Protein 6N1M (pdb70)

Structure (mmCIF, N/CA/C/O backbone):
data_6N1M
#
_entry.id   6N1M
#
_cell.length_a   58.230
_cell.length_b   122.080
_cell.length_c   128.690
_cell.angle_alpha   90.000
_cell.angle_beta   90.000
_cell.angle_gamma   90.000
#
_symmetry.space_group_name_H-M   'I 2 2 2'
#
loop_
_entity.id
_entity.type
_entity.pdbx_description
1 polymer 'Fumarate hydratase class II'
2 non-polymer 'SULFATE ION'
3 non-polymer 1,2-ETHANEDIOL
4 water water
#
loop_
_atom_site.group_PDB
_atom_site.id
_atom_site.type_symbol
_atom_site.label_atom_id
_atom_site.label_alt_id
_atom_site.label_comp_id
_atom_site.label_asym_id
_atom_site.label_entity_id
_atom_site.label_seq_id
_atom_site.pdbx_PDB_ins_code
_atom_site.Cartn_x
_atom_site.Cartn_y
_atom_site.Cartn_z
_atom_site.occupancy
_atom_site.B_iso_or_equiv
_atom_site.auth_seq_id
_atom_site.auth_comp_id
_atom_site.auth_asym_id
_atom_site.auth_atom_id
_atom_site.pdbx_PDB_model_num
ATOM 1 N N . HIS A 1 6 ? -10.392 -19.915 30.066 1.00 64.58 -2 HIS A N 1
ATOM 2 C CA . HIS A 1 6 ? -9.431 -18.831 29.889 1.00 64.60 -2 HIS A CA 1
ATOM 3 C C . HIS A 1 6 ? -9.141 -18.571 28.412 1.00 63.42 -2 HIS A C 1
ATOM 4 O O . HIS A 1 6 ? -9.168 -19.488 27.587 1.00 63.41 -2 HIS A O 1
ATOM 11 N N . HIS A 1 7 ? -8.857 -17.312 28.088 1.00 59.70 -1 HIS A N 1
ATOM 12 C CA . HIS A 1 7 ? -8.721 -16.903 26.698 1.00 52.86 -1 HIS A CA 1
ATOM 13 C C . HIS A 1 7 ? -7.841 -15.664 26.616 1.00 46.75 -1 HIS A C 1
ATOM 14 O O . HIS A 1 7 ? -7.639 -14.950 27.602 1.00 42.68 -1 HIS A O 1
ATOM 21 N N . HIS A 1 8 ? -7.321 -15.423 25.416 1.00 49.49 0 HIS A N 1
ATOM 22 C CA . HIS A 1 8 ? -6.498 -14.256 25.132 1.00 46.82 0 HIS A CA 1
ATOM 23 C C . HIS A 1 8 ? -6.826 -13.771 23.730 1.00 43.44 0 HIS A C 1
ATOM 24 O O . HIS A 1 8 ? -6.781 -14.556 22.779 1.00 38.79 0 HIS A O 1
ATOM 31 N N . MET A 1 9 ? -7.164 -12.486 23.603 1.00 41.27 1 MET A N 1
ATOM 32 C CA . MET A 1 9 ? -7.370 -11.915 22.278 1.00 42.81 1 MET A CA 1
ATOM 33 C C . MET A 1 9 ? -6.132 -12.095 21.408 1.00 41.51 1 MET A C 1
ATOM 34 O O . MET A 1 9 ? -6.233 -12.482 20.239 1.00 44.62 1 MET A O 1
ATOM 39 N N . ALA A 1 10 ? -4.955 -11.841 21.974 1.00 40.33 2 ALA A N 1
ATOM 40 C CA . ALA A 1 10 ? -3.701 -11.976 21.247 1.00 45.48 2 ALA A CA 1
ATOM 41 C C . ALA A 1 10 ? -3.389 -13.445 20.968 1.00 39.48 2 ALA A C 1
ATOM 42 O O . ALA A 1 10 ? -3.874 -14.351 21.655 1.00 39.25 2 ALA A O 1
ATOM 44 N N . LYS A 1 11 ? -2.560 -13.673 19.947 1.00 29.70 3 LYS A N 1
ATOM 45 C CA . LYS A 1 11 ? -2.096 -15.019 19.649 1.00 30.83 3 LYS A CA 1
ATOM 46 C C . LYS A 1 11 ? -1.412 -15.604 20.876 1.00 27.19 3 LYS A C 1
ATOM 47 O O . LYS A 1 11 ? -0.805 -14.885 21.672 1.00 30.12 3 LYS A O 1
ATOM 49 N N . THR A 1 12 ? -1.538 -16.920 21.031 1.00 30.69 4 THR A N 1
ATOM 50 C CA . THR A 1 12 ? -0.961 -17.635 22.161 1.00 25.27 4 THR A CA 1
ATOM 51 C C . THR A 1 12 ? -0.091 -18.779 21.664 1.00 25.29 4 THR A C 1
ATOM 52 O O . THR A 1 12 ? -0.190 -19.215 20.514 1.00 31.58 4 THR A O 1
ATOM 56 N N . ARG A 1 13 ? 0.786 -19.250 22.550 1.00 24.99 5 ARG A N 1
ATOM 57 C CA . ARG A 1 13 ? 1.481 -20.508 22.333 1.00 26.38 5 ARG A CA 1
ATOM 58 C C . ARG A 1 13 ? 1.102 -21.453 23.465 1.00 23.82 5 ARG A C 1
ATOM 59 O O . ARG A 1 13 ? 0.650 -21.029 24.530 1.00 26.23 5 ARG A O 1
ATOM 67 N N . VAL A 1 14 ? 1.275 -22.745 23.223 1.00 25.77 6 VAL A N 1
ATOM 68 C CA . VAL A 1 14 ? 1.004 -23.752 24.241 1.00 27.24 6 VAL A CA 1
ATOM 69 C C . VAL A 1 14 ? 2.239 -23.944 25.119 1.00 25.78 6 VAL A C 1
ATOM 70 O O . VAL A 1 14 ? 3.355 -24.140 24.622 1.00 32.20 6 VAL A O 1
ATOM 74 N N . GLU A 1 15 ? 2.041 -23.897 26.426 1.00 22.28 7 GLU A N 1
ATOM 75 C CA . GLU A 1 15 ? 3.073 -24.264 27.383 1.00 20.86 7 GLU A CA 1
ATOM 76 C C . GLU A 1 15 ? 2.544 -25.418 28.223 1.00 25.38 7 GLU A C 1
ATOM 77 O O . GLU A 1 15 ? 1.344 -25.713 28.206 1.00 27.94 7 GLU A O 1
ATOM 83 N N . THR A 1 16 ? 3.443 -26.088 28.941 1.00 21.06 8 THR A N 1
ATOM 84 C CA . THR A 1 16 ? 3.039 -27.237 29.748 1.00 19.79 8 THR A CA 1
ATOM 85 C C . THR A 1 16 ? 3.673 -27.171 31.126 1.00 19.10 8 THR A C 1
ATOM 86 O O . THR A 1 16 ? 4.797 -26.692 31.295 1.00 19.62 8 THR A O 1
ATOM 90 N N . ASP A 1 17 ? 2.926 -27.662 32.111 1.00 19.57 9 ASP A N 1
ATOM 91 C CA . ASP A 1 17 ? 3.459 -27.968 33.431 1.00 19.31 9 ASP A CA 1
ATOM 92 C C . ASP A 1 17 ? 2.841 -29.296 33.855 1.00 20.45 9 ASP A C 1
ATOM 93 O O . ASP A 1 17 ? 2.198 -29.984 33.053 1.00 21.37 9 ASP A O 1
ATOM 98 N N . SER A 1 18 ? 3.025 -29.678 35.119 1.00 20.55 10 SER A N 1
ATOM 99 C CA . SER A 1 18 ? 2.536 -30.997 35.515 1.00 21.78 10 SER A CA 1
ATOM 100 C C . SER A 1 18 ? 1.009 -31.077 35.572 1.00 23.59 10 SER A C 1
ATOM 101 O O . SER A 1 18 ? 0.474 -32.190 35.703 1.00 24.34 10 SER A O 1
ATOM 104 N N . MET A 1 19 ? 0.298 -29.948 35.461 1.00 22.46 11 MET A N 1
ATOM 105 C CA . MET A 1 19 ? -1.161 -29.977 35.376 1.00 24.39 11 MET A CA 1
ATOM 106 C C . MET A 1 19 ? -1.681 -30.014 33.949 1.00 30.04 11 MET A C 1
ATOM 107 O O . MET A 1 19 ? -2.898 -30.135 33.757 1.00 29.05 11 MET A O 1
ATOM 112 N N . GLY A 1 20 ? -0.804 -29.909 32.947 1.00 23.23 12 GLY A N 1
ATOM 113 C CA . GLY A 1 20 ? -1.189 -30.086 31.559 1.00 23.91 12 GLY A CA 1
ATOM 114 C C . GLY A 1 20 ? -0.810 -28.877 30.716 1.00 22.98 12 GLY A C 1
ATOM 115 O O . GLY A 1 20 ? 0.150 -28.159 31.026 1.00 21.75 12 GLY A O 1
ATOM 116 N N . GLU A 1 21 ? -1.580 -28.667 29.653 1.00 24.60 13 GLU A N 1
ATOM 117 C CA . GLU A 1 21 ? -1.365 -27.579 28.711 1.00 27.21 13 GLU A CA 1
ATOM 118 C C . GLU A 1 21 ? -2.042 -26.307 29.181 1.00 25.47 13 GLU A C 1
ATOM 119 O O . GLU A 1 21 ? -3.124 -26.337 29.769 1.00 26.57 13 GLU A O 1
ATOM 125 N N . ILE A 1 22 ? -1.432 -25.173 28.849 1.00 22.47 14 ILE A N 1
ATOM 126 C CA . ILE A 1 22 ? -2.065 -23.889 29.114 1.00 25.39 14 ILE A CA 1
ATOM 127 C C . ILE A 1 22 ? -1.576 -22.895 28.069 1.00 27.39 14 ILE A C 1
ATOM 128 O O . ILE A 1 22 ? -0.416 -22.933 27.651 1.00 24.76 14 ILE A O 1
ATOM 133 N N . GLU A 1 23 ? -2.491 -22.047 27.600 1.00 26.45 15 GLU A N 1
ATOM 134 C CA A GLU A 1 23 ? -2.134 -21.074 26.581 0.55 23.16 15 GLU A CA 1
ATOM 135 C CA B GLU A 1 23 ? -2.196 -21.041 26.583 0.45 23.50 15 GLU A CA 1
ATOM 136 C C . GLU A 1 23 ? -1.527 -19.823 27.208 1.00 21.45 15 GLU A C 1
ATOM 137 O O . GLU A 1 23 ? -2.009 -19.300 28.219 1.00 23.69 15 GLU A O 1
ATOM 148 N N . VAL A 1 24 ? -0.440 -19.360 26.599 1.00 21.58 16 VAL A N 1
ATOM 149 C CA . VAL A 1 24 ? 0.341 -18.218 27.088 1.00 22.11 16 VAL A CA 1
ATOM 150 C C . VAL A 1 24 ? 0.448 -17.205 25.958 1.00 23.95 16 VAL A C 1
ATOM 151 O O . VAL A 1 24 ? 0.743 -17.608 24.827 1.00 24.71 16 VAL A O 1
ATOM 155 N N . PRO A 1 25 ? 0.257 -15.906 26.203 1.00 23.00 17 PRO A N 1
ATOM 156 C CA . PRO A 1 25 ? 0.359 -14.932 25.100 1.00 22.26 17 PRO A CA 1
ATOM 157 C C . PRO A 1 25 ? 1.702 -15.048 24.391 1.00 22.66 17 PRO A C 1
ATOM 158 O O . PRO A 1 25 ? 2.757 -15.137 25.027 1.00 21.59 17 PRO A O 1
ATOM 162 N N . SER A 1 26 ? 1.649 -15.065 23.052 1.00 23.09 18 SER A N 1
ATOM 163 C CA . SER A 1 26 ? 2.845 -15.304 22.254 1.00 21.48 18 SER A CA 1
ATOM 164 C C . SER A 1 26 ? 3.892 -14.224 22.449 1.00 19.48 18 SER A C 1
ATOM 165 O O . SER A 1 26 ? 5.094 -14.499 22.335 1.00 27.01 18 SER A O 1
ATOM 168 N N . ASP A 1 27 ? 3.471 -12.997 22.737 1.00 20.46 19 ASP A N 1
ATOM 169 C CA . ASP A 1 27 ? 4.421 -11.907 22.880 1.00 19.85 19 ASP A CA 1
ATOM 170 C C . ASP A 1 27 ? 4.944 -11.751 24.297 1.00 21.32 19 ASP A C 1
ATOM 171 O O . ASP A 1 27 ? 5.601 -10.742 24.585 1.00 21.40 19 ASP A O 1
ATOM 176 N N . LYS A 1 28 ? 4.659 -12.705 25.183 1.00 18.37 20 LYS A N 1
ATOM 177 C CA . LYS A 1 28 ? 5.166 -12.673 26.546 1.00 15.75 20 LYS A CA 1
ATOM 178 C C . LYS A 1 28 ? 6.147 -13.815 26.758 1.00 17.01 20 LYS A C 1
ATOM 179 O O . LYS A 1 28 ? 6.012 -14.887 26.163 1.00 18.27 20 LYS A O 1
ATOM 185 N N . TYR A 1 29 ? 7.133 -13.577 27.624 1.00 14.71 21 TYR A N 1
ATOM 186 C CA . TYR A 1 29 ? 8.161 -14.582 27.866 1.00 15.81 21 TYR A CA 1
ATOM 187 C C . TYR A 1 29 ? 7.853 -15.504 29.035 1.00 16.84 21 TYR A C 1
ATOM 188 O O . TYR A 1 29 ? 8.611 -16.456 29.258 1.00 15.54 21 TYR A O 1
ATOM 197 N N . TRP A 1 30 ? 6.817 -15.240 29.837 1.00 14.79 22 TRP A N 1
ATOM 198 C CA . TRP A 1 30 ? 6.592 -16.159 30.950 1.00 14.94 22 TRP A CA 1
ATOM 199 C C . TRP A 1 30 ? 6.059 -17.489 30.420 1.00 15.38 22 TRP A C 1
ATOM 200 O O . TRP A 1 30 ? 5.836 -17.682 29.221 1.00 16.92 22 TRP A O 1
ATOM 211 N N . GLY A 1 31 ? 5.895 -18.441 31.329 1.00 14.51 23 GLY A N 1
ATOM 212 C CA . GLY A 1 31 ? 5.578 -19.793 30.926 1.00 15.02 23 GLY A CA 1
ATOM 213 C C . GLY A 1 31 ? 4.326 -20.318 31.586 1.00 16.76 23 GLY A C 1
ATOM 214 O O . GLY A 1 31 ? 3.494 -19.554 32.094 1.00 16.25 23 GLY A O 1
ATOM 215 N N . ALA A 1 32 ? 4.191 -21.641 31.584 1.00 17.80 24 ALA A N 1
ATOM 216 C CA . ALA A 1 32 ? 2.950 -22.271 32.025 1.00 17.80 24 ALA A CA 1
ATOM 217 C C . ALA A 1 32 ? 2.606 -21.921 33.460 1.00 18.53 24 ALA A C 1
ATOM 218 O O . ALA A 1 32 ? 1.442 -21.647 33.781 1.00 19.48 24 ALA A O 1
ATOM 220 N N . GLN A 1 33 ? 3.592 -21.966 34.355 1.00 15.74 25 GLN A N 1
ATOM 221 C CA . GLN A 1 33 ? 3.264 -21.845 35.769 1.00 16.92 25 GLN A CA 1
ATOM 222 C C . GLN A 1 33 ? 2.927 -20.412 36.125 1.00 16.99 25 GLN A C 1
ATOM 223 O O . GLN A 1 33 ? 2.025 -20.162 36.934 1.00 17.07 25 GLN A O 1
ATOM 229 N N . THR A 1 34 ? 3.600 -19.454 35.496 1.00 15.62 26 THR A N 1
ATOM 230 C CA . THR A 1 34 ? 3.241 -18.059 35.720 1.00 13.93 26 THR A CA 1
ATOM 231 C C . THR A 1 34 ? 1.829 -17.774 35.230 1.00 15.98 26 THR A C 1
ATOM 232 O O . THR A 1 34 ? 1.025 -17.143 35.930 1.00 16.71 26 THR A O 1
ATOM 236 N N . GLU A 1 35 ? 1.508 -18.224 34.013 1.00 15.09 27 GLU A N 1
ATOM 237 C CA . GLU A 1 35 ? 0.163 -18.021 33.481 1.00 17.39 27 GLU A CA 1
ATOM 238 C C . GLU A 1 35 ? -0.875 -18.678 34.375 1.00 21.14 27 GLU A C 1
ATOM 239 O O . GLU A 1 35 ? -1.901 -18.075 34.720 1.00 19.77 27 GLU A O 1
ATOM 245 N N . ARG A 1 36 ? -0.626 -19.928 34.757 1.00 21.24 28 ARG A N 1
ATOM 246 C CA . ARG A 1 36 ? -1.601 -20.653 35.551 1.00 23.51 28 ARG A CA 1
ATOM 247 C C . ARG A 1 36 ? -1.810 -19.977 36.899 1.00 24.17 28 ARG A C 1
ATOM 248 O O . ARG A 1 36 ? -2.945 -19.863 37.376 1.00 28.35 28 ARG A O 1
ATOM 256 N N . SER A 1 37 ? -0.737 -19.452 37.489 1.00 23.74 29 SER A N 1
ATOM 257 C CA . SER A 1 37 ? -0.845 -18.816 38.794 1.00 21.56 29 SER A CA 1
ATOM 258 C C . SER A 1 37 ? -1.572 -17.488 38.723 1.00 28.36 29 SER A C 1
ATOM 259 O O . SER A 1 37 ? -2.261 -17.111 39.677 1.00 29.54 29 SER A O 1
ATOM 262 N N . LEU A 1 38 ? -1.406 -16.755 37.622 1.00 24.44 30 LEU A N 1
ATOM 263 C CA A LEU A 1 38 ? -2.159 -15.523 37.444 0.50 26.24 30 LEU A CA 1
ATOM 264 C CA B LEU A 1 38 ? -2.172 -15.529 37.421 0.50 26.30 30 LEU A CA 1
ATOM 265 C C . LEU A 1 38 ? -3.658 -15.759 37.616 1.00 28.81 30 LEU A C 1
ATOM 266 O O . LEU A 1 38 ? -4.369 -14.873 38.104 1.00 30.58 30 LEU A O 1
ATOM 275 N N . HIS A 1 39 ? -4.143 -16.947 37.234 1.00 26.38 31 HIS A N 1
ATOM 276 C CA . HIS A 1 39 ? -5.551 -17.312 37.332 1.00 26.56 31 HIS A CA 1
ATOM 277 C C . HIS A 1 39 ? -5.998 -17.539 38.765 1.00 32.41 31 HIS A C 1
ATOM 278 O O . HIS A 1 39 ? -7.198 -17.488 39.041 1.00 36.02 31 HIS A O 1
ATOM 285 N N . HIS A 1 40 ? -5.070 -17.808 39.678 1.00 27.76 32 HIS A N 1
ATOM 286 C CA . HIS A 1 40 ? -5.440 -18.150 41.040 1.00 28.44 32 HIS A CA 1
ATOM 287 C C . HIS A 1 40 ? -5.113 -17.075 42.061 1.00 25.69 32 HIS A C 1
ATOM 288 O O . HIS A 1 40 ? -5.599 -17.164 43.186 1.00 23.16 32 HIS A O 1
ATOM 295 N N . PHE A 1 41 ? -4.308 -16.066 41.719 1.00 23.05 33 PHE A N 1
ATOM 296 C CA . PHE A 1 41 ? -3.868 -15.066 42.684 1.00 20.63 33 PHE A CA 1
ATOM 297 C C . PHE A 1 41 ? -4.050 -13.660 42.131 1.00 22.12 33 PHE A C 1
ATOM 298 O O . PHE A 1 41 ? -3.189 -12.774 42.253 1.00 27.86 33 PHE A O 1
ATOM 306 N N . ASN A 1 42 ? -5.236 -13.434 41.571 1.00 18.00 34 ASN A N 1
ATOM 307 C CA . ASN A 1 42 ? -5.589 -12.125 41.035 1.00 15.95 34 ASN A CA 1
ATOM 308 C C . ASN A 1 42 ? -6.243 -11.322 42.155 1.00 16.93 34 ASN A C 1
ATOM 309 O O . ASN A 1 42 ? -7.443 -11.070 42.191 1.00 22.84 34 ASN A O 1
ATOM 314 N N . ILE A 1 43 ? -5.402 -10.968 43.125 1.00 13.98 35 ILE A N 1
ATOM 315 C CA . ILE A 1 43 ? -5.842 -10.280 44.331 1.00 13.80 35 ILE A CA 1
ATOM 316 C C . ILE A 1 43 ? -5.251 -8.877 44.311 1.00 12.97 35 ILE A C 1
ATOM 317 O O . ILE A 1 43 ? -4.034 -8.715 44.160 1.00 12.30 35 ILE A O 1
ATOM 322 N N . GLY A 1 44 ? -6.112 -7.867 44.453 1.00 13.12 36 GLY A N 1
ATOM 323 C CA . GLY A 1 44 ? -5.617 -6.501 44.442 1.00 12.46 36 GLY A CA 1
ATOM 324 C C . GLY A 1 44 ? -5.059 -6.127 43.081 1.00 14.83 36 GLY A C 1
ATOM 325 O O . GLY A 1 44 ? -5.238 -6.825 42.079 1.00 15.31 36 GLY A O 1
ATOM 326 N N . LYS A 1 45 ? -4.358 -4.989 43.072 1.00 11.78 37 LYS A N 1
ATOM 327 C CA . LYS A 1 45 ? -3.699 -4.461 41.876 1.00 11.70 37 LYS A CA 1
ATOM 328 C C . LYS A 1 45 ? -2.179 -4.508 41.974 1.00 11.10 37 LYS A C 1
ATOM 329 O O . LYS A 1 45 ? -1.486 -4.137 41.005 1.00 13.81 37 LYS A O 1
ATOM 335 N N . ASP A 1 46 ? -1.635 -4.947 43.107 1.00 10.69 38 ASP A N 1
ATOM 336 C CA . ASP A 1 46 ? -0.226 -4.741 43.422 1.00 10.10 38 ASP A CA 1
ATOM 337 C C . ASP A 1 46 ? 0.627 -5.779 42.712 1.00 11.37 38 ASP A C 1
ATOM 338 O O . ASP A 1 46 ? 0.642 -6.949 43.105 1.00 12.33 38 ASP A O 1
ATOM 343 N N . ILE A 1 47 ? 1.356 -5.342 41.705 1.00 10.75 39 ILE A N 1
ATOM 344 C CA A ILE A 1 47 ? 2.303 -6.206 41.012 0.64 10.17 39 ILE A CA 1
ATOM 345 C CA B ILE A 1 47 ? 2.308 -6.200 41.008 0.36 11.43 39 ILE A CA 1
ATOM 346 C C . ILE A 1 47 ? 3.584 -6.281 41.832 1.00 12.61 39 ILE A C 1
ATOM 347 O O . ILE A 1 47 ? 3.987 -5.300 42.469 1.00 11.89 39 ILE A O 1
ATOM 356 N N . MET A 1 48 ? 4.223 -7.455 41.854 1.00 10.24 40 MET A N 1
ATOM 357 C CA . MET A 1 48 ? 5.463 -7.585 42.612 1.00 11.35 40 MET A CA 1
ATOM 358 C C . MET A 1 48 ? 6.418 -6.443 42.242 1.00 12.03 40 MET A C 1
ATOM 359 O O . MET A 1 48 ? 6.583 -6.136 41.058 1.00 11.58 40 MET A O 1
ATOM 364 N N . PRO A 1 49 ? 7.026 -5.769 43.217 1.00 10.60 41 PRO A N 1
ATOM 365 C CA . PRO A 1 49 ? 7.847 -4.589 42.889 1.00 10.59 41 PRO A CA 1
ATOM 366 C C . PRO A 1 49 ? 8.979 -4.919 41.920 1.00 9.92 41 PRO A C 1
ATOM 367 O O . PRO A 1 49 ? 9.651 -5.958 42.033 1.00 11.44 41 PRO A O 1
ATOM 371 N N . ARG A 1 50 ? 9.201 -4.015 40.970 1.00 11.19 42 ARG A N 1
ATOM 372 C CA . ARG A 1 50 ? 10.197 -4.298 39.941 1.00 11.53 42 ARG A CA 1
ATOM 373 C C . ARG A 1 50 ? 11.607 -4.427 40.508 1.00 12.35 42 ARG A C 1
ATOM 374 O O . ARG A 1 50 ? 12.444 -5.081 39.877 1.00 12.21 42 ARG A O 1
ATOM 382 N N . GLU A 1 51 ? 11.902 -3.837 41.674 1.00 10.85 43 GLU A N 1
ATOM 383 C CA . GLU A 1 51 ? 13.222 -4.072 42.257 1.00 10.77 43 GLU A CA 1
ATOM 384 C C . GLU A 1 51 ? 13.445 -5.542 42.568 1.00 12.66 43 GLU A C 1
ATOM 385 O O . GLU A 1 51 ? 14.586 -6.029 42.496 1.00 11.02 43 GLU A O 1
ATOM 391 N N . VAL A 1 52 ? 12.381 -6.249 42.958 1.00 10.57 44 VAL A N 1
ATOM 392 C CA . VAL A 1 52 ? 12.485 -7.687 43.210 1.00 9.08 44 VAL A CA 1
ATOM 393 C C . VAL A 1 52 ? 12.733 -8.426 41.900 1.00 8.73 44 VAL A C 1
ATOM 394 O O . VAL A 1 52 ? 13.619 -9.290 41.818 1.00 12.18 44 VAL A O 1
ATOM 398 N N . THR A 1 53 ? 11.986 -8.073 40.856 1.00 9.00 45 THR A N 1
ATOM 399 C CA . THR A 1 53 ? 12.253 -8.635 39.530 1.00 12.08 45 THR A CA 1
ATOM 400 C C . THR A 1 53 ? 13.709 -8.430 39.116 1.00 13.03 45 THR A C 1
ATOM 401 O O . THR A 1 53 ? 14.394 -9.375 38.706 1.00 12.00 45 THR A O 1
ATOM 405 N N . HIS A 1 54 ? 14.215 -7.204 39.242 1.00 9.78 46 HIS A N 1
ATOM 406 C CA . HIS A 1 54 ? 15.593 -6.959 38.828 1.00 10.51 46 HIS A CA 1
ATOM 407 C C . HIS A 1 54 ? 16.580 -7.770 39.662 1.00 12.74 46 HIS A C 1
ATOM 408 O O . HIS A 1 54 ? 17.568 -8.296 39.137 1.00 13.23 46 HIS A O 1
ATOM 415 N N . ALA A 1 55 ? 16.324 -7.881 40.970 1.00 11.49 47 ALA A N 1
ATOM 416 C CA . ALA A 1 55 ? 17.175 -8.686 41.834 1.00 10.93 47 ALA A CA 1
ATOM 417 C C . ALA A 1 55 ? 17.151 -10.160 41.437 1.00 11.68 47 ALA A C 1
ATOM 418 O O . ALA A 1 55 ? 18.171 -10.855 41.558 1.00 11.94 47 ALA A O 1
ATOM 420 N N . PHE A 1 56 ? 15.989 -10.671 40.999 1.00 12.28 48 PHE A N 1
ATOM 421 C CA . PHE A 1 56 ? 15.958 -12.025 40.441 1.00 12.13 48 PHE A CA 1
ATOM 422 C C . PHE A 1 56 ? 16.894 -12.147 39.236 1.00 13.08 48 PHE A C 1
ATOM 423 O O . PHE A 1 56 ? 17.582 -13.161 39.073 1.00 14.33 48 PHE A O 1
ATOM 431 N N . GLY A 1 57 ? 16.961 -11.115 38.400 1.00 11.02 49 GLY A N 1
ATOM 432 C CA . GLY A 1 57 ? 17.911 -11.143 37.297 1.00 12.28 49 GLY A CA 1
ATOM 433 C C . GLY A 1 57 ? 19.337 -11.285 37.787 1.00 14.06 49 GLY A C 1
ATOM 434 O O . GLY A 1 57 ? 20.116 -12.073 37.252 1.00 15.10 49 GLY A O 1
ATOM 435 N N . ILE A 1 58 ? 19.691 -10.530 38.827 1.00 11.63 50 ILE A N 1
ATOM 436 C CA . ILE A 1 58 ? 21.031 -10.609 39.393 1.00 14.22 50 ILE A CA 1
ATOM 437 C C . ILE A 1 58 ? 21.300 -12.007 39.932 1.00 15.32 50 ILE A C 1
ATOM 438 O O . ILE A 1 58 ? 22.357 -12.605 39.669 1.00 15.45 50 ILE A O 1
ATOM 443 N N . LEU A 1 59 ? 20.346 -12.547 40.705 1.00 13.73 51 LEU A N 1
ATOM 444 C CA . LEU A 1 59 ? 20.524 -13.876 41.291 1.00 14.72 51 LEU A CA 1
ATOM 445 C C . LEU A 1 59 ? 20.707 -14.931 40.210 1.00 14.34 51 LEU A C 1
ATOM 446 O O . LEU A 1 59 ? 21.577 -15.803 40.320 1.00 15.43 51 LEU A O 1
ATOM 451 N N . LYS A 1 60 ? 19.878 -14.887 39.168 1.00 13.67 52 LYS A N 1
ATOM 452 C CA . LYS A 1 60 ? 19.947 -15.943 38.159 1.00 12.84 52 LYS A CA 1
ATOM 453 C C . LYS A 1 60 ? 21.218 -15.851 37.322 1.00 15.00 52 LYS A C 1
ATOM 454 O O . LYS A 1 60 ? 21.759 -16.881 36.895 1.00 15.52 52 LYS A O 1
ATOM 460 N N . LYS A 1 61 ? 21.697 -14.635 37.057 1.00 15.38 53 LYS A N 1
ATOM 461 C CA . LYS A 1 61 ? 23.007 -14.478 36.423 1.00 16.17 53 LYS A CA 1
ATOM 462 C C . LYS A 1 61 ? 24.108 -15.060 37.304 1.00 15.91 53 LYS A C 1
ATOM 463 O O . LYS A 1 61 ? 24.963 -15.827 36.847 1.00 17.23 53 LYS A O 1
ATOM 469 N N . ALA A 1 62 ? 24.118 -14.670 38.574 1.00 15.58 54 ALA A N 1
ATOM 470 C CA . ALA A 1 62 ? 25.127 -15.189 39.487 1.00 15.18 54 ALA A CA 1
ATOM 471 C C . ALA A 1 62 ? 25.047 -16.705 39.608 1.00 15.00 54 ALA A C 1
ATOM 472 O O . ALA A 1 62 ? 26.085 -17.384 39.691 1.00 16.16 54 ALA A O 1
ATOM 474 N N . ALA A 1 63 ? 23.832 -17.255 39.651 1.00 14.84 55 ALA A N 1
ATOM 475 C CA . ALA A 1 63 ? 23.688 -18.707 39.738 1.00 15.84 55 ALA A CA 1
ATOM 476 C C . ALA A 1 63 ? 24.268 -19.397 38.511 1.00 15.38 55 ALA A C 1
ATOM 477 O O . ALA A 1 63 ? 24.956 -20.417 38.636 1.00 16.20 55 ALA A O 1
ATOM 479 N N . ALA A 1 64 ? 23.978 -18.863 37.315 1.00 15.40 56 ALA A N 1
ATOM 480 C CA . ALA A 1 64 ? 24.526 -19.449 36.087 1.00 15.38 56 ALA A CA 1
ATOM 481 C C . ALA A 1 64 ? 26.047 -19.409 36.076 1.00 16.52 56 ALA A C 1
ATOM 482 O O . ALA A 1 64 ? 26.689 -20.400 35.713 1.00 18.71 56 ALA A O 1
ATOM 484 N N . LEU A 1 65 ? 26.640 -18.287 36.494 1.00 19.59 57 LEU A N 1
ATOM 485 C CA . LEU A 1 65 ? 28.094 -18.195 36.511 1.00 19.87 57 LEU A CA 1
ATOM 486 C C . LEU A 1 65 ? 28.680 -19.176 37.516 1.00 20.00 57 LEU A C 1
ATOM 487 O O . LEU A 1 65 ? 29.712 -19.804 37.252 1.00 19.39 57 LEU A O 1
ATOM 492 N N . THR A 1 66 ? 28.021 -19.324 38.670 1.00 18.25 58 THR A N 1
ATOM 493 C CA . THR A 1 66 ? 28.467 -20.271 39.687 1.00 17.89 58 THR A CA 1
ATOM 494 C C . THR A 1 66 ? 28.376 -21.699 39.176 1.00 19.07 58 THR A C 1
ATOM 495 O O . THR A 1 66 ? 29.315 -22.488 39.323 1.00 20.67 58 THR A O 1
ATOM 499 N N . ASN A 1 67 ? 27.231 -22.057 38.589 1.00 18.51 59 ASN A N 1
ATOM 500 C CA . ASN A 1 67 ? 27.052 -23.424 38.110 1.00 18.24 59 ASN A CA 1
ATOM 501 C C . ASN A 1 67 ? 27.996 -23.743 36.958 1.00 19.00 59 ASN A C 1
ATOM 502 O O . ASN A 1 67 ? 28.432 -24.892 36.814 1.00 21.17 59 ASN A O 1
ATOM 507 N N . LEU A 1 68 ? 28.337 -22.738 36.154 1.00 21.41 60 LEU A N 1
ATOM 508 C CA . LEU A 1 68 ? 29.359 -22.914 35.125 1.00 22.53 60 LEU A CA 1
ATOM 509 C C . LEU A 1 68 ? 30.719 -23.199 35.751 1.00 22.12 60 LEU A C 1
ATOM 510 O O . LEU A 1 68 ? 31.429 -24.122 35.331 1.00 22.01 60 LEU A O 1
ATOM 515 N N . GLU A 1 69 ? 31.090 -22.419 36.768 1.00 22.56 61 GLU A N 1
ATOM 516 C CA . GLU A 1 69 ? 32.383 -22.594 37.418 1.00 23.06 61 GLU A CA 1
ATOM 517 C C . GLU A 1 69 ? 32.477 -23.935 38.127 1.00 23.07 61 GLU A C 1
ATOM 518 O O . GLU A 1 69 ? 33.560 -24.528 38.184 1.00 24.54 61 GLU A O 1
ATOM 524 N N . LEU A 1 70 ? 31.357 -24.437 38.652 1.00 22.65 62 LEU A N 1
ATOM 525 C CA . LEU A 1 70 ? 31.324 -25.718 39.340 1.00 22.35 62 LEU A CA 1
ATOM 526 C C . LEU A 1 70 ? 31.246 -26.900 38.387 1.00 22.89 62 LEU A C 1
ATOM 527 O O . LEU A 1 70 ? 31.243 -28.050 38.854 1.00 26.90 62 LEU A O 1
ATOM 532 N N . GLY A 1 71 ? 31.199 -26.648 37.078 1.00 24.59 63 GLY A N 1
ATOM 533 C CA . GLY A 1 71 ? 31.157 -27.712 36.084 1.00 23.25 63 GLY A CA 1
ATOM 534 C C . GLY A 1 71 ? 29.789 -28.315 35.862 1.00 24.83 63 GLY A C 1
ATOM 535 O O . GLY A 1 71 ? 29.676 -29.328 35.166 1.00 25.22 63 GLY A O 1
ATOM 536 N N . LYS A 1 72 ? 28.746 -27.739 36.453 1.00 21.72 64 LYS A N 1
ATOM 537 C CA . LYS A 1 72 ? 27.407 -28.295 36.349 1.00 21.11 64 LYS A CA 1
ATOM 538 C C . LYS A 1 72 ? 26.656 -27.792 35.136 1.00 22.74 64 LYS A C 1
ATOM 539 O O . LYS A 1 72 ? 25.739 -28.467 34.662 1.00 23.59 64 LYS A O 1
ATOM 545 N N . LEU A 1 73 ? 26.965 -26.592 34.664 1.00 24.13 65 LEU A N 1
ATOM 546 C CA . LEU A 1 73 ? 26.162 -25.966 33.621 1.00 23.29 65 LEU A CA 1
ATOM 547 C C . LEU A 1 73 ? 27.053 -25.757 32.413 1.00 24.96 65 LEU A C 1
ATOM 548 O O . LEU A 1 73 ? 28.112 -25.121 32.545 1.00 26.66 65 LEU A O 1
ATOM 553 N N . PRO A 1 74 ? 26.693 -26.282 31.239 1.00 22.47 66 PRO A N 1
ATOM 554 C CA . PRO A 1 74 ? 27.541 -26.086 30.055 1.00 23.05 66 PRO A CA 1
ATOM 555 C C . PRO A 1 74 ? 27.692 -24.611 29.704 1.00 20.74 66 PRO A C 1
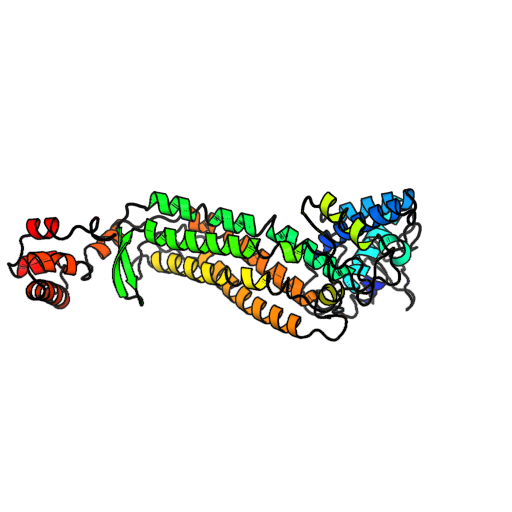ATOM 556 O O . PRO A 1 74 ? 26.777 -23.808 29.905 1.00 19.74 66 PRO A O 1
ATOM 560 N N . LYS A 1 75 ? 28.856 -24.279 29.130 1.00 24.16 67 LYS A N 1
ATOM 561 C CA . LYS A 1 75 ? 29.172 -22.892 28.797 1.00 20.67 67 LYS A CA 1
ATOM 562 C C . LYS A 1 75 ? 28.134 -22.280 27.860 1.00 20.45 67 LYS A C 1
ATOM 563 O O . LYS A 1 75 ? 27.725 -21.125 28.051 1.00 22.39 67 LYS A O 1
ATOM 569 N N . ASP A 1 76 ? 27.691 -23.024 26.842 1.00 22.60 68 ASP A N 1
ATOM 570 C CA . ASP A 1 76 ? 26.746 -22.422 25.907 1.00 21.73 68 ASP A CA 1
ATOM 571 C C . ASP A 1 76 ? 25.424 -22.083 26.600 1.00 23.02 68 ASP A C 1
ATOM 572 O O . ASP A 1 76 ? 24.846 -21.014 26.360 1.00 23.60 68 ASP A O 1
ATOM 577 N N . LYS A 1 77 ? 24.956 -22.949 27.505 1.00 21.45 69 LYS A N 1
ATOM 578 C CA . LYS A 1 77 ? 23.716 -22.656 28.227 1.00 19.05 69 LYS A CA 1
ATOM 579 C C . LYS A 1 77 ? 23.906 -21.523 29.232 1.00 19.65 69 LYS A C 1
ATOM 580 O O . LYS A 1 77 ? 23.045 -20.649 29.366 1.00 18.92 69 LYS A O 1
ATOM 586 N N . ALA A 1 78 ? 25.025 -21.537 29.947 1.00 18.83 70 ALA A N 1
ATOM 587 C CA . ALA A 1 78 ? 25.368 -20.440 30.842 1.00 20.52 70 ALA A CA 1
ATOM 588 C C . ALA A 1 78 ? 25.344 -19.091 30.127 1.00 18.53 70 ALA A C 1
ATOM 589 O O . ALA A 1 78 ? 24.752 -18.128 30.630 1.00 18.84 70 ALA A O 1
ATOM 591 N N . ASP A 1 79 ? 26.019 -18.988 28.977 1.00 19.72 71 ASP A N 1
ATOM 592 C CA . ASP A 1 79 ? 26.069 -17.721 28.251 1.00 18.21 71 ASP A CA 1
ATOM 593 C C . ASP A 1 79 ? 24.672 -17.216 27.907 1.00 18.30 71 ASP A C 1
ATOM 594 O O . ASP A 1 79 ? 24.392 -16.018 28.030 1.00 19.20 71 ASP A O 1
ATOM 599 N N . LEU A 1 80 ? 23.783 -18.110 27.469 1.00 17.46 72 LEU A N 1
ATOM 600 C CA . LEU A 1 80 ? 22.429 -17.686 27.103 1.00 16.65 72 LEU A CA 1
ATOM 601 C C . LEU A 1 80 ? 21.647 -17.223 28.322 1.00 17.17 72 LEU A C 1
ATOM 602 O O . LEU A 1 80 ? 20.937 -16.212 28.267 1.00 16.95 72 LEU A O 1
ATOM 607 N N . ILE A 1 81 ? 21.771 -17.945 29.437 1.00 17.13 73 ILE A N 1
ATOM 608 C CA . ILE A 1 81 ? 21.056 -17.564 30.650 1.00 15.15 73 ILE A CA 1
ATOM 609 C C . ILE A 1 81 ? 21.566 -16.230 31.169 1.00 14.22 73 ILE A C 1
ATOM 610 O O . ILE A 1 81 ? 20.780 -15.364 31.581 1.00 15.87 73 ILE A O 1
ATOM 615 N N . VAL A 1 82 ? 22.891 -16.049 31.174 1.00 15.50 74 VAL A N 1
ATOM 616 C CA . VAL A 1 82 ? 23.472 -14.782 31.620 1.00 15.87 74 VAL A CA 1
ATOM 617 C C . VAL A 1 82 ? 22.945 -13.628 30.780 1.00 17.06 74 VAL A C 1
ATOM 618 O O . VAL A 1 82 ? 22.571 -12.576 31.310 1.00 17.61 74 VAL A O 1
ATOM 622 N N . GLN A 1 83 ? 22.918 -13.799 29.457 1.00 17.04 75 GLN A N 1
ATOM 623 C CA . GLN A 1 83 ? 22.427 -12.722 28.599 1.00 18.12 75 GLN A CA 1
ATOM 624 C C . GLN A 1 83 ? 20.981 -12.353 28.927 1.00 19.40 75 GLN A C 1
ATOM 625 O O . GLN A 1 83 ? 20.646 -11.167 29.085 1.00 18.36 75 GLN A O 1
ATOM 631 N N . ALA A 1 84 ? 20.100 -13.354 29.036 1.00 14.73 76 ALA A N 1
ATOM 632 C CA . ALA A 1 84 ? 18.707 -13.068 29.380 1.00 14.04 76 ALA A CA 1
ATOM 633 C C . ALA A 1 84 ? 18.573 -12.518 30.798 1.00 16.27 76 ALA A C 1
ATOM 634 O O . ALA A 1 84 ? 17.758 -11.614 31.048 1.00 15.03 76 ALA A O 1
ATOM 636 N N . ALA A 1 85 ? 19.359 -13.042 31.743 1.00 14.03 77 ALA A N 1
ATOM 637 C CA . ALA A 1 85 ? 19.242 -12.560 33.121 1.00 13.61 77 ALA A CA 1
ATOM 638 C C . ALA A 1 85 ? 19.729 -11.123 33.241 1.00 16.80 77 ALA A C 1
ATOM 639 O O . ALA A 1 85 ? 19.186 -10.351 34.048 1.00 15.65 77 ALA A O 1
ATOM 641 N N . GLU A 1 86 ? 20.704 -10.731 32.408 1.00 14.74 78 GLU A N 1
ATOM 642 C CA . GLU A 1 86 ? 21.136 -9.332 32.378 1.00 18.54 78 GLU A CA 1
ATOM 643 C C . GLU A 1 86 ? 20.011 -8.422 31.902 1.00 19.27 78 GLU A C 1
ATOM 644 O O . GLU A 1 86 ? 19.795 -7.346 32.465 1.00 16.44 78 GLU A O 1
ATOM 650 N N . GLU A 1 87 ? 19.275 -8.837 30.872 1.00 16.66 79 GLU A N 1
ATOM 651 C CA . GLU A 1 87 ? 18.118 -8.052 30.452 1.00 16.03 79 GLU A CA 1
ATOM 652 C C . GLU A 1 87 ? 17.110 -7.906 31.585 1.00 16.12 79 GLU A C 1
ATOM 653 O O . GLU A 1 87 ? 16.566 -6.813 31.792 1.00 15.69 79 GLU A O 1
ATOM 659 N N . VAL A 1 88 ? 16.853 -8.988 32.337 1.00 14.69 80 VAL A N 1
ATOM 660 C CA . VAL A 1 88 ? 15.940 -8.903 33.480 1.00 13.08 80 VAL A CA 1
ATOM 661 C C . VAL A 1 88 ? 16.465 -7.900 34.501 1.00 14.47 80 VAL A C 1
ATOM 662 O O . VAL A 1 88 ? 15.716 -7.054 35.011 1.00 14.57 80 VAL A O 1
ATOM 666 N N A SER A 1 89 ? 17.755 -7.978 34.827 0.54 13.32 81 SER A N 1
ATOM 667 N N B SER A 1 89 ? 17.761 -8.006 34.818 0.46 13.58 81 SER A N 1
ATOM 668 C CA A SER A 1 89 ? 18.288 -7.115 35.878 0.54 15.84 81 SER A CA 1
ATOM 669 C CA B SER A 1 89 ? 18.395 -7.144 35.811 0.46 15.63 81 SER A CA 1
ATOM 670 C C A SER A 1 89 ? 18.337 -5.650 35.469 0.54 16.20 81 SER A C 1
ATOM 671 C C B SER A 1 89 ? 18.249 -5.678 35.451 0.46 16.00 81 SER A C 1
ATOM 672 O O A SER A 1 89 ? 18.346 -4.775 36.354 0.54 15.38 81 SER A O 1
ATOM 673 O O B SER A 1 89 ? 18.043 -4.827 36.332 0.46 16.17 81 SER A O 1
ATOM 678 N N . LYS A 1 90 ? 18.376 -5.366 34.164 1.00 17.35 82 LYS A N 1
ATOM 679 C CA . LYS A 1 90 ? 18.342 -4.001 33.660 1.00 17.62 82 LYS A CA 1
ATOM 680 C C . LYS A 1 90 ? 16.933 -3.446 33.537 1.00 18.29 82 LYS A C 1
ATOM 681 O O . LYS A 1 90 ? 16.783 -2.291 33.141 1.00 20.70 82 LYS A O 1
ATOM 687 N N . GLY A 1 91 ? 15.906 -4.229 33.852 1.00 14.35 83 GLY A N 1
ATOM 688 C CA . GLY A 1 91 ? 14.543 -3.748 33.732 1.00 15.81 83 GLY A CA 1
ATOM 689 C C . GLY A 1 91 ? 13.969 -3.831 32.337 1.00 18.57 83 GLY A C 1
ATOM 690 O O . GLY A 1 91 ? 12.861 -3.331 32.103 1.00 22.27 83 GLY A O 1
ATOM 691 N N . LEU A 1 92 ? 14.668 -4.473 31.410 1.00 14.97 84 LEU A N 1
ATOM 692 C CA . LEU A 1 92 ? 14.219 -4.495 30.030 1.00 14.04 84 LEU A CA 1
ATOM 693 C C . LEU A 1 92 ? 13.075 -5.475 29.798 1.00 16.68 84 LEU A C 1
ATOM 694 O O . LEU A 1 92 ? 12.431 -5.416 28.736 1.00 19.79 84 LEU A O 1
ATOM 699 N N . LEU A 1 93 ? 12.804 -6.364 30.750 1.00 14.58 85 LEU A N 1
ATOM 700 C CA . LEU A 1 93 ? 11.767 -7.375 30.586 1.00 14.04 85 LEU A CA 1
ATOM 701 C C . LEU A 1 93 ? 10.685 -7.268 31.659 1.00 13.37 85 LEU A C 1
ATOM 702 O O . LEU A 1 93 ? 9.983 -8.243 31.934 1.00 12.92 85 LEU A O 1
ATOM 707 N N . ASP A 1 94 ? 10.499 -6.081 32.250 1.00 13.17 86 ASP A N 1
ATOM 708 C CA . ASP A 1 94 ? 9.578 -5.968 33.380 1.00 13.47 86 ASP A CA 1
ATOM 709 C C . ASP A 1 94 ? 8.127 -6.219 32.988 1.00 12.64 86 ASP A C 1
ATOM 710 O O . ASP A 1 94 ? 7.325 -6.598 33.857 1.00 14.99 86 ASP A O 1
ATOM 715 N N . GLU A 1 95 ? 7.770 -6.040 31.714 1.00 14.59 87 GLU A N 1
ATOM 716 C CA . GLU A 1 95 ? 6.389 -6.330 31.339 1.00 13.56 87 GLU A CA 1
ATOM 717 C C . GLU A 1 95 ? 6.101 -7.824 31.319 1.00 16.45 87 GLU A C 1
ATOM 718 O O . GLU A 1 95 ? 4.953 -8.215 31.107 1.00 19.13 87 GLU A O 1
ATOM 724 N N . HIS A 1 96 ? 7.108 -8.668 31.558 1.00 12.21 88 HIS A N 1
ATOM 725 C CA . HIS A 1 96 ? 6.927 -10.114 31.558 1.00 12.77 88 HIS A CA 1
ATOM 726 C C . HIS A 1 96 ? 6.851 -10.671 32.968 1.00 13.09 88 HIS A C 1
ATOM 727 O O . HIS A 1 96 ? 6.973 -11.889 33.155 1.00 13.58 88 HIS A O 1
ATOM 734 N N . PHE A 1 97 ? 6.594 -9.811 33.954 1.00 11.68 89 PHE A N 1
ATOM 735 C CA . PHE A 1 97 ? 6.500 -10.221 35.355 1.00 10.22 89 PHE A CA 1
ATOM 736 C C . PHE A 1 97 ? 5.160 -9.723 35.870 1.00 10.59 89 PHE A C 1
ATOM 737 O O . PHE A 1 97 ? 5.075 -8.642 36.473 1.00 14.11 89 PHE A O 1
ATOM 745 N N . PRO A 1 98 ? 4.087 -10.483 35.629 1.00 10.54 90 PRO A N 1
ATOM 746 C CA . PRO A 1 98 ? 2.728 -10.000 35.902 1.00 12.31 90 PRO A CA 1
ATOM 747 C C . PRO A 1 98 ? 2.177 -10.379 37.265 1.00 12.30 90 PRO A C 1
ATOM 748 O O . PRO A 1 98 ? 1.056 -9.934 37.602 1.00 13.74 90 PRO A O 1
ATOM 752 N N . LEU A 1 99 ? 2.897 -11.192 38.034 1.00 10.67 91 LEU A N 1
ATOM 753 C CA . LEU A 1 99 ? 2.328 -11.746 39.252 1.00 10.61 91 LEU A CA 1
ATOM 754 C C . LEU A 1 99 ? 2.178 -10.684 40.329 1.00 11.22 91 LEU A C 1
ATOM 755 O O . LEU A 1 99 ? 2.999 -9.766 40.457 1.00 11.60 91 LEU A O 1
ATOM 760 N N . HIS A 1 100 ? 1.153 -10.863 41.149 1.00 11.68 92 HIS A N 1
ATOM 761 C CA . HIS A 1 100 ? 0.883 -9.927 42.235 1.00 11.16 92 HIS A CA 1
ATOM 762 C C . HIS A 1 100 ? 1.656 -10.270 43.495 1.00 10.27 92 HIS A C 1
ATOM 763 O O . HIS A 1 100 ? 2.190 -11.364 43.670 1.00 12.03 92 HIS A O 1
ATOM 770 N N . VAL A 1 101 ? 1.724 -9.285 44.391 1.00 8.23 93 VAL A N 1
ATOM 771 C CA . VAL A 1 101 ? 2.308 -9.500 45.712 1.00 9.55 93 VAL A CA 1
ATOM 772 C C . VAL A 1 101 ? 1.601 -10.628 46.444 1.00 10.80 93 VAL A C 1
ATOM 773 O O . VAL A 1 101 ? 2.224 -11.411 47.167 1.00 11.44 93 VAL A O 1
ATOM 777 N N . TRP A 1 102 ? 0.276 -10.706 46.281 1.00 10.12 94 TRP A N 1
ATOM 778 C CA . TRP A 1 102 ? -0.573 -11.550 47.111 1.00 9.70 94 TRP A CA 1
ATOM 779 C C . TRP A 1 102 ? -0.624 -12.948 46.492 1.00 10.72 94 TRP A C 1
ATOM 780 O O . TRP A 1 102 ? -1.639 -13.386 45.943 1.00 13.23 94 TRP A O 1
ATOM 791 N N . GLN A 1 103 ? 0.526 -13.634 46.605 1.00 10.89 95 GLN A N 1
ATOM 792 C CA . GLN A 1 103 ? 0.796 -14.926 45.972 1.00 10.38 95 GLN A CA 1
ATOM 793 C C . GLN A 1 103 ? 1.264 -15.925 47.029 1.00 12.50 95 GLN A C 1
ATOM 794 O O . GLN A 1 103 ? 1.165 -15.640 48.233 1.00 17.01 95 GLN A O 1
ATOM 800 N N . THR A 1 104 ? 1.776 -17.077 46.602 1.00 12.72 96 THR A N 1
ATOM 801 C CA . THR A 1 104 ? 2.513 -17.992 47.481 1.00 16.25 96 THR A CA 1
ATOM 802 C C . THR A 1 104 ? 3.343 -17.219 48.500 1.00 12.85 96 THR A C 1
ATOM 803 O O . THR A 1 104 ? 4.128 -16.347 48.130 1.00 13.32 96 THR A O 1
ATOM 807 N N . GLY A 1 105 ? 3.195 -17.561 49.784 1.00 12.70 97 GLY A N 1
ATOM 808 C CA . GLY A 1 105 ? 3.913 -16.784 50.809 1.00 11.71 97 GLY A CA 1
ATOM 809 C C . GLY A 1 105 ? 5.420 -16.997 50.838 1.00 10.72 97 GLY A C 1
ATOM 810 O O . GLY A 1 105 ? 6.133 -16.206 51.473 1.00 10.68 97 GLY A O 1
ATOM 811 N N . SER A 1 106 ? 5.935 -18.038 50.170 1.00 10.55 98 SER A N 1
ATOM 812 C CA . SER A 1 106 ? 7.379 -18.166 50.009 1.00 11.59 98 SER A CA 1
ATOM 813 C C . SER A 1 106 ? 7.931 -17.332 48.864 1.00 12.68 98 SER A C 1
ATOM 814 O O . SER A 1 106 ? 9.156 -17.238 48.740 1.00 14.74 98 SER A O 1
ATOM 817 N N . GLY A 1 107 ? 7.075 -16.734 48.030 1.00 10.21 99 GLY A N 1
ATOM 818 C CA . GLY A 1 107 ? 7.558 -16.095 46.811 1.00 11.77 99 GLY A CA 1
ATOM 819 C C . GLY A 1 107 ? 8.016 -17.055 45.732 1.00 14.41 99 GLY A C 1
ATOM 820 O O . GLY A 1 107 ? 8.600 -16.602 44.739 1.00 13.50 99 GLY A O 1
ATOM 821 N N . THR A 1 108 ? 7.748 -18.354 45.870 1.00 11.49 100 THR A N 1
ATOM 822 C CA . THR A 1 108 ? 8.183 -19.296 44.830 1.00 11.02 100 THR A CA 1
ATOM 823 C C . THR A 1 108 ? 7.579 -18.972 43.463 1.00 13.24 100 THR A C 1
ATOM 824 O O . THR A 1 108 ? 8.242 -19.182 42.441 1.00 13.47 100 THR A O 1
ATOM 828 N N . GLN A 1 109 ? 6.354 -18.436 43.420 1.00 11.97 101 GLN A N 1
ATOM 829 C CA . GLN A 1 109 ? 5.740 -18.137 42.128 1.00 12.49 101 GLN A CA 1
ATOM 830 C C . GLN A 1 109 ? 6.544 -17.084 41.362 1.00 11.76 101 GLN A C 1
ATOM 831 O O . GLN A 1 109 ? 6.775 -17.235 40.150 1.00 12.99 101 GLN A O 1
ATOM 837 N N . SER A 1 110 ? 7.038 -16.048 42.049 1.00 11.22 102 SER A N 1
ATOM 838 C CA . SER A 1 110 ? 7.882 -15.072 41.345 1.00 9.72 102 SER A CA 1
ATOM 839 C C . SER A 1 110 ? 9.260 -15.646 41.003 1.00 13.06 102 SER A C 1
ATOM 840 O O . SER A 1 110 ? 9.830 -15.293 39.960 1.00 12.27 102 SER A O 1
ATOM 843 N N . ASN A 1 111 ? 9.801 -16.544 41.835 1.00 12.22 103 ASN A N 1
ATOM 844 C CA . ASN A 1 111 ? 11.011 -17.255 41.422 1.00 11.19 103 ASN A CA 1
ATOM 845 C C . ASN A 1 111 ? 10.783 -17.993 40.104 1.00 12.60 103 ASN A C 1
ATOM 846 O O . ASN A 1 111 ? 11.600 -17.906 39.176 1.00 12.90 103 ASN A O 1
ATOM 851 N N . MET A 1 112 ? 9.673 -18.722 39.999 1.00 12.31 104 MET A N 1
ATOM 852 C CA . MET A 1 112 ? 9.382 -19.430 38.754 1.00 12.80 104 MET A CA 1
ATOM 853 C C . MET A 1 112 ? 9.088 -18.477 37.597 1.00 12.04 104 MET A C 1
ATOM 854 O O . MET A 1 112 ? 9.411 -18.798 36.458 1.00 12.79 104 MET A O 1
ATOM 859 N N . ASN A 1 113 ? 8.527 -17.300 37.871 1.00 12.52 105 ASN A N 1
ATOM 860 C CA . ASN A 1 113 ? 8.347 -16.295 36.825 1.00 11.12 105 ASN A CA 1
ATOM 861 C C . ASN A 1 113 ? 9.704 -15.911 36.241 1.00 11.96 105 ASN A C 1
ATOM 862 O O . ASN A 1 113 ? 9.869 -15.862 35.016 1.00 12.96 105 ASN A O 1
ATOM 867 N N . ALA A 1 114 ? 10.700 -15.666 37.114 1.00 11.04 106 ALA A N 1
ATOM 868 C CA . ALA A 1 114 ? 12.056 -15.371 36.648 1.00 10.21 106 ALA A CA 1
ATOM 869 C C . ALA A 1 114 ? 12.634 -16.536 35.850 1.00 13.91 106 ALA A C 1
ATOM 870 O O . ALA A 1 114 ? 13.223 -16.334 34.775 1.00 13.10 106 ALA A O 1
ATOM 872 N N . ASN A 1 115 ? 12.482 -17.774 36.355 1.00 12.33 107 ASN A N 1
ATOM 873 C CA . ASN A 1 115 ? 13.026 -18.923 35.624 1.00 12.60 107 ASN A CA 1
ATOM 874 C C . ASN A 1 115 ? 12.401 -19.042 34.243 1.00 14.04 107 ASN A C 1
ATOM 875 O O . ASN A 1 115 ? 13.100 -19.342 33.262 1.00 14.45 107 ASN A O 1
ATOM 880 N N . GLU A 1 116 ? 11.079 -18.854 34.154 1.00 12.47 108 GLU A N 1
ATOM 881 C CA . GLU A 1 116 ? 10.400 -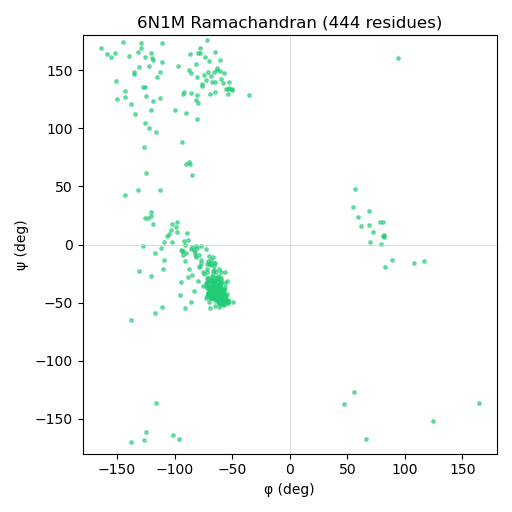19.046 32.875 1.00 13.64 108 GLU A CA 1
ATOM 882 C C . GLU A 1 116 ? 10.752 -17.945 31.894 1.00 14.38 108 GLU A C 1
ATOM 883 O O . GLU A 1 116 ? 10.932 -18.215 30.702 1.00 14.35 108 GLU A O 1
ATOM 889 N N . VAL A 1 117 ? 10.811 -16.696 32.367 1.00 13.97 109 VAL A N 1
ATOM 890 C CA . VAL A 1 117 ? 11.154 -15.587 31.474 1.00 13.00 109 VAL A CA 1
ATOM 891 C C . VAL A 1 117 ? 12.575 -15.738 30.961 1.00 13.37 109 VAL A C 1
ATOM 892 O O . VAL A 1 117 ? 12.844 -15.562 29.766 1.00 14.30 109 VAL A O 1
ATOM 896 N N . ILE A 1 118 ? 13.506 -16.048 31.855 1.00 13.99 110 ILE A N 1
ATOM 897 C CA . ILE A 1 118 ? 14.895 -16.144 31.438 1.00 13.37 110 ILE A CA 1
ATOM 898 C C . ILE A 1 118 ? 15.078 -17.346 30.518 1.00 13.93 110 ILE A C 1
ATOM 899 O O . ILE A 1 118 ? 15.774 -17.261 29.495 1.00 15.94 110 ILE A O 1
ATOM 904 N N . SER A 1 119 ? 14.390 -18.455 30.811 1.00 13.04 111 SER A N 1
ATOM 905 C CA . SER A 1 119 ? 14.436 -19.608 29.912 1.00 13.13 111 SER A CA 1
ATOM 906 C C . SER A 1 119 ? 13.895 -19.269 28.527 1.00 14.68 111 SER A C 1
ATOM 907 O O . SER A 1 119 ? 14.529 -19.590 27.524 1.00 16.29 111 SER A O 1
ATOM 910 N N . ASN A 1 120 ? 12.706 -18.659 28.444 1.00 14.39 112 ASN A N 1
ATOM 911 C CA . ASN A 1 120 ? 12.119 -18.426 27.123 1.00 14.69 112 ASN A CA 1
ATOM 912 C C . ASN A 1 120 ? 12.881 -17.364 26.343 1.00 16.85 112 ASN A C 1
ATOM 913 O O . ASN A 1 120 ? 13.004 -17.468 25.119 1.00 15.97 112 ASN A O 1
ATOM 918 N N . ARG A 1 121 ? 13.382 -16.326 27.021 1.00 16.23 113 ARG A N 1
ATOM 919 C CA . ARG A 1 121 ? 14.209 -15.346 26.318 1.00 15.94 113 ARG A CA 1
ATOM 920 C C . ARG A 1 121 ? 15.522 -15.971 25.859 1.00 16.33 113 ARG A C 1
ATOM 921 O O . ARG A 1 121 ? 15.976 -15.723 24.735 1.00 17.10 113 ARG A O 1
ATOM 929 N N . ALA A 1 122 ? 16.141 -16.798 26.708 1.00 16.23 114 ALA A N 1
ATOM 930 C CA . ALA A 1 122 ? 17.342 -17.524 26.290 1.00 17.12 114 ALA A CA 1
ATOM 931 C C . ALA A 1 122 ? 17.065 -18.464 25.112 1.00 17.96 114 ALA A C 1
ATOM 932 O O . ALA A 1 122 ? 17.877 -18.564 24.184 1.00 18.45 114 ALA A O 1
ATOM 934 N N . ILE A 1 123 ? 15.928 -19.164 25.128 1.00 16.37 115 ILE A N 1
ATOM 935 C CA . ILE A 1 123 ? 15.561 -20.001 23.989 1.00 18.38 115 ILE A CA 1
ATOM 936 C C . ILE A 1 123 ? 15.461 -19.157 22.726 1.00 17.35 115 ILE A C 1
ATOM 937 O O . ILE A 1 123 ? 15.963 -19.539 21.660 1.00 19.00 115 ILE A O 1
ATOM 942 N N . GLU A 1 124 ? 14.835 -17.987 22.830 1.00 17.45 116 GLU A N 1
ATOM 943 C CA . GLU A 1 124 ? 14.718 -17.116 21.663 1.00 18.35 116 GLU A CA 1
ATOM 944 C C . GLU A 1 124 ? 16.089 -16.684 21.161 1.00 19.26 116 GLU A C 1
ATOM 945 O O . GLU A 1 124 ? 16.343 -16.695 19.947 1.00 22.42 116 GLU A O 1
ATOM 951 N N . LEU A 1 125 ? 16.994 -16.318 22.080 1.00 18.49 117 LEU A N 1
ATOM 952 C CA . LEU A 1 125 ? 18.359 -15.959 21.691 1.00 18.90 117 LEU A CA 1
ATOM 953 C C . LEU A 1 125 ? 19.073 -17.108 20.991 1.00 20.31 117 LEU A C 1
ATOM 954 O O . LEU A 1 125 ? 19.937 -16.876 20.133 1.00 22.13 117 LEU A O 1
ATOM 959 N N . ALA A 1 126 ? 18.733 -18.349 21.330 1.00 21.56 118 ALA A N 1
ATOM 960 C CA . ALA A 1 126 ? 19.320 -19.521 20.678 1.00 20.45 118 ALA A CA 1
ATOM 961 C C . ALA A 1 126 ? 18.589 -19.920 19.402 1.00 21.95 118 ALA A C 1
ATOM 962 O O . ALA A 1 126 ? 19.011 -20.865 18.724 1.00 24.94 118 ALA A O 1
ATOM 964 N N . GLY A 1 127 ? 17.494 -19.246 19.064 1.00 22.30 119 GLY A N 1
ATOM 965 C CA . GLY A 1 127 ? 16.753 -19.591 17.872 1.00 22.24 119 GLY A CA 1
ATOM 966 C C . GLY A 1 127 ? 15.806 -20.760 18.013 1.00 23.07 119 GLY A C 1
ATOM 967 O O . GLY A 1 127 ? 15.398 -21.337 16.998 1.00 24.90 119 GLY A O 1
ATOM 968 N N . GLY A 1 128 ? 15.425 -21.127 19.238 1.00 21.16 120 GLY A N 1
ATOM 969 C CA . GLY A 1 128 ? 14.559 -22.262 19.464 1.00 23.09 120 GLY A CA 1
ATOM 970 C C . GLY A 1 128 ? 13.097 -21.869 19.599 1.00 22.05 120 GLY A C 1
ATOM 971 O O . GLY A 1 128 ? 12.687 -20.741 19.318 1.00 23.71 120 GLY A O 1
ATOM 972 N N . THR A 1 129 ? 12.304 -22.828 20.066 1.00 22.36 121 THR A N 1
ATOM 973 C CA . THR A 1 129 ? 10.855 -22.683 20.157 1.00 19.99 121 THR A CA 1
ATOM 974 C C . THR A 1 129 ? 10.467 -22.324 21.580 1.00 19.72 121 THR A C 1
ATOM 975 O O . THR A 1 129 ? 10.699 -23.107 22.513 1.00 21.44 121 THR A O 1
ATOM 979 N N . LEU A 1 130 ? 9.899 -21.134 21.759 1.00 20.10 122 LEU A N 1
ATOM 980 C CA . LEU A 1 130 ? 9.475 -20.742 23.094 1.00 20.00 122 LEU A CA 1
ATOM 981 C C . LEU A 1 130 ? 8.453 -21.749 23.610 1.00 21.55 122 LEU A C 1
ATOM 982 O O . LEU A 1 130 ? 7.650 -22.296 22.846 1.00 21.50 122 LEU A O 1
ATOM 987 N N . GLY A 1 131 ? 8.527 -22.038 24.902 1.00 17.95 123 GLY A N 1
ATOM 988 C CA . GLY A 1 131 ? 7.663 -23.021 25.514 1.00 19.11 123 GLY A CA 1
ATOM 989 C C . GLY A 1 131 ? 8.182 -24.443 25.485 1.00 20.16 123 GLY A C 1
ATOM 990 O O . GLY A 1 131 ? 7.627 -25.306 26.187 1.00 22.93 123 GLY A O 1
ATOM 991 N N . SER A 1 132 ? 9.218 -24.726 24.691 1.00 18.31 124 SER A N 1
ATOM 992 C CA . SER A 1 132 ? 9.733 -26.084 24.574 1.00 18.25 124 SER A CA 1
ATOM 993 C C . SER A 1 132 ? 10.673 -26.469 25.706 1.00 17.63 124 SER A C 1
ATOM 994 O O . SER A 1 132 ? 11.045 -27.647 25.788 1.00 20.74 124 SER A O 1
ATOM 997 N N . LYS A 1 133 ? 11.092 -25.508 26.536 1.00 17.46 125 LYS A N 1
ATOM 998 C CA . LYS A 1 133 ? 12.069 -25.738 27.604 1.00 18.94 125 LYS A CA 1
ATOM 999 C C . LYS A 1 133 ? 13.409 -26.248 27.071 1.00 20.02 125 LYS A C 1
ATOM 1000 O O . LYS A 1 133 ? 14.191 -26.853 27.815 1.00 22.51 125 LYS A O 1
ATOM 1006 N N . SER A 1 134 ? 13.719 -25.978 25.799 1.00 18.43 126 SER A N 1
ATOM 1007 C CA . SER A 1 134 ? 14.943 -26.454 25.177 1.00 18.84 126 SER A CA 1
ATOM 1008 C C . SER A 1 134 ? 15.429 -25.346 24.252 1.00 18.83 126 SER A C 1
ATOM 1009 O O . SER A 1 134 ? 14.632 -24.833 23.444 1.00 21.73 126 SER A O 1
ATOM 1012 N N . PRO A 1 135 ? 16.722 -24.963 24.303 1.00 19.62 127 PRO A N 1
ATOM 1013 C CA . PRO A 1 135 ? 17.802 -25.643 25.039 1.00 19.45 127 PRO A CA 1
ATOM 1014 C C . PRO A 1 135 ? 17.971 -25.192 26.486 1.00 19.57 127 PRO A C 1
ATOM 1015 O O . PRO A 1 135 ? 18.908 -25.655 27.131 1.00 20.26 127 PRO A O 1
ATOM 1019 N N . ILE A 1 136 ? 17.105 -24.311 26.991 1.00 16.48 128 ILE A N 1
ATOM 1020 C CA . ILE A 1 136 ? 17.220 -23.794 28.350 1.00 15.80 128 ILE A CA 1
ATOM 1021 C C . ILE A 1 136 ? 15.948 -24.152 29.099 1.00 15.93 128 ILE A C 1
ATOM 1022 O O . ILE A 1 136 ? 14.864 -23.652 28.767 1.00 17.66 128 ILE A O 1
ATOM 1027 N N . HIS A 1 137 ? 16.085 -24.987 30.123 1.00 16.55 129 HIS A N 1
ATOM 1028 C CA . HIS A 1 137 ? 14.969 -25.466 30.934 1.00 16.86 129 HIS A CA 1
ATOM 1029 C C . HIS A 1 137 ? 14.791 -24.556 32.139 1.00 16.25 129 HIS A C 1
ATOM 1030 O O . HIS A 1 137 ? 15.778 -24.249 32.825 1.00 17.53 129 HIS A O 1
ATOM 1037 N N . PRO A 1 138 ? 13.575 -24.063 32.415 1.00 16.21 130 PRO A N 1
ATOM 1038 C CA . PRO A 1 138 ? 13.426 -23.108 33.534 1.00 14.99 130 PRO A CA 1
ATOM 1039 C C . PRO A 1 138 ? 13.815 -23.711 34.867 1.00 15.12 130 PRO A C 1
ATOM 1040 O O . PRO A 1 138 ? 14.452 -23.039 35.678 1.00 17.74 130 PRO A O 1
ATOM 1044 N N . ASN A 1 139 ? 13.450 -24.967 35.116 1.00 18.80 131 ASN A N 1
ATOM 1045 C CA . ASN A 1 139 ? 13.832 -25.574 36.377 1.00 17.47 131 ASN A CA 1
ATOM 1046 C C . ASN A 1 139 ? 15.231 -26.191 36.321 1.00 17.59 131 ASN A C 1
ATOM 1047 O O . ASN A 1 139 ? 16.054 -25.948 37.208 1.00 19.54 131 ASN A O 1
ATOM 1052 N N . ASP A 1 140 ? 15.510 -27.005 35.305 1.00 19.09 132 ASP A N 1
ATOM 1053 C CA . ASP A 1 140 ? 16.752 -27.780 35.298 1.00 19.03 132 ASP A CA 1
ATOM 1054 C C . ASP A 1 140 ? 17.980 -26.904 35.073 1.00 23.45 132 ASP A C 1
ATOM 1055 O O . ASP A 1 140 ? 19.076 -27.245 35.541 1.00 20.74 132 ASP A O 1
ATOM 1060 N N . HIS A 1 141 ? 17.837 -25.784 34.372 1.00 17.74 133 HIS A N 1
ATOM 1061 C CA . HIS A 1 141 ? 18.972 -24.905 34.127 1.00 16.50 133 HIS A CA 1
ATOM 1062 C C . HIS A 1 141 ? 18.866 -23.587 34.871 1.00 16.68 133 HIS A C 1
ATOM 1063 O O . HIS A 1 141 ? 19.783 -23.205 35.608 1.00 17.06 133 HIS A O 1
ATOM 1070 N N . VAL A 1 142 ? 17.764 -22.862 34.707 1.00 14.50 134 VAL A N 1
ATOM 1071 C CA . VAL A 1 142 ? 17.752 -21.535 35.302 1.00 13.30 134 VAL A CA 1
ATOM 1072 C C . VAL A 1 142 ? 17.663 -21.629 36.819 1.00 14.53 134 VAL A C 1
ATOM 1073 O O . VAL A 1 142 ? 18.206 -20.764 37.533 1.00 15.15 134 VAL A O 1
ATOM 1077 N N . ASN A 1 143 ? 16.999 -22.667 37.342 1.00 14.54 135 ASN A N 1
ATOM 1078 C CA . ASN A 1 143 ? 16.884 -22.874 38.785 1.00 15.33 135 ASN A CA 1
ATOM 1079 C C . ASN A 1 143 ? 17.899 -23.863 39.329 1.00 19.65 135 ASN A C 1
ATOM 1080 O O . ASN A 1 143 ? 17.791 -24.264 40.494 1.00 17.69 135 ASN A O 1
ATOM 1085 N N . MET A 1 144 ? 18.878 -24.252 38.523 1.00 16.51 136 MET A N 1
ATOM 1086 C CA . MET A 1 144 ? 19.881 -25.236 38.932 1.00 16.32 136 MET A CA 1
ATOM 1087 C C . MET A 1 144 ? 20.548 -24.829 40.246 1.00 17.63 136 MET A C 1
ATOM 1088 O O . MET A 1 144 ? 20.938 -23.677 40.425 1.00 16.94 136 MET A O 1
ATOM 1093 N N . SER A 1 145 ? 20.675 -25.790 41.160 1.00 17.79 137 SER A N 1
ATOM 1094 C CA . SER A 1 145 ? 21.306 -25.634 42.475 1.00 20.68 137 SER A CA 1
ATOM 1095 C C . SER A 1 145 ? 20.496 -24.767 43.441 1.00 19.10 137 SER A C 1
ATOM 1096 O O . SER A 1 145 ? 20.952 -24.522 44.565 1.00 19.14 137 SER A O 1
ATOM 1099 N N . GLN A 1 146 ? 19.319 -24.287 43.049 1.00 17.59 138 GLN A N 1
ATOM 1100 C CA . GLN A 1 146 ? 18.482 -23.408 43.858 1.00 16.42 138 GLN A CA 1
ATOM 1101 C C . GLN A 1 146 ? 17.227 -24.157 44.286 1.00 18.98 138 GLN A C 1
ATOM 1102 O O . GLN A 1 146 ? 16.962 -25.276 43.832 1.00 24.74 138 GLN A O 1
ATOM 1108 N N . SER A 1 147 ? 16.432 -23.527 45.154 1.00 18.62 139 SER A N 1
ATOM 1109 C CA A SER A 1 147 ? 15.201 -24.154 45.606 0.62 19.78 139 SER A CA 1
ATOM 1110 C CA B SER A 1 147 ? 15.217 -24.130 45.677 0.38 19.66 139 SER A CA 1
ATOM 1111 C C . SER A 1 147 ? 14.046 -23.170 45.513 1.00 18.65 139 SER A C 1
ATOM 1112 O O . SER A 1 147 ? 14.217 -21.979 45.242 1.00 21.15 139 SER A O 1
ATOM 1117 N N . SER A 1 148 ? 12.848 -23.695 45.741 1.00 17.95 140 SER A N 1
ATOM 1118 C CA . SER A 1 148 ? 11.674 -22.835 45.771 1.00 16.04 140 SER A CA 1
ATOM 1119 C C . SER A 1 148 ? 11.686 -21.856 46.940 1.00 18.93 140 SER A C 1
ATOM 1120 O O . SER A 1 148 ? 10.956 -20.848 46.904 1.00 18.71 140 SER A O 1
ATOM 1123 N N . ASN A 1 149 ? 12.492 -22.115 47.977 1.00 15.59 141 ASN A N 1
ATOM 1124 C CA . ASN A 1 149 ? 12.375 -21.364 49.214 1.00 15.87 141 ASN A CA 1
ATOM 1125 C C . ASN A 1 149 ? 13.531 -20.426 49.508 1.00 14.72 141 ASN A C 1
ATOM 1126 O O . ASN A 1 149 ? 13.355 -19.508 50.325 1.00 16.95 141 ASN A O 1
ATOM 1131 N N . ASP A 1 150 ? 14.703 -20.640 48.904 1.00 14.23 142 ASP A N 1
ATOM 1132 C CA . ASP A 1 150 ? 15.847 -19.812 49.252 1.00 12.96 142 ASP A CA 1
ATOM 1133 C C . ASP A 1 150 ? 16.126 -18.736 48.211 1.00 14.81 142 ASP A C 1
ATOM 1134 O O . ASP A 1 150 ? 17.073 -17.960 48.375 1.00 15.55 142 ASP A O 1
ATOM 1139 N N . THR A 1 151 ? 15.295 -18.645 47.170 1.00 13.89 143 THR A N 1
ATOM 1140 C CA . THR A 1 151 ? 15.487 -17.701 46.075 1.00 13.34 143 THR A CA 1
ATOM 1141 C C . THR A 1 151 ? 14.779 -16.368 46.318 1.00 13.41 143 THR A C 1
ATOM 1142 O O . THR A 1 151 ? 15.433 -15.321 46.282 1.00 11.83 143 THR A O 1
ATOM 1146 N N . PHE A 1 152 ? 13.462 -16.367 46.584 1.00 11.46 144 PHE A N 1
ATOM 1147 C CA . PHE A 1 152 ? 12.798 -15.095 46.879 1.00 11.01 144 PHE A CA 1
ATOM 1148 C C . PHE A 1 152 ? 13.433 -14.354 48.061 1.00 11.05 144 PHE A C 1
ATOM 1149 O O . PHE A 1 152 ? 13.631 -13.136 47.938 1.00 10.80 144 PHE A O 1
ATOM 1157 N N . PRO A 1 153 ? 13.796 -14.983 49.188 1.00 11.28 145 PRO A N 1
ATOM 1158 C CA . PRO A 1 153 ? 14.435 -14.178 50.252 1.00 11.20 145 PRO A CA 1
ATOM 1159 C C . PRO A 1 153 ? 15.751 -13.588 49.822 1.00 12.15 145 PRO A C 1
ATOM 1160 O O . PRO A 1 153 ? 16.140 -12.526 50.323 1.00 12.66 145 PRO A O 1
ATOM 1164 N N . THR A 1 154 ? 16.452 -14.237 48.893 1.00 11.17 146 THR A N 1
ATOM 1165 C CA . THR A 1 154 ? 17.682 -13.648 48.381 1.00 11.31 146 THR A CA 1
ATOM 1166 C C . THR A 1 154 ? 17.363 -12.407 47.558 1.00 11.02 146 THR A C 1
ATOM 1167 O O . THR A 1 154 ? 17.990 -11.349 47.732 1.00 11.65 146 THR A O 1
ATOM 1171 N N . ALA A 1 155 ? 16.355 -12.505 46.680 1.00 12.41 147 ALA A N 1
ATOM 1172 C CA . ALA A 1 155 ? 15.897 -11.336 45.925 1.00 10.67 147 ALA A CA 1
ATOM 1173 C C . ALA A 1 155 ? 15.449 -10.204 46.845 1.00 12.15 147 ALA A C 1
ATOM 1174 O O . ALA A 1 155 ? 15.698 -9.033 46.545 1.00 12.40 147 ALA A O 1
ATOM 1176 N N . MET A 1 156 ? 14.768 -10.528 47.950 1.00 10.84 148 MET A N 1
ATOM 1177 C CA . MET A 1 156 ? 14.345 -9.490 48.887 1.00 10.32 148 MET A CA 1
ATOM 1178 C C . MET A 1 156 ? 15.539 -8.703 49.385 1.00 11.82 148 MET A C 1
ATOM 1179 O O . MET A 1 156 ? 15.498 -7.469 49.432 1.00 11.20 148 MET A O 1
ATOM 1184 N N . HIS A 1 157 ? 16.577 -9.407 49.847 1.00 11.19 149 HIS A N 1
ATOM 1185 C CA . HIS A 1 157 ? 17.716 -8.698 50.440 1.00 11.47 149 HIS A CA 1
ATOM 1186 C C . HIS A 1 157 ? 18.509 -7.940 49.391 1.00 11.35 149 HIS A C 1
ATOM 1187 O O . HIS A 1 157 ? 18.948 -6.811 49.640 1.00 12.21 149 HIS A O 1
ATOM 1194 N N . ILE A 1 158 ? 18.703 -8.533 48.202 1.00 10.60 150 ILE A N 1
ATOM 1195 C CA . ILE A 1 158 ? 19.367 -7.799 47.128 1.00 10.78 150 ILE A CA 1
ATOM 1196 C C . ILE A 1 158 ? 18.598 -6.515 46.826 1.00 11.27 150 ILE A C 1
ATOM 1197 O O . ILE A 1 158 ? 19.179 -5.423 46.780 1.00 13.34 150 ILE A O 1
ATOM 1202 N N . ALA A 1 159 ? 17.280 -6.628 46.612 1.00 11.09 151 ALA A N 1
ATOM 1203 C CA . ALA A 1 159 ? 16.478 -5.459 46.254 1.00 12.07 151 ALA A CA 1
ATOM 1204 C C . ALA A 1 159 ? 16.552 -4.391 47.332 1.00 12.73 151 ALA A C 1
ATOM 1205 O O . ALA A 1 159 ? 16.703 -3.201 47.033 1.00 11.70 151 ALA A O 1
ATOM 1207 N N . ALA A 1 160 ? 16.379 -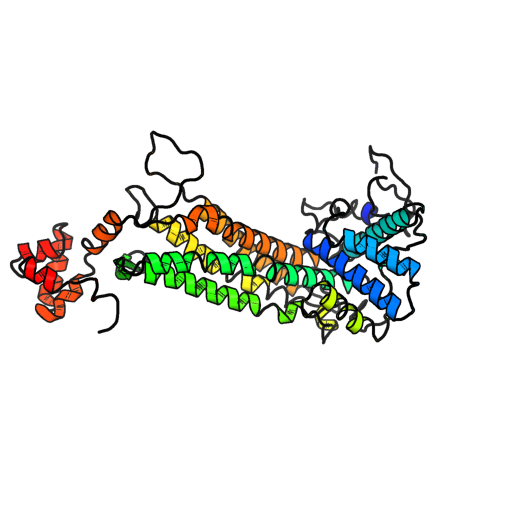4.787 48.590 1.00 9.72 152 ALA A N 1
ATOM 1208 C CA . ALA A 1 160 ? 16.368 -3.794 49.663 1.00 10.56 152 ALA A CA 1
ATOM 1209 C C . ALA A 1 160 ? 17.733 -3.137 49.826 1.00 11.52 152 ALA A C 1
ATOM 1210 O O . ALA A 1 160 ? 17.824 -1.907 49.987 1.00 11.82 152 ALA A O 1
ATOM 1212 N N . ALA A 1 161 ? 18.811 -3.935 49.793 1.00 10.72 153 ALA A N 1
ATOM 1213 C CA . ALA A 1 161 ? 20.136 -3.351 49.989 1.00 11.60 153 ALA A CA 1
ATOM 1214 C C . ALA A 1 161 ? 20.492 -2.409 48.844 1.00 11.98 153 ALA A C 1
ATOM 1215 O O . ALA A 1 161 ? 21.058 -1.327 49.070 1.00 12.35 153 ALA A O 1
ATOM 1217 N N . ILE A 1 162 ? 20.182 -2.795 47.603 1.00 12.29 154 ILE A N 1
ATOM 1218 C CA . ILE A 1 162 ? 20.493 -1.905 46.483 1.00 12.06 154 ILE A CA 1
ATOM 1219 C C . ILE A 1 162 ? 19.677 -0.618 46.577 1.00 10.98 154 ILE A C 1
ATOM 1220 O O . ILE A 1 162 ? 20.214 0.479 46.368 1.00 13.81 154 ILE A O 1
ATOM 1225 N N . ALA A 1 163 ? 18.397 -0.728 46.943 1.00 10.73 155 ALA A N 1
ATOM 1226 C CA . ALA A 1 163 ? 17.532 0.448 47.018 1.00 10.23 155 ALA A CA 1
ATOM 1227 C C . ALA A 1 163 ? 17.965 1.382 48.142 1.00 13.33 155 ALA A C 1
ATOM 1228 O O . ALA A 1 163 ? 17.938 2.608 47.976 1.00 12.04 155 ALA A O 1
ATOM 1230 N N . PHE A 1 164 ? 18.345 0.826 49.297 1.00 11.20 156 PHE A N 1
ATOM 1231 C CA . PHE A 1 164 ? 18.915 1.655 50.361 1.00 12.20 156 PHE A CA 1
ATOM 1232 C C . PHE A 1 164 ? 20.112 2.437 49.846 1.00 11.84 156 PHE A C 1
ATOM 1233 O O . PHE A 1 164 ? 20.224 3.649 50.058 1.00 12.92 156 PHE A O 1
ATOM 1241 N N . ASN A 1 165 ? 21.049 1.745 49.192 1.00 11.11 157 ASN A N 1
ATOM 1242 C CA . ASN A 1 165 ? 22.309 2.370 48.826 1.00 12.15 157 ASN A CA 1
ATOM 1243 C C . ASN A 1 165 ? 22.155 3.382 47.703 1.00 14.43 157 ASN A C 1
ATOM 1244 O O . ASN A 1 165 ? 22.757 4.464 47.751 1.00 15.65 157 ASN A O 1
ATOM 1249 N N . GLU A 1 166 ? 21.398 3.033 46.651 1.00 13.07 158 GLU A N 1
ATOM 1250 C CA A GLU A 1 166 ? 21.348 3.815 45.425 0.61 13.48 158 GLU A CA 1
ATOM 1251 C CA B GLU A 1 166 ? 21.395 3.873 45.468 0.39 13.07 158 GLU A CA 1
ATOM 1252 C C . GLU A 1 166 ? 20.240 4.858 45.426 1.00 12.15 158 GLU A C 1
ATOM 1253 O O . GLU A 1 166 ? 20.355 5.867 44.719 1.00 16.77 158 GLU A O 1
ATOM 1264 N N . LYS A 1 167 ? 19.162 4.624 46.185 1.00 11.83 159 LYS A N 1
ATOM 1265 C CA . LYS A 1 167 ? 18.027 5.538 46.135 1.00 11.37 159 LYS A CA 1
ATOM 1266 C C . LYS A 1 167 ? 17.743 6.230 47.459 1.00 12.96 159 LYS A C 1
ATOM 1267 O O . LYS A 1 167 ? 17.758 7.461 47.501 1.00 13.29 159 LYS A O 1
ATOM 1273 N N . LEU A 1 168 ? 17.465 5.483 48.535 1.00 11.10 160 LEU A N 1
ATOM 1274 C CA . LEU A 1 168 ? 17.006 6.127 49.773 1.00 9.95 160 LEU A CA 1
ATOM 1275 C C . LEU A 1 168 ? 18.117 6.936 50.444 1.00 11.81 160 LEU A C 1
ATOM 1276 O O . LEU A 1 168 ? 17.929 8.119 50.765 1.00 11.81 160 LEU A O 1
ATOM 1281 N N . LEU A 1 169 ? 19.270 6.324 50.720 1.00 10.62 161 LEU A N 1
ATOM 1282 C CA . LEU A 1 169 ? 20.288 7.078 51.448 1.00 12.71 161 LEU A CA 1
ATOM 1283 C C . LEU A 1 169 ? 20.735 8.335 50.697 1.00 13.45 161 LEU A C 1
ATOM 1284 O O . LEU A 1 169 ? 20.834 9.403 51.331 1.00 14.94 161 LEU A O 1
ATOM 1289 N N . PRO A 1 170 ? 20.967 8.313 49.388 1.00 11.35 162 PRO A N 1
ATOM 1290 C CA . PRO A 1 170 ? 21.297 9.571 48.698 1.00 11.80 162 PRO A CA 1
ATOM 1291 C C . PRO A 1 170 ? 20.196 10.629 48.799 1.00 12.19 162 PRO A C 1
ATOM 1292 O O . PRO A 1 170 ? 20.499 11.818 48.953 1.00 14.94 162 PRO A O 1
ATOM 1296 N N . ALA A 1 171 ? 18.928 10.220 48.752 1.00 13.33 163 ALA A N 1
ATOM 1297 C CA . ALA A 1 171 ? 17.842 11.185 48.859 1.00 12.06 163 ALA A CA 1
ATOM 1298 C C . ALA A 1 171 ? 17.834 11.858 50.222 1.00 13.43 163 ALA A C 1
ATOM 1299 O O . ALA A 1 171 ? 17.628 13.075 50.325 1.00 14.07 163 ALA A O 1
ATOM 1301 N N . VAL A 1 172 ? 18.070 11.088 51.285 1.00 12.61 164 VAL A N 1
ATOM 1302 C CA . VAL A 1 172 ? 18.071 11.699 52.612 1.00 11.81 164 VAL A CA 1
ATOM 1303 C C . VAL A 1 172 ? 19.304 12.586 52.798 1.00 13.36 164 VAL A C 1
ATOM 1304 O O . VAL A 1 172 ? 19.210 13.698 53.349 1.00 13.92 164 VAL A O 1
ATOM 1308 N N . ARG A 1 173 ? 20.483 12.108 52.360 1.00 12.19 165 ARG A N 1
ATOM 1309 C CA . ARG A 1 173 ? 21.688 12.936 52.455 1.00 12.76 165 ARG A CA 1
ATOM 1310 C C . ARG A 1 173 ? 21.490 14.252 51.711 1.00 14.47 165 ARG A C 1
ATOM 1311 O O . ARG A 1 173 ? 21.830 15.334 52.217 1.00 15.31 165 ARG A O 1
ATOM 1319 N N . ASN A 1 174 ? 20.869 14.195 50.534 1.00 14.27 166 ASN A N 1
ATOM 1320 C CA . ASN A 1 174 ? 20.763 15.407 49.731 1.00 13.80 166 ASN A CA 1
ATOM 1321 C C . ASN A 1 174 ? 19.803 16.410 50.370 1.00 13.23 166 ASN A C 1
ATOM 1322 O O . ASN A 1 174 ? 20.081 17.615 50.408 1.00 16.75 166 ASN A O 1
ATOM 1327 N N . LEU A 1 175 ? 18.706 15.924 50.968 1.00 15.32 167 LEU A N 1
ATOM 1328 C CA . LEU A 1 175 ? 17.809 16.817 51.695 1.00 13.99 167 LEU A CA 1
ATOM 1329 C C . LEU A 1 175 ? 18.505 17.415 52.912 1.00 16.50 167 LEU A C 1
ATOM 1330 O O . LEU A 1 175 ? 18.358 18.611 53.204 1.00 15.25 167 LEU A O 1
ATOM 1335 N N . ARG A 1 176 ? 19.275 16.598 53.642 1.00 14.06 168 ARG A N 1
ATOM 1336 C CA . ARG A 1 176 ? 20.066 17.132 54.747 1.00 14.79 168 ARG A CA 1
ATOM 1337 C C . ARG A 1 176 ? 20.959 18.283 54.284 1.00 15.76 168 ARG A C 1
ATOM 1338 O O . ARG A 1 176 ? 21.047 19.316 54.966 1.00 16.92 168 ARG A O 1
ATOM 1346 N N . HIS A 1 177 ? 21.598 18.134 53.120 1.00 15.98 169 HIS A N 1
ATOM 1347 C CA A HIS A 1 177 ? 22.500 19.227 52.814 0.53 18.11 169 HIS A CA 1
ATOM 1348 C CA B HIS A 1 177 ? 22.520 19.142 52.582 0.47 15.13 169 HIS A CA 1
ATOM 1349 C C . HIS A 1 177 ? 21.791 20.471 52.333 1.00 14.76 169 HIS A C 1
ATOM 1350 O O . HIS A 1 177 ? 22.339 21.563 52.538 1.00 17.12 169 HIS A O 1
ATOM 1363 N N . VAL A 1 178 ? 20.553 20.384 51.833 1.00 15.33 170 VAL A N 1
ATOM 1364 C CA . VAL A 1 178 ? 19.807 21.614 51.594 1.00 15.92 170 VAL A CA 1
ATOM 1365 C C . VAL A 1 178 ? 19.438 22.282 52.915 1.00 17.24 170 VAL A C 1
ATOM 1366 O O . VAL A 1 178 ? 19.580 23.505 53.076 1.00 15.50 170 VAL A O 1
ATOM 1370 N N . PHE A 1 179 ? 18.975 21.504 53.896 1.00 15.35 171 PHE A N 1
ATOM 1371 C CA . PHE A 1 179 ? 18.674 22.124 55.182 1.00 13.49 171 PHE A CA 1
ATOM 1372 C C . PHE A 1 179 ? 19.924 22.719 55.812 1.00 14.11 171 PHE A C 1
ATOM 1373 O O . PHE A 1 179 ? 19.837 23.757 56.471 1.00 15.46 171 PHE A O 1
ATOM 1381 N N . ALA A 1 180 ? 21.089 22.084 55.623 1.00 15.67 172 ALA A N 1
ATOM 1382 C CA . ALA A 1 180 ? 22.317 22.653 56.179 1.00 16.22 172 ALA A CA 1
ATOM 1383 C C . ALA A 1 180 ? 22.694 23.950 55.485 1.00 19.02 172 ALA A C 1
ATOM 1384 O O . ALA A 1 180 ? 23.227 24.874 56.117 1.00 19.00 172 ALA A O 1
ATOM 1386 N N . ALA A 1 181 ? 22.452 24.035 54.178 1.00 16.43 173 ALA A N 1
ATOM 1387 C CA . ALA A 1 181 ? 22.759 25.274 53.476 1.00 18.52 173 ALA A CA 1
ATOM 1388 C C . ALA A 1 181 ? 21.835 26.392 53.929 1.00 16.73 173 ALA A C 1
ATOM 1389 O O . ALA A 1 181 ? 22.276 27.536 54.094 1.00 20.72 173 ALA A O 1
ATOM 1391 N N . LYS A 1 182 ? 20.555 26.070 54.160 1.00 18.13 174 LYS A N 1
ATOM 1392 C CA . LYS A 1 182 ? 19.636 27.055 54.724 1.00 16.41 174 LYS A CA 1
ATOM 1393 C C . LYS A 1 182 ? 20.025 27.427 56.150 1.00 16.72 174 LYS A C 1
ATOM 1394 O O . LYS A 1 182 ? 19.982 28.602 56.522 1.00 17.58 174 LYS A O 1
ATOM 1400 N N . MET A 1 183 ? 20.395 26.432 56.958 1.00 17.80 175 MET A N 1
ATOM 1401 C CA . MET A 1 183 ? 20.929 26.693 58.290 1.00 18.19 175 MET A CA 1
ATOM 1402 C C . MET A 1 183 ? 22.034 27.739 58.235 1.00 20.68 175 MET A C 1
ATOM 1403 O O . MET A 1 183 ? 22.007 28.723 58.981 1.00 22.19 175 MET A O 1
ATOM 1408 N N . ASP A 1 184 ? 23.001 27.558 57.329 1.00 20.25 176 ASP A N 1
ATOM 1409 C CA . ASP A 1 184 ? 24.097 28.528 57.258 1.00 21.84 176 ASP A CA 1
ATOM 1410 C C . ASP A 1 184 ? 23.602 29.905 56.839 1.00 23.45 176 ASP A C 1
ATOM 1411 O O . ASP A 1 184 ? 24.047 30.931 57.377 1.00 23.68 176 ASP A O 1
ATOM 1416 N N . ALA A 1 185 ? 22.703 29.954 55.853 1.00 22.00 177 ALA A N 1
ATOM 1417 C CA . ALA A 1 185 ? 22.159 31.227 55.395 1.00 24.13 177 ALA A CA 1
ATOM 1418 C C . ALA A 1 185 ? 21.386 31.947 56.491 1.00 20.92 177 ALA A C 1
ATOM 1419 O O . ALA A 1 185 ? 21.328 33.181 56.504 1.00 22.86 177 ALA A O 1
ATOM 1421 N N . PHE A 1 186 ? 20.787 31.201 57.422 1.00 19.89 178 PHE A N 1
ATOM 1422 C CA . PHE A 1 186 ? 19.910 31.780 58.428 1.00 19.65 178 PHE A CA 1
ATOM 1423 C C . PHE A 1 186 ? 20.588 31.909 59.791 1.00 19.64 178 PHE A C 1
ATOM 1424 O O . PHE A 1 186 ? 19.904 32.180 60.792 1.00 21.87 178 PHE A O 1
ATOM 1432 N N . LYS A 1 187 ? 21.916 31.742 59.858 1.00 19.81 179 LYS A N 1
ATOM 1433 C CA . LYS A 1 187 ? 22.584 31.632 61.151 1.00 21.38 179 LYS A CA 1
ATOM 1434 C C . LYS A 1 187 ? 22.523 32.910 61.981 1.00 22.30 179 LYS A C 1
ATOM 1435 O O . LYS A 1 187 ? 22.688 32.835 63.200 1.00 23.13 179 LYS A O 1
ATOM 1441 N N . ASN A 1 188 ? 22.306 34.072 61.368 1.00 22.30 180 ASN A N 1
ATOM 1442 C CA . ASN A 1 188 ? 22.257 35.322 62.111 1.00 20.76 180 ASN A CA 1
ATOM 1443 C C . ASN A 1 188 ? 20.850 35.892 62.248 1.00 23.38 180 ASN A C 1
ATOM 1444 O O . ASN A 1 188 ? 20.688 37.009 62.752 1.00 23.45 180 ASN A O 1
ATOM 1449 N N . ILE A 1 189 ? 19.825 35.158 61.834 1.00 21.31 181 ILE A N 1
ATOM 1450 C CA . ILE A 1 189 ? 18.448 35.625 61.947 1.00 20.86 181 ILE A CA 1
ATOM 1451 C C . ILE A 1 189 ? 17.919 35.157 63.299 1.00 21.55 181 ILE A C 1
ATOM 1452 O O . ILE A 1 189 ? 17.779 33.957 63.525 1.00 20.29 181 ILE A O 1
ATOM 1457 N N . ILE A 1 190 ? 17.641 36.091 64.213 1.00 20.79 182 ILE A N 1
ATOM 1458 C CA . ILE A 1 190 ? 17.137 35.723 65.540 1.00 18.79 182 ILE A CA 1
ATOM 1459 C C . ILE A 1 190 ? 15.612 35.725 65.519 1.00 19.36 182 ILE A C 1
ATOM 1460 O O . ILE A 1 190 ? 14.991 36.685 65.052 1.00 21.98 182 ILE A O 1
ATOM 1465 N N . LYS A 1 191 ? 15.003 34.645 66.024 1.00 18.52 183 LYS A N 1
ATOM 1466 C CA . LYS A 1 191 ? 13.549 34.506 66.038 1.00 19.41 183 LYS A CA 1
ATOM 1467 C C . LYS A 1 191 ? 13.091 34.079 67.431 1.00 18.89 183 LYS A C 1
ATOM 1468 O O . LYS A 1 191 ? 13.891 33.664 68.278 1.00 19.04 183 LYS A O 1
ATOM 1474 N N . ILE A 1 192 ? 11.794 34.200 67.670 1.00 17.61 184 ILE A N 1
ATOM 1475 C CA . ILE A 1 192 ? 11.212 33.776 68.943 1.00 18.15 184 ILE A CA 1
ATOM 1476 C C . ILE A 1 192 ? 11.105 32.253 68.983 1.00 18.12 184 ILE A C 1
ATOM 1477 O O . ILE A 1 192 ? 10.714 31.607 68.000 1.00 19.32 184 ILE A O 1
ATOM 1482 N N . GLY A 1 193 ? 11.472 31.662 70.128 1.00 16.30 185 GLY A N 1
ATOM 1483 C CA . GLY A 1 193 ? 11.235 30.242 70.322 1.00 16.78 185 GLY A CA 1
ATOM 1484 C C . GLY A 1 193 ? 9.766 29.959 70.564 1.00 16.33 185 GLY A C 1
ATOM 1485 O O . GLY A 1 193 ? 8.985 30.847 70.897 1.00 15.59 185 GLY A O 1
ATOM 1486 N N . ARG A 1 194 ? 9.376 28.694 70.376 1.00 14.25 186 ARG A N 1
ATOM 1487 C CA . ARG A 1 194 ? 8.019 28.268 70.730 1.00 13.04 186 ARG A CA 1
ATOM 1488 C C . ARG A 1 194 ? 8.077 26.906 71.403 1.00 12.61 186 ARG A C 1
ATOM 1489 O O . ARG A 1 194 ? 8.573 25.934 70.812 1.00 13.38 186 ARG A O 1
ATOM 1497 N N . THR A 1 195 ? 7.575 26.836 72.638 1.00 13.47 187 THR A N 1
ATOM 1498 C CA . THR A 1 195 ? 7.542 25.579 73.378 1.00 12.88 187 THR A CA 1
ATOM 1499 C C . THR A 1 195 ? 6.115 25.374 73.853 1.00 13.32 187 THR A C 1
ATOM 1500 O O . THR A 1 195 ? 5.499 26.320 74.343 1.00 15.03 187 THR A O 1
ATOM 1504 N N . HIS A 1 196 ? 5.587 24.148 73.702 1.00 12.18 188 HIS A N 1
ATOM 1505 C CA . HIS A 1 196 ? 4.176 23.884 73.994 1.00 13.02 188 HIS A CA 1
ATOM 1506 C C . HIS A 1 196 ? 3.254 24.693 73.090 1.00 13.73 188 HIS A C 1
ATOM 1507 O O . HIS A 1 196 ? 2.067 24.845 73.413 1.00 14.25 188 HIS A O 1
ATOM 1514 N N . LEU A 1 197 ? 3.788 25.241 71.984 1.00 14.32 189 LEU A N 1
ATOM 1515 C CA . LEU A 1 197 ? 3.159 26.170 71.032 1.00 14.18 189 LEU A CA 1
ATOM 1516 C C . LEU A 1 197 ? 3.160 27.607 71.570 1.00 14.69 189 LEU A C 1
ATOM 1517 O O . LEU A 1 197 ? 2.682 28.516 70.872 1.00 15.70 189 LEU A O 1
ATOM 1522 N N . GLN A 1 198 ? 3.693 27.857 72.762 1.00 13.41 190 GLN A N 1
ATOM 1523 C CA . GLN A 1 198 ? 3.684 29.193 73.333 1.00 13.70 190 GLN A CA 1
ATOM 1524 C C . GLN A 1 198 ? 4.996 29.921 73.083 1.00 15.59 190 GLN A C 1
ATOM 1525 O O . GLN A 1 198 ? 6.061 29.311 72.942 1.00 14.88 190 GLN A O 1
ATOM 1531 N N . ASP A 1 199 ? 4.911 31.247 73.067 1.00 14.74 191 ASP A N 1
ATOM 1532 C CA . ASP A 1 199 ? 6.101 32.072 72.927 1.00 15.12 191 ASP A CA 1
ATOM 1533 C C . ASP A 1 199 ? 7.151 31.688 73.966 1.00 16.49 191 ASP A C 1
ATOM 1534 O O . ASP A 1 199 ? 6.847 31.489 75.150 1.00 17.04 191 ASP A O 1
ATOM 1539 N N . ALA A 1 200 ? 8.407 31.664 73.534 1.00 16.11 192 ALA A N 1
ATOM 1540 C CA . ALA A 1 200 ? 9.512 31.237 74.374 1.00 15.87 192 ALA A CA 1
ATOM 1541 C C . ALA A 1 200 ? 10.741 32.072 74.031 1.00 17.72 192 ALA A C 1
ATOM 1542 O O . ALA A 1 200 ? 10.728 32.862 73.086 1.00 20.93 192 ALA A O 1
ATOM 1544 N N . VAL A 1 201 ? 11.810 31.891 74.802 1.00 17.30 193 VAL A N 1
ATOM 1545 C CA . VAL A 1 201 ? 13.051 32.650 74.613 1.00 18.05 193 VAL A CA 1
ATOM 1546 C C . VAL A 1 201 ? 13.624 32.402 73.218 1.00 19.64 193 VAL A C 1
ATOM 1547 O O . VAL A 1 201 ? 13.292 31.391 72.577 1.00 18.78 193 VAL A O 1
ATOM 1551 N N . PRO A 1 202 ? 14.474 33.290 72.710 1.00 17.68 194 PRO A N 1
ATOM 1552 C CA . PRO A 1 202 ? 14.829 33.252 71.286 1.00 20.70 194 PRO A CA 1
ATOM 1553 C C . PRO A 1 202 ? 15.869 32.193 70.940 1.00 17.32 194 PRO A C 1
ATOM 1554 O O . PRO A 1 202 ? 16.548 31.619 71.789 1.00 18.76 194 PRO A O 1
ATOM 1558 N N . LEU A 1 203 ? 15.961 31.925 69.642 1.00 17.72 195 LEU A N 1
ATOM 1559 C CA . LEU A 1 203 ? 17.045 31.143 69.060 1.00 17.06 195 LEU A CA 1
ATOM 1560 C C . LEU A 1 203 ? 17.193 31.637 67.631 1.00 18.66 195 LEU A C 1
ATOM 1561 O O . LEU A 1 203 ? 16.311 32.313 67.109 1.00 18.58 195 LEU A O 1
ATOM 1566 N N . THR A 1 204 ? 18.307 31.308 66.995 1.00 16.78 196 THR A N 1
ATOM 1567 C CA . THR A 1 204 ? 18.387 31.719 65.600 1.00 18.08 196 THR A CA 1
ATOM 1568 C C . THR A 1 204 ? 17.644 30.739 64.712 1.00 18.83 196 THR A C 1
ATOM 1569 O O . THR A 1 204 ? 17.460 29.569 65.054 1.00 17.13 196 THR A O 1
ATOM 1573 N N . LEU A 1 205 ? 17.210 31.239 63.550 1.00 17.46 197 LEU A N 1
ATOM 1574 C CA . LEU A 1 205 ? 16.585 30.353 62.573 1.00 20.31 197 LEU A CA 1
ATOM 1575 C C . LEU A 1 205 ? 17.562 29.259 62.150 1.00 18.83 197 LEU A C 1
ATOM 1576 O O . LEU A 1 205 ? 17.154 28.112 61.916 1.00 16.78 197 LEU A O 1
ATOM 1581 N N . GLY A 1 206 ? 18.860 29.595 62.097 1.00 18.26 198 GLY A N 1
ATOM 1582 C CA . GLY A 1 206 ? 19.887 28.596 61.843 1.00 19.49 198 GLY A CA 1
ATOM 1583 C C . GLY A 1 206 ? 19.928 27.520 62.912 1.00 19.78 198 GLY A C 1
ATOM 1584 O O . GLY A 1 206 ? 20.061 26.336 62.606 1.00 18.13 198 GLY A O 1
ATOM 1585 N N . GLN A 1 207 ? 19.828 27.917 64.187 1.00 18.57 199 GLN A N 1
ATOM 1586 C CA . GLN A 1 207 ? 19.792 26.915 65.251 1.00 18.55 199 GLN A CA 1
ATOM 1587 C C . GLN A 1 207 ? 18.594 25.984 65.094 1.00 18.01 199 GLN A C 1
ATOM 1588 O O . GLN A 1 207 ? 18.713 24.761 65.250 1.00 16.38 199 GLN A O 1
ATOM 1594 N N . GLU A 1 208 ? 17.428 26.540 64.776 1.00 15.80 200 GLU A N 1
ATOM 1595 C CA . GLU A 1 208 ? 16.247 25.698 64.613 1.00 15.22 200 GLU A CA 1
ATOM 1596 C C . GLU A 1 208 ? 16.421 24.749 63.425 1.00 15.33 200 GLU A C 1
ATOM 1597 O O . GLU A 1 208 ? 16.137 23.547 63.529 1.00 15.40 200 GLU A O 1
ATOM 1603 N N . 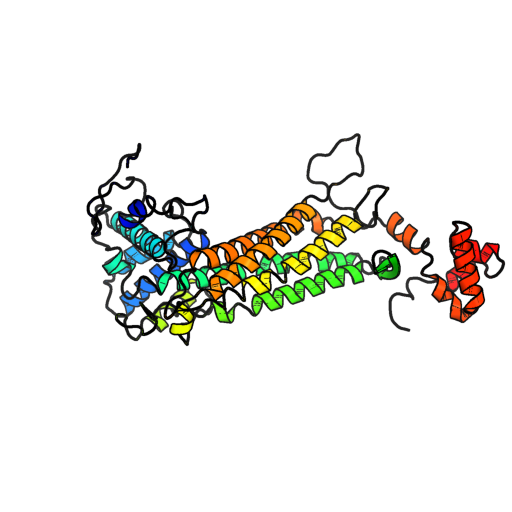PHE A 1 209 ? 16.926 25.258 62.297 1.00 13.87 201 PHE A N 1
ATOM 1604 C CA . PHE A 1 209 ? 17.207 24.369 61.164 1.00 14.73 201 PHE A CA 1
ATOM 1605 C C . PHE A 1 209 ? 18.295 23.352 61.504 1.00 15.47 201 PHE A C 1
ATOM 1606 O O . PHE A 1 209 ? 18.296 22.243 60.953 1.00 15.21 201 PHE A O 1
ATOM 1614 N N . SER A 1 210 ? 19.220 23.692 62.414 1.00 15.29 202 SER A N 1
ATOM 1615 C CA . SER A 1 210 ? 20.254 22.729 62.794 1.00 14.83 202 SER A CA 1
ATOM 1616 C C . SER A 1 210 ? 19.650 21.504 63.448 1.00 13.33 202 SER A C 1
ATOM 1617 O O . SER A 1 210 ? 20.200 20.414 63.335 1.00 15.21 202 SER A O 1
ATOM 1620 N N . GLY A 1 211 ? 18.517 21.669 64.130 1.00 12.87 203 GLY A N 1
ATOM 1621 C CA . GLY A 1 211 ? 17.823 20.515 64.676 1.00 12.28 203 GLY A CA 1
ATOM 1622 C C . GLY A 1 211 ? 17.383 19.556 63.586 1.00 13.29 203 GLY A C 1
ATOM 1623 O O . GLY A 1 211 ? 17.547 18.339 63.722 1.00 12.79 203 GLY A O 1
ATOM 1624 N N . TYR A 1 212 ? 16.837 20.095 62.488 1.00 12.71 204 TYR A N 1
ATOM 1625 C CA . TYR A 1 212 ? 16.408 19.242 61.380 1.00 11.40 204 TYR A CA 1
ATOM 1626 C C . TYR A 1 212 ? 17.604 18.533 60.762 1.00 11.85 204 TYR A C 1
ATOM 1627 O O . TYR A 1 212 ? 17.528 17.341 60.423 1.00 12.69 204 TYR A O 1
ATOM 1636 N N . VAL A 1 213 ? 18.709 19.262 60.602 1.00 12.77 205 VAL A N 1
ATOM 1637 C CA . VAL A 1 213 ? 19.942 18.677 60.069 1.00 13.02 205 VAL A CA 1
ATOM 1638 C C . VAL A 1 213 ? 20.404 17.524 60.951 1.00 13.61 205 VAL A C 1
ATOM 1639 O O . VAL A 1 213 ? 20.706 16.429 60.459 1.00 14.45 205 VAL A O 1
ATOM 1643 N N . ALA A 1 214 ? 20.413 17.735 62.275 1.00 13.79 206 ALA A N 1
ATOM 1644 C CA . ALA A 1 214 ? 20.811 16.669 63.185 1.00 13.38 206 ALA A CA 1
ATOM 1645 C C . ALA A 1 214 ? 19.851 15.482 63.117 1.00 12.33 206 ALA A C 1
ATOM 1646 O O . ALA A 1 214 ? 20.288 14.326 63.150 1.00 12.72 206 ALA A O 1
ATOM 1648 N N . GLN A 1 215 ? 18.544 15.744 63.034 1.00 11.21 207 GLN A N 1
ATOM 1649 C CA . GLN A 1 215 ? 17.588 14.643 62.878 1.00 10.66 207 GLN A CA 1
ATOM 1650 C C . GLN A 1 215 ? 17.878 13.833 61.624 1.00 10.96 207 GLN A C 1
ATOM 1651 O O . GLN A 1 215 ? 17.825 12.595 61.647 1.00 12.46 207 GLN A O 1
ATOM 1657 N N . LEU A 1 216 ? 18.184 14.509 60.515 1.00 12.53 208 LEU A N 1
ATOM 1658 C CA . LEU A 1 216 ? 18.405 13.760 59.281 1.00 11.75 208 LEU A CA 1
ATOM 1659 C C . LEU A 1 216 ? 19.729 13.005 59.332 1.00 11.72 208 LEU A C 1
ATOM 1660 O O . LEU A 1 216 ? 19.806 11.865 58.846 1.00 13.64 208 LEU A O 1
ATOM 1665 N N . ASP A 1 217 ? 20.767 13.610 59.930 1.00 13.45 209 ASP A N 1
ATOM 1666 C CA . ASP A 1 217 ? 22.040 12.908 60.121 1.00 12.78 209 ASP A CA 1
ATOM 1667 C C . ASP A 1 217 ? 21.826 11.612 60.890 1.00 12.10 209 ASP A C 1
ATOM 1668 O O . ASP A 1 217 ? 22.384 10.561 60.543 1.00 13.23 209 ASP A O 1
ATOM 1673 N N . ALA A 1 218 ? 21.053 11.678 61.977 1.00 11.31 210 ALA A N 1
ATOM 1674 C CA . ALA A 1 218 ? 20.855 10.484 62.777 1.00 12.11 210 ALA A CA 1
ATOM 1675 C C . ALA A 1 218 ? 20.092 9.440 61.993 1.00 12.97 210 ALA A C 1
ATOM 1676 O O . ALA A 1 218 ? 20.385 8.241 62.077 1.00 13.76 210 ALA A O 1
ATOM 1678 N N . CYS A 1 219 ? 19.122 9.876 61.205 1.00 10.72 211 CYS A N 1
ATOM 1679 C CA . CYS A 1 219 ? 18.376 8.922 60.390 1.00 10.67 211 CYS A CA 1
ATOM 1680 C C . CYS A 1 219 ? 19.270 8.245 59.355 1.00 12.10 211 CYS A C 1
ATOM 1681 O O . CYS A 1 219 ? 19.107 7.045 59.089 1.00 12.74 211 CYS A O 1
ATOM 1684 N N . VAL A 1 220 ? 20.165 9.008 58.720 1.00 11.30 212 VAL A N 1
ATOM 1685 C CA . VAL A 1 220 ? 21.102 8.423 57.763 1.00 11.64 212 VAL A CA 1
ATOM 1686 C C . VAL A 1 220 ? 21.893 7.318 58.436 1.00 11.17 212 VAL A C 1
ATOM 1687 O O . VAL A 1 220 ? 22.024 6.209 57.906 1.00 13.47 212 VAL A O 1
ATOM 1691 N N . HIS A 1 221 ? 22.396 7.593 59.634 1.00 11.47 213 HIS A N 1
ATOM 1692 C CA . HIS A 1 221 ? 23.171 6.596 60.355 1.00 12.12 213 HIS A CA 1
ATOM 1693 C C . HIS A 1 221 ? 22.336 5.353 60.662 1.00 13.70 213 HIS A C 1
ATOM 1694 O O . HIS A 1 221 ? 22.818 4.224 60.489 1.00 14.03 213 HIS A O 1
ATOM 1701 N N . ARG A 1 222 ? 21.083 5.529 61.112 1.00 11.23 214 ARG A N 1
ATOM 1702 C CA . ARG A 1 222 ? 20.244 4.362 61.409 1.00 11.21 214 ARG A CA 1
ATOM 1703 C C . ARG A 1 222 ? 19.989 3.543 60.156 1.00 12.65 214 ARG A C 1
ATOM 1704 O O . ARG A 1 222 ? 19.976 2.303 60.201 1.00 13.56 214 ARG A O 1
ATOM 1712 N N . LEU A 1 223 ? 19.777 4.210 59.023 1.00 10.58 215 LEU A N 1
ATOM 1713 C CA . LEU A 1 223 ? 19.550 3.454 57.798 1.00 11.17 215 LEU A CA 1
ATOM 1714 C C . LEU A 1 223 ? 20.809 2.699 57.381 1.00 10.85 215 LEU A C 1
ATOM 1715 O O . LEU A 1 223 ? 20.729 1.541 56.940 1.00 13.58 215 LEU A O 1
ATOM 1720 N N . GLU A 1 224 ? 21.986 3.324 57.513 1.00 10.92 216 GLU A N 1
ATOM 1721 C CA . GLU A 1 224 ? 23.227 2.627 57.177 1.00 12.87 216 GLU A CA 1
ATOM 1722 C C . GLU A 1 224 ? 23.428 1.386 58.031 1.00 13.15 216 GLU A C 1
ATOM 1723 O O . GLU A 1 224 ? 23.993 0.382 57.561 1.00 13.55 216 GLU A O 1
ATOM 1729 N N . GLU A 1 225 ? 23.024 1.451 59.299 1.00 13.74 217 GLU A N 1
ATOM 1730 C CA . GLU A 1 225 ? 23.310 0.357 60.223 1.00 15.57 217 GLU A CA 1
ATOM 1731 C C . GLU A 1 225 ? 22.519 -0.897 59.883 1.00 12.56 217 GLU A C 1
ATOM 1732 O O . GLU A 1 225 ? 22.867 -1.987 60.352 1.00 17.00 217 GLU A O 1
ATOM 1738 N N . VAL A 1 226 ? 21.484 -0.770 59.066 1.00 10.99 218 VAL A N 1
ATOM 1739 C CA A VAL A 1 226 ? 20.684 -1.909 58.603 0.64 11.54 218 VAL A CA 1
ATOM 1740 C CA B VAL A 1 226 ? 20.780 -1.996 58.737 0.36 10.99 218 VAL A CA 1
ATOM 1741 C C . VAL A 1 226 ? 21.471 -2.753 57.613 1.00 13.57 218 VAL A C 1
ATOM 1742 O O . VAL A 1 226 ? 21.252 -3.969 57.490 1.00 14.15 218 VAL A O 1
ATOM 1749 N N . LEU A 1 227 ? 22.335 -2.105 56.831 1.00 12.87 219 LEU A N 1
ATOM 1750 C CA . LEU A 1 227 ? 22.861 -2.754 55.631 1.00 12.34 219 LEU A CA 1
ATOM 1751 C C . LEU A 1 227 ? 23.596 -4.062 55.898 1.00 13.24 219 LEU A C 1
ATOM 1752 O O . LEU A 1 227 ? 23.362 -5.020 55.133 1.00 13.90 219 LEU A O 1
ATOM 1757 N N . PRO A 1 228 ? 24.455 -4.204 56.922 1.00 11.90 220 PRO A N 1
ATOM 1758 C CA . PRO A 1 228 ? 25.143 -5.496 57.082 1.00 12.38 220 PRO A CA 1
ATOM 1759 C C . PRO A 1 228 ? 24.202 -6.687 57.199 1.00 13.79 220 PRO A C 1
ATOM 1760 O O . PRO A 1 228 ? 24.568 -7.785 56.745 1.00 14.27 220 PRO A O 1
ATOM 1764 N N . GLU A 1 229 ? 23.019 -6.504 57.805 1.00 13.10 221 GLU A N 1
ATOM 1765 C CA . GLU A 1 229 ? 22.050 -7.595 57.882 1.00 11.43 221 GLU A CA 1
ATOM 1766 C C . GLU A 1 229 ? 21.511 -7.957 56.512 1.00 13.81 221 GLU A C 1
ATOM 1767 O O . GLU A 1 229 ? 21.209 -9.129 56.245 1.00 13.70 221 GLU A O 1
ATOM 1773 N N . LEU A 1 230 ? 21.290 -6.948 55.669 1.00 12.14 222 LEU A N 1
ATOM 1774 C CA . LEU A 1 230 ? 20.723 -7.197 54.346 1.00 11.15 222 LEU A CA 1
ATOM 1775 C C . LEU A 1 230 ? 21.738 -7.815 53.401 1.00 13.39 222 LEU A C 1
ATOM 1776 O O . LEU A 1 230 ? 21.351 -8.491 52.439 1.00 13.16 222 LEU A O 1
ATOM 1781 N N . TYR A 1 231 ? 23.030 -7.589 53.632 1.00 12.51 223 TYR A N 1
ATOM 1782 C CA . TYR A 1 231 ? 24.015 -8.176 52.730 1.00 12.92 223 TYR A CA 1
ATOM 1783 C C . TYR A 1 231 ? 24.109 -9.686 52.882 1.00 14.88 223 TYR A C 1
ATOM 1784 O O . TYR A 1 231 ? 24.673 -10.339 52.007 1.00 13.75 223 TYR A O 1
ATOM 1793 N N . GLU A 1 232 ? 23.602 -10.255 53.979 1.00 13.55 224 GLU A N 1
ATOM 1794 C CA . GLU A 1 232 ? 23.633 -11.708 54.170 1.00 14.08 224 GLU A CA 1
ATOM 1795 C C . GLU A 1 232 ? 22.500 -12.352 53.385 1.00 13.43 224 GLU A C 1
ATOM 1796 O O . GLU A 1 232 ? 21.330 -11.959 53.527 1.00 13.06 224 GLU A O 1
ATOM 1802 N N . LEU A 1 233 ? 22.823 -13.359 52.576 1.00 13.47 225 LEU A N 1
ATOM 1803 C CA . LEU A 1 233 ? 21.858 -13.907 51.631 1.00 12.00 225 LEU A CA 1
ATOM 1804 C C . LEU A 1 233 ? 21.487 -15.350 51.949 1.00 13.49 225 LEU A C 1
ATOM 1805 O O . LEU A 1 233 ? 22.334 -16.153 52.351 1.00 15.03 225 LEU A O 1
ATOM 1810 N N . ALA A 1 234 ? 20.215 -15.678 51.703 1.00 13.33 226 ALA A N 1
ATOM 1811 C CA . ALA A 1 234 ? 19.687 -16.999 51.999 1.00 12.36 226 ALA A CA 1
ATOM 1812 C C . ALA A 1 234 ? 20.085 -18.044 50.973 1.00 14.57 226 ALA A C 1
ATOM 1813 O O . ALA A 1 234 ? 19.970 -19.241 51.262 1.00 16.15 226 ALA A O 1
ATOM 1815 N N . ALA A 1 235 ? 20.508 -17.631 49.770 1.00 13.04 227 ALA A N 1
ATOM 1816 C CA . ALA A 1 235 ? 20.765 -18.577 48.695 1.00 14.06 227 ALA A CA 1
ATOM 1817 C C . ALA A 1 235 ? 21.733 -19.658 49.158 1.00 14.28 227 ALA A C 1
ATOM 1818 O O . ALA A 1 235 ? 22.791 -19.369 49.722 1.00 17.45 227 ALA A O 1
ATOM 1820 N N . GLY A 1 236 ? 21.360 -20.912 48.935 1.00 17.26 228 GLY A N 1
ATOM 1821 C CA . GLY A 1 236 ? 22.140 -22.044 49.415 1.00 18.65 228 GLY A CA 1
ATOM 1822 C C . GLY A 1 236 ? 21.495 -22.775 50.575 1.00 18.03 228 GLY A C 1
ATOM 1823 O O . GLY A 1 236 ? 21.872 -23.926 50.856 1.00 19.75 228 GLY A O 1
ATOM 1824 N N . GLY A 1 237 ? 20.510 -22.165 51.235 1.00 17.18 229 GLY A N 1
ATOM 1825 C CA . GLY A 1 237 ? 19.807 -22.894 52.281 1.00 19.09 229 GLY A CA 1
ATOM 1826 C C . GLY A 1 237 ? 18.900 -23.991 51.760 1.00 19.45 229 GLY A C 1
ATOM 1827 O O . GLY A 1 237 ? 18.522 -24.884 52.525 1.00 18.31 229 GLY A O 1
ATOM 1828 N N . THR A 1 238 ? 18.573 -23.956 50.468 1.00 15.93 230 THR A N 1
ATOM 1829 C CA . THR A 1 238 ? 17.610 -24.807 49.779 1.00 15.63 230 THR A CA 1
ATOM 1830 C C . THR A 1 238 ? 16.299 -24.905 50.559 1.00 17.25 230 THR A C 1
ATOM 1831 O O . THR A 1 238 ? 15.818 -23.874 51.029 1.00 17.89 230 THR A O 1
ATOM 1835 N N . ALA A 1 239 ? 15.694 -26.090 50.680 1.00 17.99 231 ALA A N 1
ATOM 1836 C CA . ALA A 1 239 ? 14.283 -26.145 51.071 1.00 17.55 231 ALA A CA 1
ATOM 1837 C C . ALA A 1 239 ? 14.054 -25.744 52.527 1.00 17.33 231 ALA A C 1
ATOM 1838 O O . ALA A 1 239 ? 13.104 -25.013 52.824 1.00 19.97 231 ALA A O 1
ATOM 1840 N N . VAL A 1 240 ? 14.905 -26.196 53.456 1.00 18.04 232 VAL A N 1
ATOM 1841 C CA . VAL A 1 240 ? 14.663 -25.986 54.878 1.00 16.71 232 VAL A CA 1
ATOM 1842 C C . VAL A 1 240 ? 15.843 -25.350 55.596 1.00 17.92 232 VAL A C 1
ATOM 1843 O O . VAL A 1 240 ? 15.757 -25.107 56.807 1.00 19.02 232 VAL A O 1
ATOM 1847 N N . GLY A 1 241 ? 16.945 -25.074 54.900 1.00 16.59 233 GLY A N 1
ATOM 1848 C CA . GLY A 1 241 ? 18.110 -24.428 55.491 1.00 14.88 233 GLY A CA 1
ATOM 1849 C C . GLY A 1 241 ? 19.358 -25.285 55.501 1.00 15.97 233 GLY A C 1
ATOM 1850 O O . GLY A 1 241 ? 20.463 -24.765 55.740 1.00 20.52 233 GLY A O 1
ATOM 1851 N N . THR A 1 242 ? 19.218 -26.589 55.266 1.00 17.01 234 THR A N 1
ATOM 1852 C CA . THR A 1 242 ? 20.341 -27.518 55.356 1.00 18.00 234 THR A CA 1
ATOM 1853 C C . THR A 1 242 ? 21.260 -27.488 54.141 1.00 19.64 234 THR A C 1
ATOM 1854 O O . THR A 1 242 ? 22.390 -27.992 54.232 1.00 23.65 234 THR A O 1
ATOM 1858 N N . GLY A 1 243 ? 20.795 -26.981 53.000 1.00 18.35 235 GLY A N 1
ATOM 1859 C CA . GLY A 1 243 ? 21.617 -27.080 51.808 1.00 18.31 235 GLY A CA 1
ATOM 1860 C C . GLY A 1 243 ? 21.522 -28.408 51.102 1.00 19.87 235 GLY A C 1
ATOM 1861 O O . GLY A 1 243 ? 22.270 -28.637 50.143 1.00 19.91 235 GLY A O 1
ATOM 1862 N N . LEU A 1 244 ? 20.623 -29.288 51.551 1.00 19.56 236 LEU A N 1
ATOM 1863 C CA . LEU A 1 244 ? 20.369 -30.526 50.829 1.00 20.52 236 LEU A CA 1
ATOM 1864 C C . LEU A 1 244 ? 20.058 -30.208 49.375 1.00 23.54 236 LEU A C 1
ATOM 1865 O O . LEU A 1 244 ? 19.330 -29.249 49.080 1.00 22.74 236 LEU A O 1
ATOM 1870 N N . ASN A 1 245 ? 20.687 -30.972 48.477 1.00 24.68 237 ASN A N 1
ATOM 1871 C CA . ASN A 1 245 ? 20.435 -30.872 47.041 1.00 30.69 237 ASN A CA 1
ATOM 1872 C C . ASN A 1 245 ? 20.945 -29.555 46.437 1.00 35.51 237 ASN A C 1
ATOM 1873 O O . ASN A 1 245 ? 20.408 -29.069 45.435 1.00 35.06 237 ASN A O 1
ATOM 1878 N N . THR A 1 246 ? 21.994 -28.967 47.018 1.00 26.04 238 THR A N 1
ATOM 1879 C CA . THR A 1 246 ? 22.826 -28.001 46.310 1.00 24.27 238 THR A CA 1
ATOM 1880 C C . THR A 1 246 ? 24.291 -28.400 46.457 1.00 23.86 238 THR A C 1
ATOM 1881 O O . THR A 1 246 ? 24.638 -29.298 47.224 1.00 25.84 238 THR A O 1
ATOM 1885 N N . HIS A 1 247 ? 25.146 -27.748 45.679 1.00 26.33 239 HIS A N 1
ATOM 1886 C CA . HIS A 1 247 ? 26.577 -28.018 45.746 1.00 24.40 239 HIS A CA 1
ATOM 1887 C C . HIS A 1 247 ? 27.151 -27.433 47.041 1.00 23.97 239 HIS A C 1
ATOM 1888 O O . HIS A 1 247 ? 26.752 -26.343 47.454 1.00 23.58 239 HIS A O 1
ATOM 1895 N N . PRO A 1 248 ? 28.086 -28.128 47.699 1.00 25.38 240 PRO A N 1
ATOM 1896 C CA . PRO A 1 248 ? 28.649 -27.596 48.959 1.00 27.83 240 PRO A CA 1
ATOM 1897 C C . PRO A 1 248 ? 29.268 -26.212 48.837 1.00 24.42 240 PRO A C 1
ATOM 1898 O O . PRO A 1 248 ? 29.372 -25.511 49.852 1.00 24.43 240 PRO A O 1
ATOM 1902 N N . GLN A 1 249 ? 29.690 -25.792 47.649 1.00 26.66 241 GLN A N 1
ATOM 1903 C CA A GLN A 1 249 ? 30.291 -24.486 47.404 0.59 24.50 241 GLN A CA 1
ATOM 1904 C CA B GLN A 1 249 ? 30.257 -24.461 47.505 0.41 25.25 241 GLN A CA 1
ATOM 1905 C C . GLN A 1 249 ? 29.310 -23.469 46.839 1.00 22.98 241 GLN A C 1
ATOM 1906 O O . GLN A 1 249 ? 29.680 -22.307 46.656 1.00 21.76 241 GLN A O 1
ATOM 1917 N N . PHE A 1 250 ? 28.076 -23.876 46.519 1.00 20.56 242 PHE A N 1
ATOM 1918 C CA . PHE A 1 250 ? 27.174 -22.967 45.820 1.00 21.00 242 PHE A CA 1
ATOM 1919 C C . PHE A 1 250 ? 26.843 -21.729 46.647 1.00 20.98 242 PHE A C 1
ATOM 1920 O O . PHE A 1 250 ? 26.861 -20.609 46.124 1.00 18.17 242 PHE A O 1
ATOM 1928 N N . ALA A 1 251 ? 26.489 -21.913 47.923 1.00 19.00 243 ALA A N 1
ATOM 1929 C CA . ALA A 1 251 ? 26.055 -20.776 48.738 1.00 20.48 243 ALA A CA 1
ATOM 1930 C C . ALA A 1 251 ? 27.114 -19.680 48.751 1.00 18.71 243 ALA A C 1
ATOM 1931 O O . ALA A 1 251 ? 26.820 -18.496 48.539 1.00 19.03 243 ALA A O 1
ATOM 1933 N N . VAL A 1 252 ? 28.365 -20.052 49.008 1.00 18.10 244 VAL A N 1
ATOM 1934 C CA . VAL A 1 252 ? 29.412 -19.047 49.085 1.00 19.66 244 VAL A CA 1
ATOM 1935 C C . VAL A 1 252 ? 29.734 -18.477 47.708 1.00 18.49 244 VAL A C 1
ATOM 1936 O O . VAL A 1 252 ? 29.867 -17.256 47.542 1.00 18.66 244 VAL A O 1
ATOM 1940 N N . LYS A 1 253 ? 29.823 -19.337 46.686 1.00 19.02 245 LYS A N 1
ATOM 1941 C CA . LYS A 1 253 ? 30.205 -18.831 45.375 1.00 21.43 245 LYS A CA 1
ATOM 1942 C C . LYS A 1 253 ? 29.114 -17.955 44.764 1.00 18.50 245 LYS A C 1
ATOM 1943 O O . LYS A 1 253 ? 29.417 -16.964 44.084 1.00 19.76 245 LYS A O 1
ATOM 1949 N N . VAL A 1 254 ? 27.838 -18.303 44.964 1.00 17.93 246 VAL A N 1
ATOM 1950 C CA . VAL A 1 254 ? 26.813 -17.467 44.347 1.00 19.41 246 VAL A CA 1
ATOM 1951 C C . VAL A 1 254 ? 26.797 -16.092 45.007 1.00 19.84 246 VAL A C 1
ATOM 1952 O O . VAL A 1 254 ? 26.621 -15.076 44.327 1.00 18.21 246 VAL A O 1
ATOM 1956 N N . ALA A 1 255 ? 27.038 -16.025 46.326 1.00 16.53 247 ALA A N 1
ATOM 1957 C CA . ALA A 1 255 ? 27.114 -14.717 46.968 1.00 17.68 247 ALA A CA 1
ATOM 1958 C C . ALA A 1 255 ? 28.334 -13.943 46.476 1.00 18.69 247 ALA A C 1
ATOM 1959 O O . ALA A 1 255 ? 28.257 -12.724 46.277 1.00 17.27 247 ALA A O 1
ATOM 1961 N N . GLU A 1 256 ? 29.461 -14.637 46.260 1.00 17.22 248 GLU A N 1
ATOM 1962 C CA A GLU A 1 256 ? 30.637 -13.985 45.694 0.62 20.72 248 GLU A CA 1
ATOM 1963 C CA B GLU A 1 256 ? 30.619 -13.947 45.705 0.38 20.30 248 GLU A CA 1
ATOM 1964 C C . GLU A 1 256 ? 30.296 -13.352 44.346 1.00 19.70 248 GLU A C 1
ATOM 1965 O O . GLU A 1 256 ? 30.676 -12.211 44.063 1.00 20.38 248 GLU A O 1
ATOM 1976 N N . HIS A 1 257 ? 29.573 -14.092 43.498 1.00 19.64 249 HIS A N 1
ATOM 1977 C CA . HIS A 1 257 ? 29.212 -13.546 42.193 1.00 19.93 249 HIS A CA 1
ATOM 1978 C C . HIS A 1 257 ? 28.229 -12.386 42.331 1.00 19.73 249 HIS A C 1
ATOM 1979 O O . HIS A 1 257 ? 28.340 -11.389 41.604 1.00 18.97 249 HIS A O 1
ATOM 1986 N N . ILE A 1 258 ? 27.271 -12.487 43.263 1.00 17.18 250 ILE A N 1
ATOM 1987 C CA . ILE A 1 258 ? 26.336 -11.383 43.465 1.00 16.08 250 ILE A CA 1
ATOM 1988 C C . ILE A 1 258 ? 27.079 -10.145 43.954 1.00 18.20 250 ILE A C 1
ATOM 1989 O O . ILE A 1 258 ? 26.786 -9.027 43.532 1.00 17.81 250 ILE A O 1
ATOM 1994 N N . ALA A 1 259 ? 28.056 -10.324 44.852 1.00 18.22 251 ALA A N 1
ATOM 1995 C CA . ALA A 1 259 ? 28.854 -9.186 45.291 1.00 18.83 251 ALA A CA 1
ATOM 1996 C C . ALA A 1 259 ? 29.613 -8.559 44.125 1.00 21.71 251 ALA A C 1
ATOM 1997 O O . ALA A 1 259 ? 29.690 -7.330 44.011 1.00 17.74 251 ALA A O 1
ATOM 1999 N N . LYS A 1 260 ? 30.176 -9.383 43.241 1.00 18.05 252 LYS A N 1
ATOM 2000 C CA . LYS A 1 260 ? 30.910 -8.834 42.107 1.00 20.49 252 LYS A CA 1
ATOM 2001 C C . LYS A 1 260 ? 29.977 -8.094 41.155 1.00 23.21 252 LYS A C 1
ATOM 2002 O O . LYS A 1 260 ? 30.323 -7.017 40.659 1.00 22.81 252 LYS A O 1
ATOM 2004 N N . ILE A 1 261 ? 28.785 -8.649 40.903 1.00 18.37 253 ILE A N 1
ATOM 2005 C CA . ILE A 1 261 ? 27.856 -8.014 39.971 1.00 19.67 253 ILE A CA 1
ATOM 2006 C C . ILE A 1 261 ? 27.423 -6.652 40.495 1.00 20.94 253 ILE A C 1
ATOM 2007 O O . ILE A 1 261 ? 27.402 -5.658 39.759 1.00 23.77 253 ILE A O 1
ATOM 2012 N N . THR A 1 262 ? 27.102 -6.578 41.786 1.00 19.36 254 THR A N 1
ATOM 2013 C CA . THR A 1 262 ? 26.510 -5.382 42.366 1.00 18.29 254 THR A CA 1
ATOM 2014 C C . THR A 1 262 ? 27.529 -4.399 42.915 1.00 19.83 254 THR A C 1
ATOM 2015 O O . THR A 1 262 ? 27.157 -3.261 43.223 1.00 20.54 254 THR A O 1
ATOM 2019 N N . LYS A 1 263 ? 28.788 -4.819 43.085 1.00 17.34 255 LYS A N 1
ATOM 2020 C CA . LYS A 1 263 ? 29.799 -4.035 43.804 1.00 18.39 255 LYS A CA 1
ATOM 2021 C C . LYS A 1 263 ? 29.342 -3.650 45.210 1.00 16.97 255 LYS A C 1
ATOM 2022 O O . LYS A 1 263 ? 29.772 -2.639 45.760 1.00 21.09 255 LYS A O 1
ATOM 2028 N N . LEU A 1 264 ? 28.563 -4.510 45.820 1.00 16.29 256 LEU A N 1
ATOM 2029 C CA . LEU A 1 264 ? 28.205 -4.400 47.226 1.00 16.59 256 LEU A CA 1
ATOM 2030 C C . LEU A 1 264 ? 28.625 -5.674 47.942 1.00 17.25 256 LEU A C 1
ATOM 2031 O O . LEU A 1 264 ? 28.694 -6.740 47.328 1.00 17.72 256 LEU A O 1
ATOM 2036 N N . PRO A 1 265 ? 28.889 -5.613 49.249 1.00 15.99 257 PRO A N 1
ATOM 2037 C CA . PRO A 1 265 ? 29.517 -6.758 49.928 1.00 15.74 257 PRO A CA 1
ATOM 2038 C C . PRO A 1 265 ? 28.509 -7.808 50.383 1.00 15.38 257 PRO A C 1
ATOM 2039 O O . PRO A 1 265 ? 28.420 -8.155 51.565 1.00 15.43 257 PRO A O 1
ATOM 2043 N N . PHE A 1 266 ? 27.774 -8.359 49.418 1.00 14.68 258 PHE A N 1
ATOM 2044 C CA . PHE A 1 266 ? 26.925 -9.499 49.707 1.00 14.39 258 PHE A CA 1
ATOM 2045 C C . PHE A 1 266 ? 27.752 -10.717 50.099 1.00 14.81 258 PHE A C 1
ATOM 2046 O O . PHE A 1 266 ? 28.819 -10.987 49.532 1.00 16.64 258 PHE A O 1
ATOM 2054 N N . VAL A 1 267 ? 27.248 -11.442 51.093 1.00 15.88 259 VAL A N 1
ATOM 2055 C CA . VAL A 1 267 ? 27.875 -12.637 51.636 1.00 16.42 259 VAL A CA 1
ATOM 2056 C C . VAL A 1 267 ? 26.780 -13.662 51.906 1.00 17.45 259 VAL A C 1
ATOM 2057 O O . VAL A 1 267 ? 25.591 -13.335 51.970 1.00 16.84 259 VAL A O 1
ATOM 2061 N N . THR A 1 268 ? 27.189 -14.925 52.048 1.00 17.41 260 THR A N 1
ATOM 2062 C CA . THR A 1 268 ? 26.186 -15.921 52.384 1.00 16.63 260 THR A CA 1
ATOM 2063 C C . THR A 1 268 ? 25.807 -15.764 53.854 1.00 15.98 260 THR A C 1
ATOM 2064 O O . THR A 1 268 ? 26.626 -15.359 54.695 1.00 18.09 260 THR A O 1
ATOM 2068 N N . ALA A 1 269 ? 24.533 -16.036 54.161 1.00 15.38 261 ALA A N 1
ATOM 2069 C CA . ALA A 1 269 ? 24.074 -15.859 55.534 1.00 15.31 261 ALA A CA 1
ATOM 2070 C C . ALA A 1 269 ? 24.717 -16.916 56.420 1.00 16.06 261 ALA A C 1
ATOM 2071 O O . ALA A 1 269 ? 24.675 -18.108 56.089 1.00 16.92 261 ALA A O 1
ATOM 2073 N N . PRO A 1 270 ? 25.320 -16.533 57.543 1.00 17.64 262 PRO A N 1
ATOM 2074 C CA . PRO A 1 270 ? 25.881 -17.545 58.453 1.00 19.16 262 PRO A CA 1
ATOM 2075 C C . PRO A 1 270 ? 24.879 -18.552 59.015 1.00 18.43 262 PRO A C 1
ATOM 2076 O O . PRO A 1 270 ? 25.273 -19.704 59.284 1.00 21.68 262 PRO A O 1
ATOM 2080 N N . ASN A 1 271 ? 23.601 -18.187 59.181 1.00 17.02 263 ASN A N 1
ATOM 2081 C CA . ASN A 1 271 ? 22.598 -19.140 59.640 1.00 14.52 263 ASN A CA 1
ATOM 2082 C C . ASN A 1 271 ? 21.428 -19.169 58.661 1.00 14.59 263 ASN A C 1
ATOM 2083 O O . ASN A 1 271 ? 20.605 -18.249 58.631 1.00 14.80 263 ASN A O 1
ATOM 2088 N N . LYS A 1 272 ? 21.370 -20.241 57.860 1.00 15.62 264 LYS A N 1
ATOM 2089 C CA . LYS A 1 272 ? 20.345 -20.363 56.824 1.00 13.61 264 LYS A CA 1
ATOM 2090 C C . LYS A 1 272 ? 18.977 -20.629 57.410 1.00 14.35 264 LYS A C 1
ATOM 2091 O O . LYS A 1 272 ? 17.977 -20.323 56.760 1.00 14.89 264 LYS A O 1
ATOM 2097 N N . PHE A 1 273 ? 18.919 -21.181 58.617 1.00 16.10 265 PHE A N 1
ATOM 2098 C CA . PHE A 1 273 ? 17.631 -21.471 59.238 1.00 13.97 265 PHE A CA 1
ATOM 2099 C C . PHE A 1 273 ? 16.939 -20.181 59.630 1.00 13.35 265 PHE A C 1
ATOM 2100 O O . PHE A 1 273 ? 15.778 -19.961 59.267 1.00 13.82 265 PHE A O 1
ATOM 2108 N N . ALA A 1 274 ? 17.646 -19.289 60.324 1.00 12.94 266 ALA A N 1
ATOM 2109 C CA . ALA A 1 274 ? 17.060 -17.971 60.563 1.00 12.35 266 ALA A CA 1
ATOM 2110 C C . ALA A 1 274 ? 16.788 -17.228 59.254 1.00 13.39 266 ALA A C 1
ATOM 2111 O O . ALA A 1 274 ? 15.810 -16.467 59.152 1.00 13.77 266 ALA A O 1
ATOM 2113 N N . ALA A 1 275 ? 17.622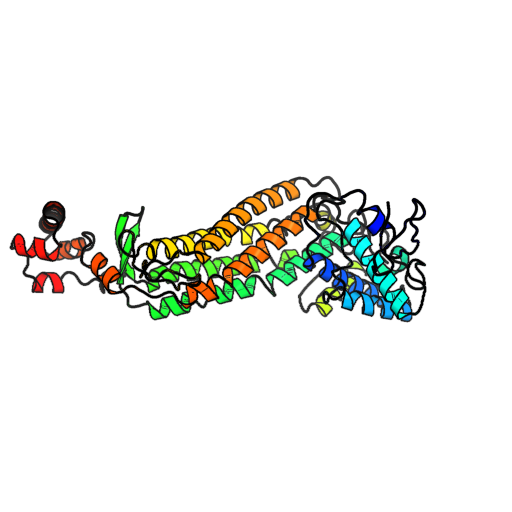 -17.438 58.224 1.00 12.23 267 ALA A N 1
ATOM 2114 C CA . ALA A 1 275 ? 17.437 -16.678 56.992 1.00 11.47 267 ALA A CA 1
ATOM 2115 C C . ALA A 1 275 ? 16.165 -17.077 56.258 1.00 12.55 267 ALA A C 1
ATOM 2116 O O . ALA A 1 275 ? 15.594 -16.262 55.525 1.00 13.85 267 ALA A O 1
ATOM 2118 N N . LEU A 1 276 ? 15.719 -18.321 56.421 1.00 12.09 268 LEU A N 1
ATOM 2119 C CA . LEU A 1 276 ? 14.488 -18.782 55.786 1.00 13.23 268 LEU A CA 1
ATOM 2120 C C . LEU A 1 276 ? 13.278 -18.651 56.697 1.00 14.50 268 LEU A C 1
ATOM 2121 O O . LEU A 1 276 ? 12.162 -18.432 56.212 1.00 12.58 268 LEU A O 1
ATOM 2126 N N . ALA A 1 277 ? 13.476 -18.808 58.001 1.00 12.07 269 ALA A N 1
ATOM 2127 C CA . ALA A 1 277 ? 12.363 -18.899 58.940 1.00 11.60 269 ALA A CA 1
ATOM 2128 C C . ALA A 1 277 ? 11.941 -17.553 59.495 1.00 13.35 269 ALA A C 1
ATOM 2129 O O . ALA A 1 277 ? 10.926 -17.482 60.206 1.00 11.92 269 ALA A O 1
ATOM 2131 N N . SER A 1 278 ? 12.686 -16.493 59.197 1.00 10.37 270 SER A N 1
ATOM 2132 C CA . SER A 1 278 ? 12.419 -15.199 59.820 1.00 10.75 270 SER A CA 1
ATOM 2133 C C . SER A 1 278 ? 13.013 -14.092 58.962 1.00 11.68 270 SER A C 1
ATOM 2134 O O . SER A 1 278 ? 13.873 -14.340 58.109 1.00 11.59 270 SER A O 1
ATOM 2137 N N . HIS A 1 279 ? 12.566 -12.849 59.212 1.00 8.93 271 HIS A N 1
ATOM 2138 C CA . HIS A 1 279 ? 12.992 -11.710 58.394 1.00 9.98 271 HIS A CA 1
ATOM 2139 C C . HIS A 1 279 ? 13.166 -10.473 59.248 1.00 11.09 271 HIS A C 1
ATOM 2140 O O . HIS A 1 279 ? 12.853 -9.354 58.827 1.00 10.34 271 HIS A O 1
ATOM 2147 N N . GLU A 1 280 ? 13.768 -10.627 60.427 1.00 9.41 272 GLU A N 1
ATOM 2148 C CA . GLU A 1 280 ? 14.029 -9.432 61.225 1.00 9.74 272 GLU A CA 1
ATOM 2149 C C . GLU A 1 280 ? 14.960 -8.427 60.550 1.00 9.25 272 GLU A C 1
ATOM 2150 O O . GLU A 1 280 ? 14.807 -7.228 60.852 1.00 9.91 272 GLU A O 1
ATOM 2156 N N . PRO A 1 281 ? 15.887 -8.797 59.643 1.00 9.44 273 PRO A N 1
ATOM 2157 C CA . PRO A 1 281 ? 16.638 -7.741 58.941 1.00 11.13 273 PRO A CA 1
ATOM 2158 C C . PRO A 1 281 ? 15.727 -6.771 58.221 1.00 9.85 273 PRO A C 1
ATOM 2159 O O . PRO A 1 281 ? 16.043 -5.577 58.174 1.00 10.78 273 PRO A O 1
ATOM 2163 N N . LEU A 1 282 ? 14.624 -7.264 57.645 1.00 10.23 274 LEU A N 1
ATOM 2164 C CA . LEU A 1 282 ? 13.684 -6.400 56.942 1.00 10.29 274 LEU A CA 1
ATOM 2165 C C . LEU A 1 282 ? 12.756 -5.656 57.899 1.00 10.06 274 LEU A C 1
ATOM 2166 O O . LEU A 1 282 ? 12.354 -4.530 57.597 1.00 9.96 274 LEU A O 1
ATOM 2171 N N . VAL A 1 283 ? 12.412 -6.243 59.054 1.00 7.99 275 VAL A N 1
ATOM 2172 C CA . VAL A 1 283 ? 11.757 -5.471 60.109 1.00 8.92 275 VAL A CA 1
ATOM 2173 C C . VAL A 1 283 ? 12.638 -4.312 60.536 1.00 9.71 275 VAL A C 1
ATOM 2174 O O . VAL A 1 283 ? 12.152 -3.182 60.727 1.00 10.64 275 VAL A O 1
ATOM 2178 N N . HIS A 1 284 ? 13.939 -4.583 60.712 1.00 9.04 276 HIS A N 1
ATOM 2179 C CA A HIS A 1 284 ? 14.867 -3.526 61.093 0.52 11.65 276 HIS A CA 1
ATOM 2180 C CA B HIS A 1 284 ? 14.901 -3.550 61.076 0.48 11.76 276 HIS A CA 1
ATOM 2181 C C . HIS A 1 284 ? 14.992 -2.483 59.992 1.00 11.45 276 HIS A C 1
ATOM 2182 O O . HIS A 1 284 ? 14.966 -1.278 60.274 1.00 10.89 276 HIS A O 1
ATOM 2195 N N . ALA A 1 285 ? 15.119 -2.909 58.739 1.00 10.25 277 ALA A N 1
ATOM 2196 C CA . ALA A 1 285 ? 15.148 -1.943 57.645 1.00 10.45 277 ALA A CA 1
ATOM 2197 C C . ALA A 1 285 ? 13.922 -1.044 57.678 1.00 11.86 277 ALA A C 1
ATOM 2198 O O . ALA A 1 285 ? 14.034 0.184 57.558 1.00 11.29 277 ALA A O 1
ATOM 2200 N N . HIS A 1 286 ? 12.751 -1.638 57.892 1.00 9.55 278 HIS A N 1
ATOM 2201 C CA . HIS A 1 286 ? 11.547 -0.818 57.920 1.00 9.40 278 HIS A CA 1
ATOM 2202 C C . HIS A 1 286 ? 11.507 0.063 59.165 1.00 9.01 278 HIS A C 1
ATOM 2203 O O . HIS A 1 286 ? 11.073 1.224 59.097 1.00 9.06 278 HIS A O 1
ATOM 2210 N N . GLY A 1 287 ? 11.971 -0.443 60.309 1.00 9.03 279 GLY A N 1
ATOM 2211 C CA . GLY A 1 287 ? 11.990 0.383 61.509 1.00 11.34 279 GLY A CA 1
ATOM 2212 C C . GLY A 1 287 ? 12.852 1.624 61.364 1.00 10.15 279 GLY A C 1
ATOM 2213 O O . GLY A 1 287 ? 12.477 2.711 61.835 1.00 10.88 279 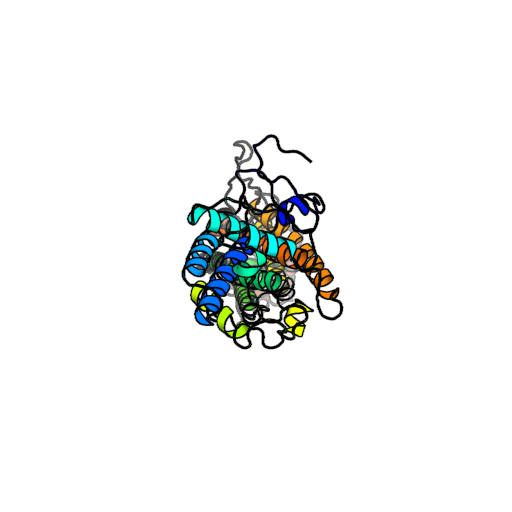GLY A O 1
ATOM 2214 N N . ALA A 1 288 ? 13.994 1.496 60.686 1.00 8.19 280 ALA A N 1
ATOM 2215 C CA . ALA A 1 288 ? 14.839 2.666 60.463 1.00 8.94 280 ALA A CA 1
ATOM 2216 C C . ALA A 1 288 ? 14.132 3.663 59.551 1.00 10.82 280 ALA A C 1
ATOM 2217 O O . ALA A 1 288 ? 14.228 4.883 59.760 1.00 11.19 280 ALA A O 1
ATOM 2219 N N . MET A 1 289 ? 13.426 3.168 58.534 1.00 9.64 281 MET A N 1
ATOM 2220 C CA . MET A 1 289 ? 12.592 4.054 57.713 1.00 10.78 281 MET A CA 1
ATOM 2221 C C . MET A 1 289 ? 11.482 4.702 58.531 1.00 11.22 281 MET A C 1
ATOM 2222 O O . MET A 1 289 ? 11.133 5.863 58.299 1.00 10.53 281 MET A O 1
ATOM 2227 N N . LYS A 1 290 ? 10.901 3.966 59.490 1.00 9.47 282 LYS A N 1
ATOM 2228 C CA . LYS A 1 290 ? 9.896 4.564 60.367 1.00 10.18 282 LYS A CA 1
ATOM 2229 C C . LYS A 1 290 ? 10.480 5.719 61.171 1.00 10.61 282 LYS A C 1
ATOM 2230 O O . LYS A 1 290 ? 9.826 6.760 61.338 1.00 9.70 282 LYS A O 1
ATOM 2236 N N . THR A 1 291 ? 11.713 5.587 61.662 1.00 9.32 283 THR A N 1
ATOM 2237 C CA A THR A 1 291 ? 12.317 6.722 62.373 0.57 11.84 283 THR A CA 1
ATOM 2238 C CA B THR A 1 291 ? 12.297 6.698 62.378 0.43 11.36 283 THR A CA 1
ATOM 2239 C C . THR A 1 291 ? 12.467 7.920 61.459 1.00 11.64 283 THR A C 1
ATOM 2240 O O . THR A 1 291 ? 12.267 9.067 61.893 1.00 11.41 283 THR A O 1
ATOM 2247 N N . LEU A 1 292 ? 12.776 7.692 60.180 1.00 9.26 284 LEU A N 1
ATOM 2248 C CA . LEU A 1 292 ? 12.850 8.791 59.226 1.00 10.18 284 LEU A CA 1
ATOM 2249 C C . LEU A 1 292 ? 11.471 9.434 59.020 1.00 10.07 284 LEU A C 1
ATOM 2250 O O . LEU A 1 292 ? 11.353 10.666 58.965 1.00 11.57 284 LEU A O 1
ATOM 2255 N N . ALA A 1 293 ? 10.413 8.616 58.903 1.00 10.40 285 ALA A N 1
ATOM 2256 C CA . ALA A 1 293 ? 9.069 9.167 58.764 1.00 9.90 285 ALA A CA 1
ATOM 2257 C C . ALA A 1 293 ? 8.704 10.016 59.979 1.00 10.88 285 ALA A C 1
ATOM 2258 O O . ALA A 1 293 ? 8.032 11.048 59.851 1.00 10.32 285 ALA A O 1
ATOM 2260 N N . CYS A 1 294 ? 9.135 9.598 61.181 1.00 9.37 286 CYS A N 1
ATOM 2261 C CA . CYS A 1 294 ? 8.803 10.377 62.377 1.00 9.41 286 CYS A CA 1
ATOM 2262 C C . CYS A 1 294 ? 9.513 11.727 62.379 1.00 10.29 286 CYS A C 1
ATOM 2263 O O . CYS A 1 294 ? 8.941 12.741 62.807 1.00 11.67 286 CYS A O 1
ATOM 2266 N N . ALA A 1 295 ? 10.770 11.755 61.906 1.00 10.14 287 ALA A N 1
ATOM 2267 C CA . ALA A 1 295 ? 11.510 13.006 61.788 1.00 9.64 287 ALA A CA 1
ATOM 2268 C C . ALA A 1 295 ? 10.922 13.894 60.700 1.00 11.54 287 ALA A C 1
ATOM 2269 O O . ALA A 1 295 ? 10.741 15.103 60.911 1.00 11.58 287 ALA A O 1
ATOM 2271 N N . LEU A 1 296 ? 10.629 13.308 59.526 1.00 9.67 288 LEU A N 1
ATOM 2272 C CA . LEU A 1 296 ? 10.115 14.100 58.403 1.00 10.09 288 LEU A CA 1
ATOM 2273 C C . LEU A 1 296 ? 8.744 14.674 58.713 1.00 10.32 288 LEU A C 1
ATOM 2274 O O . LEU A 1 296 ? 8.441 15.803 58.306 1.00 12.04 288 LEU A O 1
ATOM 2279 N N . MET A 1 297 ? 7.899 13.928 59.435 1.00 10.17 289 MET A N 1
ATOM 2280 C CA . MET A 1 297 ? 6.593 14.477 59.792 1.00 10.59 289 MET A CA 1
ATOM 2281 C C . MET A 1 297 ? 6.772 15.781 60.550 1.00 12.10 289 MET A C 1
ATOM 2282 O O . MET A 1 297 ? 6.077 16.774 60.297 1.00 11.97 289 MET A O 1
ATOM 2287 N N . LYS A 1 298 ? 7.690 15.780 61.513 1.00 10.21 290 LYS A N 1
ATOM 2288 C CA . LYS A 1 298 ? 7.910 16.958 62.342 1.00 12.00 290 LYS A CA 1
ATOM 2289 C C . LYS A 1 298 ? 8.517 18.085 61.522 1.00 10.78 290 LYS A C 1
ATOM 2290 O O . LYS A 1 298 ? 8.103 19.251 61.640 1.00 12.47 290 LYS A O 1
ATOM 2296 N N . ILE A 1 299 ? 9.537 17.771 60.708 1.00 9.87 291 ILE A N 1
ATOM 2297 C CA . ILE A 1 299 ? 10.191 18.819 59.923 1.00 9.82 291 ILE A CA 1
ATOM 2298 C C . ILE A 1 299 ? 9.196 19.450 58.962 1.00 11.73 291 ILE A C 1
ATOM 2299 O O . ILE A 1 299 ? 9.081 20.684 58.880 1.00 11.86 291 ILE A O 1
ATOM 2304 N N . ALA A 1 300 ? 8.447 18.617 58.231 1.00 10.89 292 ALA A N 1
ATOM 2305 C CA . ALA A 1 300 ? 7.466 19.145 57.289 1.00 11.13 292 ALA A CA 1
ATOM 2306 C C . ALA A 1 300 ? 6.404 19.967 58.006 1.00 13.21 292 ALA A C 1
ATOM 2307 O O . ALA A 1 300 ? 5.987 21.023 57.511 1.00 12.30 292 ALA A O 1
ATOM 2309 N N . ASN A 1 301 ? 5.979 19.519 59.184 1.00 11.04 293 ASN A N 1
ATOM 2310 C CA . ASN A 1 301 ? 4.989 20.293 59.923 1.00 9.87 293 ASN A CA 1
ATOM 2311 C C . ASN A 1 301 ? 5.554 21.633 60.386 1.00 10.24 293 ASN A C 1
ATOM 2312 O O . ASN A 1 301 ? 4.860 22.651 60.297 1.00 12.29 293 ASN A O 1
ATOM 2317 N N . ASP A 1 302 ? 6.809 21.673 60.867 1.00 10.45 294 ASP A N 1
ATOM 2318 C CA . ASP A 1 302 ? 7.380 22.974 61.229 1.00 12.34 294 ASP A CA 1
ATOM 2319 C C . ASP A 1 302 ? 7.383 23.899 60.030 1.00 12.42 294 ASP A C 1
ATOM 2320 O O . ASP A 1 302 ? 7.056 25.084 60.147 1.00 12.59 294 ASP A O 1
ATOM 2325 N N . ILE A 1 303 ? 7.782 23.391 58.863 1.00 12.59 295 ILE A N 1
ATOM 2326 C CA . ILE A 1 303 ? 7.858 24.279 57.704 1.00 12.20 295 ILE A CA 1
ATOM 2327 C C . ILE A 1 303 ? 6.475 24.818 57.353 1.00 11.18 295 ILE A C 1
ATOM 2328 O O . ILE A 1 303 ? 6.313 26.020 57.113 1.00 14.17 295 ILE A O 1
ATOM 2333 N N . ARG A 1 304 ? 5.452 23.956 57.324 1.00 10.89 296 ARG A N 1
ATOM 2334 C CA . ARG A 1 304 ? 4.158 24.502 56.909 1.00 12.56 296 ARG A CA 1
ATOM 2335 C C . ARG A 1 304 ? 3.557 25.395 57.992 1.00 12.45 296 ARG A C 1
ATOM 2336 O O . ARG A 1 304 ? 2.943 26.413 57.669 1.00 14.62 296 ARG A O 1
ATOM 2344 N N . TRP A 1 305 ? 3.743 25.064 59.279 1.00 11.61 297 TRP A N 1
ATOM 2345 C CA . TRP A 1 305 ? 3.255 25.988 60.300 1.00 11.95 297 TRP A CA 1
ATOM 2346 C C . TRP A 1 305 ? 3.995 27.321 60.251 1.00 15.04 297 TRP A C 1
ATOM 2347 O O . TRP A 1 305 ? 3.374 28.385 60.380 1.00 14.72 297 TRP A O 1
ATOM 2358 N N . LEU A 1 306 ? 5.319 27.297 60.102 1.00 13.11 298 LEU A N 1
ATOM 2359 C CA . LEU A 1 306 ? 6.035 28.579 60.101 1.00 12.96 298 LEU A CA 1
ATOM 2360 C C . LEU A 1 306 ? 5.674 29.418 58.885 1.00 14.11 298 LEU A C 1
ATOM 2361 O O . LEU A 1 306 ? 5.721 30.650 58.955 1.00 16.01 298 LEU A O 1
ATOM 2366 N N . ALA A 1 307 ? 5.292 28.789 57.776 1.00 13.15 299 ALA A N 1
ATOM 2367 C CA . ALA A 1 307 ? 4.921 29.529 56.576 1.00 13.74 299 ALA A CA 1
ATOM 2368 C C . ALA A 1 307 ? 3.424 29.834 56.491 1.00 16.14 299 ALA A C 1
ATOM 2369 O O . ALA A 1 307 ? 2.986 30.415 55.485 1.00 17.21 299 ALA A O 1
ATOM 2371 N N . SER A 1 308 ? 2.633 29.471 57.514 1.00 15.52 300 SER A N 1
ATOM 2372 C CA . SER A 1 308 ? 1.185 29.609 57.427 1.00 14.01 300 SER A CA 1
ATOM 2373 C C . SER A 1 308 ? 0.780 31.072 57.391 1.00 15.83 300 SER A C 1
ATOM 2374 O O . SER A 1 308 ? 1.357 31.912 58.088 1.00 17.68 300 SER A O 1
ATOM 2377 N N . GLY A 1 309 ? -0.203 31.380 56.553 1.00 15.47 301 GLY A N 1
ATOM 2378 C CA . GLY A 1 309 ? -0.668 32.748 56.456 1.00 17.36 301 GLY A CA 1
ATOM 2379 C C . GLY A 1 309 ? -1.503 32.980 55.217 1.00 18.18 301 GLY A C 1
ATOM 2380 O O . GLY A 1 309 ? -2.332 32.153 54.843 1.00 17.21 301 GLY A O 1
ATOM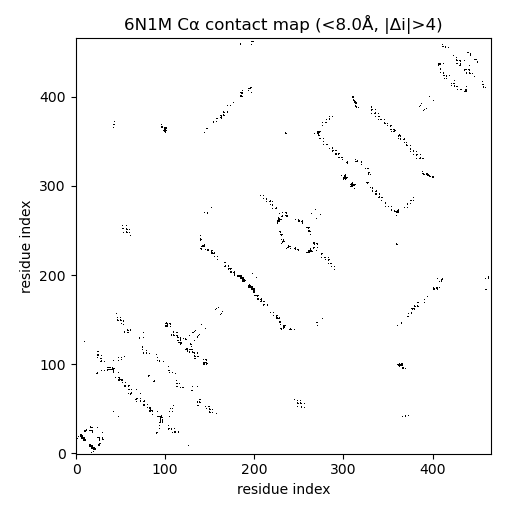 2381 N N . PRO A 1 310 ? -1.267 34.093 54.528 1.00 17.88 302 PRO A N 1
ATOM 2382 C CA . PRO A 1 310 ? -0.135 35.001 54.734 1.00 20.84 302 PRO A CA 1
ATOM 2383 C C . PRO A 1 310 ? -0.242 35.969 55.921 1.00 24.66 302 PRO A C 1
ATOM 2384 O O . PRO A 1 310 ? 0.760 36.622 56.222 1.00 26.43 302 PRO A O 1
ATOM 2388 N N . ARG A 1 311 ? -1.406 36.058 56.574 1.00 19.71 303 ARG A N 1
ATOM 2389 C CA . ARG A 1 311 ? -1.637 37.114 57.563 1.00 19.45 303 ARG A CA 1
ATOM 2390 C C . ARG A 1 311 ? -2.197 36.642 58.891 1.00 24.79 303 ARG A C 1
ATOM 2391 O O . ARG A 1 311 ? -2.050 37.373 59.883 1.00 23.72 303 ARG A O 1
ATOM 2399 N N . CYS A 1 312 ? -2.854 35.482 58.955 1.00 19.59 304 CYS A N 1
ATOM 2400 C CA . CYS A 1 312 ? -3.537 35.079 60.180 1.00 19.52 304 CYS A CA 1
ATOM 2401 C C . CYS A 1 312 ? -2.973 33.787 60.752 1.00 19.86 304 CYS A C 1
ATOM 2402 O O . CYS A 1 312 ? -3.629 33.136 61.579 1.00 18.83 304 CYS A O 1
ATOM 2405 N N . GLY A 1 313 ? -1.772 33.403 60.332 1.00 18.91 305 GLY A N 1
ATOM 2406 C CA . GLY A 1 313 ? -1.096 32.257 60.902 1.00 16.70 305 GLY A CA 1
ATOM 2407 C C . GLY A 1 313 ? 0.182 32.686 61.593 1.00 17.03 305 GLY A C 1
ATOM 2408 O O . GLY A 1 313 ? 0.188 33.707 62.298 1.00 22.21 305 GLY A O 1
ATOM 2409 N N . ILE A 1 314 ? 1.271 31.942 61.395 1.00 16.46 306 ILE A N 1
ATOM 2410 C CA A ILE A 1 314 ? 2.555 32.303 61.994 0.64 18.86 306 ILE A CA 1
ATOM 2411 C CA B ILE A 1 314 ? 2.555 32.304 61.989 0.36 18.59 306 ILE A CA 1
ATOM 2412 C C . ILE A 1 314 ? 3.312 33.217 61.033 1.00 17.16 306 ILE A C 1
ATOM 2413 O O . ILE A 1 314 ? 3.609 34.370 61.360 1.00 18.88 306 ILE A O 1
ATOM 2422 N N . GLY A 1 315 ? 3.631 32.716 59.842 1.00 17.66 307 GLY A N 1
ATOM 2423 C CA . GLY A 1 315 ? 4.150 33.601 58.808 1.00 19.19 307 GLY A CA 1
ATOM 2424 C C . GLY A 1 315 ? 5.608 34.002 58.906 1.00 19.75 307 GLY A C 1
ATOM 2425 O O . GLY A 1 315 ? 6.012 34.985 58.266 1.00 19.51 307 GLY A O 1
ATOM 2426 N N . GLU A 1 316 ? 6.421 33.262 59.658 1.00 17.50 308 GLU A N 1
ATOM 2427 C CA . GLU A 1 316 ? 7.855 33.539 59.716 1.00 18.17 308 GLU A CA 1
ATOM 2428 C C . GLU A 1 316 ? 8.611 33.088 58.476 1.00 17.44 308 GLU A C 1
ATOM 2429 O O . GLU A 1 316 ? 9.715 33.599 58.226 1.00 18.97 308 GLU A O 1
ATOM 2435 N N . LEU A 1 317 ? 8.079 32.126 57.727 1.00 16.63 309 LEU A N 1
ATOM 2436 C CA . LEU A 1 317 ? 8.710 31.664 56.501 1.00 16.37 309 LEU A CA 1
ATOM 2437 C C . LEU A 1 317 ? 7.800 31.882 55.298 1.00 17.98 309 LEU A C 1
ATOM 2438 O O . LEU A 1 317 ? 6.586 32.071 55.421 1.00 18.72 309 LEU A O 1
ATOM 2443 N N . ILE A 1 318 ? 8.437 31.866 54.128 1.00 17.24 310 ILE A N 1
ATOM 2444 C CA . ILE A 1 318 ? 7.784 31.945 52.829 1.00 18.56 310 ILE A CA 1
ATOM 2445 C C . ILE A 1 318 ? 8.243 30.735 52.031 1.00 19.97 310 ILE A C 1
ATOM 2446 O O . ILE A 1 318 ? 9.450 30.500 51.912 1.00 20.26 310 ILE A O 1
ATOM 2451 N N . ILE A 1 319 ? 7.296 29.972 51.488 1.00 19.37 311 ILE A N 1
ATOM 2452 C CA . ILE A 1 319 ? 7.647 28.820 50.654 1.00 16.50 311 ILE A CA 1
ATOM 2453 C C . ILE A 1 319 ? 7.268 29.094 49.203 1.00 17.90 311 ILE A C 1
ATOM 2454 O O . ILE A 1 319 ? 6.393 29.932 48.933 1.00 21.54 311 ILE A O 1
ATOM 2459 N N . PRO A 1 320 ? 7.901 28.406 48.242 1.00 18.59 312 PRO A N 1
ATOM 2460 C CA . PRO A 1 320 ? 7.548 28.590 46.825 1.00 24.31 312 PRO A CA 1
ATOM 2461 C C . PRO A 1 320 ? 6.167 28.048 46.501 1.00 19.08 312 PRO A C 1
ATOM 2462 O O . PRO A 1 320 ? 5.742 27.025 47.030 1.00 22.66 312 PRO A O 1
ATOM 2466 N N . GLU A 1 321 ? 5.477 28.734 45.591 1.00 29.94 313 GLU A N 1
ATOM 2467 C CA A GLU A 1 321 ? 4.197 28.280 45.062 0.37 35.77 313 GLU A CA 1
ATOM 2468 C CA B GLU A 1 321 ? 4.201 28.254 45.077 0.63 35.18 313 GLU A CA 1
ATOM 2469 C C . GLU A 1 321 ? 4.443 27.545 43.750 1.00 36.71 313 GLU A C 1
ATOM 2470 O O . GLU A 1 321 ? 5.126 28.072 42.870 1.00 37.84 313 GLU A O 1
ATOM 2481 N N . ASN A 1 322 ? 3.901 26.336 43.623 1.00 44.05 314 ASN A N 1
ATOM 2482 C CA . ASN A 1 322 ? 4.103 25.536 42.417 1.00 48.18 314 ASN A CA 1
ATOM 2483 C C . ASN A 1 322 ? 2.820 25.178 41.687 1.00 43.32 314 ASN A C 1
ATOM 2484 O O . ASN A 1 322 ? 2.871 24.916 40.485 1.00 49.96 314 ASN A O 1
ATOM 2489 N N . GLU A 1 323 ? 1.697 25.092 42.382 1.00 36.04 315 GLU A N 1
ATOM 2490 C CA . GLU A 1 323 ? 0.466 25.008 41.625 1.00 41.58 315 GLU A CA 1
ATOM 2491 C C . GLU A 1 323 ? -0.037 26.406 41.306 1.00 38.23 315 GLU A C 1
ATOM 2492 O O . GLU A 1 323 ? 0.217 27.359 42.055 1.00 38.51 315 GLU A O 1
ATOM 2498 N N . PRO A 1 324 ? -0.734 26.523 40.189 1.00 31.03 316 PRO A N 1
ATOM 2499 C CA . PRO A 1 324 ? -1.307 27.810 39.799 1.00 37.12 316 PRO A CA 1
ATOM 2500 C C . PRO A 1 324 ? -2.087 28.442 40.939 1.00 43.68 316 PRO A C 1
ATOM 2501 O O . PRO A 1 324 ? -2.864 27.779 41.637 1.00 48.83 316 PRO A O 1
ATOM 2505 N N . GLY A 1 325 ? -1.841 29.727 41.148 1.00 38.77 317 GLY A N 1
ATOM 2506 C CA . GLY A 1 325 ? -2.602 30.522 42.073 1.00 34.36 317 GLY A CA 1
ATOM 2507 C C . GLY A 1 325 ? -3.612 31.388 41.355 1.00 41.63 317 GLY A C 1
ATOM 2508 O O . GLY A 1 325 ? -3.928 31.186 40.175 1.00 40.56 317 GLY A O 1
ATOM 2509 N N . SER A 1 326 ? -4.119 32.376 42.082 1.00 38.08 318 SER A N 1
ATOM 2510 C CA A SER A 1 326 ? -5.120 33.302 41.576 0.50 38.60 318 SER A CA 1
ATOM 2511 C CA B SER A 1 326 ? -5.116 33.304 41.569 0.50 38.58 318 SER A CA 1
ATOM 2512 C C . SER A 1 326 ? -4.649 34.719 41.861 1.00 40.42 318 SER A C 1
ATOM 2513 O O . SER A 1 326 ? -4.226 35.017 42.983 1.00 43.11 318 SER A O 1
ATOM 2518 N N . SER A 1 327 ? -4.714 35.590 40.848 1.00 36.79 319 SER A N 1
ATOM 2519 C CA . SER A 1 327 ? -4.263 36.962 41.048 1.00 37.91 319 SER A CA 1
ATOM 2520 C C . SER A 1 327 ? -5.081 37.672 42.119 1.00 41.03 319 SER A C 1
ATOM 2521 O O . SER A 1 327 ? -4.612 38.661 42.695 1.00 36.21 319 SER A O 1
ATOM 2524 N N . ILE A 1 328 ? -6.290 37.181 42.412 1.00 39.98 320 ILE A N 1
ATOM 2525 C CA . ILE A 1 328 ? -7.085 37.756 43.493 1.00 35.53 320 ILE A CA 1
ATOM 2526 C C . ILE A 1 328 ? -6.732 37.171 44.856 1.00 34.41 320 ILE A C 1
ATOM 2527 O O . ILE A 1 328 ? -7.291 37.618 45.867 1.00 34.81 320 ILE A O 1
ATOM 2532 N N . MET A 1 329 ? -5.807 36.208 44.935 1.00 31.06 321 MET A N 1
ATOM 2533 C CA . MET A 1 329 ? -5.323 35.684 46.216 1.00 29.03 321 MET A CA 1
ATOM 2534 C C . MET A 1 329 ? -3.802 35.791 46.333 1.00 23.98 321 MET A C 1
ATOM 2535 O O . MET A 1 329 ? -3.101 34.781 46.491 1.00 26.99 321 MET A O 1
ATOM 2540 N N . PRO A 1 330 ? -3.260 37.013 46.293 1.00 24.60 322 PRO A N 1
ATOM 2541 C CA . PRO A 1 330 ? -1.809 37.175 46.438 1.00 25.12 322 PRO A CA 1
ATOM 2542 C C . PRO A 1 330 ? -1.332 36.776 47.823 1.00 25.78 322 PRO A C 1
ATOM 2543 O O . PRO A 1 330 ? -2.038 36.931 48.823 1.00 27.42 322 PRO A O 1
ATOM 2547 N N . GLY A 1 331 ? -0.100 36.266 47.872 1.00 25.60 323 GLY A N 1
ATOM 2548 C CA . GLY A 1 331 ? 0.517 35.879 49.122 1.00 22.56 323 GLY A CA 1
ATOM 2549 C C . GLY A 1 331 ? 0.147 34.505 49.627 1.00 23.63 323 GLY A C 1
ATOM 2550 O O . GLY A 1 331 ? 0.867 33.967 50.462 1.00 27.52 323 GLY A O 1
ATOM 2551 N N . LYS A 1 332 ? -0.955 33.927 49.145 1.00 21.48 324 LYS A N 1
ATOM 2552 C CA . LYS A 1 332 ? -1.426 32.627 49.606 1.00 19.89 324 LYS A CA 1
ATOM 2553 C C . LYS A 1 332 ? -0.667 31.498 48.909 1.00 22.70 324 LYS A C 1
ATOM 2554 O O . LYS A 1 332 ? -0.620 31.431 47.668 1.00 22.83 324 LYS A O 1
ATOM 2560 N N . VAL A 1 333 ? -0.060 30.617 49.706 1.00 20.70 325 VAL A N 1
ATOM 2561 C CA . VAL A 1 333 ? 0.660 29.454 49.186 1.00 17.37 325 VAL A CA 1
ATOM 2562 C C . VAL A 1 333 ? 0.252 28.245 50.018 1.00 17.89 325 VAL A C 1
ATOM 2563 O O . VAL A 1 333 ? 0.595 28.165 51.205 1.00 18.01 325 VAL A O 1
ATOM 2567 N N . ASN A 1 334 ? -0.468 27.300 49.403 1.00 16.24 326 ASN A N 1
ATOM 2568 C CA . ASN A 1 334 ? -0.724 26.067 50.140 1.00 15.17 326 ASN A CA 1
ATOM 2569 C C . ASN A 1 334 ? 0.532 25.200 50.150 1.00 15.37 326 ASN A C 1
ATOM 2570 O O . ASN A 1 334 ? 1.193 25.059 49.113 1.00 16.34 326 ASN A O 1
ATOM 2575 N N . PRO A 1 335 ? 0.862 24.589 51.290 1.00 13.62 327 PRO A N 1
ATOM 2576 C CA . PRO A 1 335 ? 2.133 23.829 51.424 1.00 12.82 327 PRO A CA 1
ATOM 2577 C C . PRO A 1 335 ? 1.962 22.394 50.945 1.00 12.94 327 PRO A C 1
ATOM 2578 O O . PRO A 1 335 ? 1.962 21.436 51.727 1.00 13.59 327 PRO A O 1
ATOM 2582 N N . THR A 1 336 ? 1.792 22.244 49.631 1.00 13.12 328 THR A N 1
ATOM 2583 C CA . THR A 1 336 ? 1.375 20.946 49.127 1.00 13.53 328 THR A CA 1
ATOM 2584 C C . THR A 1 336 ? 2.497 19.914 49.205 1.00 12.43 328 THR A C 1
ATOM 2585 O O . THR A 1 336 ? 2.209 18.728 49.385 1.00 12.71 328 THR A O 1
ATOM 2589 N N . GLN A 1 337 ? 3.778 20.322 49.125 1.00 13.25 329 GLN A N 1
ATOM 2590 C CA . GLN A 1 337 ? 4.828 19.327 49.335 1.00 10.78 329 GLN A CA 1
ATOM 2591 C C . GLN A 1 337 ? 4.849 18.834 50.775 1.00 11.66 329 GLN A C 1
ATOM 2592 O O . GLN A 1 337 ? 5.097 17.645 51.015 1.00 11.97 329 GLN A O 1
ATOM 2598 N N . CYS A 1 338 ? 4.559 19.714 51.744 1.00 12.48 330 CYS A N 1
ATOM 2599 C CA . CYS A 1 338 ? 4.424 19.270 53.134 1.00 11.86 330 CYS A CA 1
ATOM 2600 C C . CYS A 1 338 ? 3.267 18.299 53.287 1.00 11.22 330 CYS A C 1
ATOM 2601 O O . CYS A 1 338 ? 3.343 17.353 54.087 1.00 11.61 330 CYS A O 1
ATOM 2604 N N . GLU A 1 339 ? 2.165 18.531 52.561 1.00 10.61 331 GLU A N 1
ATOM 2605 C CA . GLU A 1 339 ? 1.014 17.640 52.665 1.00 10.18 331 GLU A CA 1
ATOM 2606 C C . GLU A 1 339 ? 1.325 16.268 52.110 1.00 10.26 331 GLU A C 1
ATOM 2607 O O . GLU A 1 339 ? 1.012 15.248 52.741 1.00 10.39 331 GLU A O 1
ATOM 2613 N N . ALA A 1 340 ? 1.952 16.208 50.926 1.00 10.58 332 ALA A N 1
ATOM 2614 C CA . ALA A 1 340 ? 2.307 14.902 50.379 1.00 9.58 332 ALA A CA 1
ATOM 2615 C C . ALA A 1 340 ? 3.269 14.172 51.302 1.00 9.20 332 ALA A C 1
ATOM 2616 O O . ALA A 1 340 ? 3.131 12.961 51.517 1.00 10.06 332 ALA A O 1
ATOM 2618 N N . MET A 1 341 ? 4.244 14.892 51.861 1.00 10.43 333 MET A N 1
ATOM 2619 C CA . MET A 1 341 ? 5.225 14.250 52.731 1.00 10.58 333 MET A CA 1
ATOM 2620 C C . MET A 1 341 ? 4.574 13.711 54.008 1.00 9.37 333 MET A C 1
ATOM 2621 O O . MET A 1 341 ? 4.828 12.564 54.402 1.00 10.70 333 MET A O 1
ATOM 2626 N N . THR A 1 342 ? 3.732 14.520 54.665 1.00 9.71 334 THR A N 1
ATOM 2627 C CA . THR A 1 342 ? 3.112 14.050 55.900 1.00 9.80 334 THR A CA 1
ATOM 2628 C C . THR A 1 342 ? 2.160 12.900 55.620 1.00 9.77 334 THR A C 1
ATOM 2629 O O . THR A 1 342 ? 2.075 11.964 56.426 1.00 8.80 334 THR A O 1
ATOM 2633 N N . MET A 1 343 ? 1.499 12.897 54.455 1.00 8.26 335 MET A N 1
ATOM 2634 C CA . MET A 1 343 ? 0.687 11.711 54.127 1.00 8.19 335 MET A CA 1
ATOM 2635 C C . MET A 1 343 ? 1.558 10.476 53.942 1.00 9.25 335 MET A C 1
ATOM 2636 O O . MET A 1 343 ? 1.201 9.379 54.399 1.00 9.89 335 MET A O 1
ATOM 2641 N N . VAL A 1 344 ? 2.706 10.638 53.264 1.00 8.83 336 VAL A N 1
ATOM 2642 C CA . VAL A 1 344 ? 3.661 9.537 53.140 1.00 9.71 336 VAL A CA 1
ATOM 2643 C C . VAL A 1 344 ? 4.075 9.032 54.520 1.00 7.40 336 VAL A C 1
ATOM 2644 O O . VAL A 1 344 ? 4.171 7.815 54.757 1.00 8.77 336 VAL A O 1
ATOM 2648 N N . CYS A 1 345 ? 4.355 9.955 55.444 1.00 8.53 337 CYS A N 1
ATOM 2649 C CA . CYS A 1 345 ? 4.808 9.539 56.766 1.00 9.34 337 CYS A CA 1
ATOM 2650 C C . CYS A 1 345 ? 3.739 8.722 57.478 1.00 10.15 337 CYS A C 1
ATOM 2651 O O . CYS A 1 345 ? 4.059 7.702 58.097 1.00 8.74 337 CYS A O 1
ATOM 2654 N N . ALA A 1 346 ? 2.462 9.128 57.381 1.00 9.04 338 ALA A N 1
ATOM 2655 C CA . ALA A 1 346 ? 1.399 8.301 57.962 1.00 7.14 338 ALA A CA 1
ATOM 2656 C C . ALA A 1 346 ? 1.384 6.911 57.335 1.00 8.32 338 ALA A C 1
ATOM 2657 O O . ALA A 1 346 ? 1.203 5.904 58.048 1.00 9.06 338 ALA A O 1
ATOM 2659 N N . GLN A 1 347 ? 1.570 6.836 56.009 1.00 7.68 339 GLN A N 1
ATOM 2660 C CA . GLN A 1 347 ? 1.591 5.532 55.350 1.00 8.60 339 GLN A CA 1
ATOM 2661 C C . GLN A 1 347 ? 2.737 4.669 55.879 1.00 9.13 339 GLN A C 1
ATOM 2662 O O . GLN A 1 347 ? 2.561 3.468 56.124 1.00 9.05 339 GLN A O 1
ATOM 2668 N N . VAL A 1 348 ? 3.914 5.266 56.076 1.00 7.67 340 VAL A N 1
ATOM 2669 C CA . VAL A 1 348 ? 5.078 4.489 56.515 1.00 6.55 340 VAL A CA 1
ATOM 2670 C C . VAL A 1 348 ? 4.843 3.938 57.915 1.00 7.56 340 VAL A C 1
ATOM 2671 O O . VAL A 1 348 ? 5.226 2.797 58.216 1.00 9.23 340 VAL A O 1
ATOM 26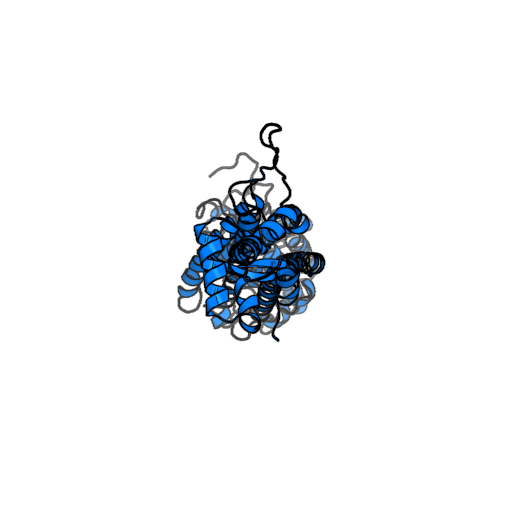75 N N . LEU A 1 349 ? 4.207 4.722 58.798 1.00 7.07 341 LEU A N 1
ATOM 2676 C CA . LEU A 1 349 ? 3.930 4.192 60.126 1.00 7.14 341 LEU A CA 1
ATOM 2677 C C . LEU A 1 349 ? 2.950 3.017 60.060 1.00 7.98 341 LEU A C 1
ATOM 2678 O O . LEU A 1 349 ? 3.111 2.041 60.793 1.00 9.39 341 LEU A O 1
ATOM 2683 N N . GLY A 1 350 ? 1.966 3.062 59.157 1.00 7.77 342 GLY A N 1
ATOM 2684 C CA . GLY A 1 350 ? 1.089 1.900 58.987 1.00 8.38 342 GLY A CA 1
ATOM 2685 C C . GLY A 1 350 ? 1.822 0.721 58.381 1.00 8.85 342 GLY A C 1
ATOM 2686 O O . GLY A 1 350 ? 1.675 -0.422 58.848 1.00 9.18 342 GLY A O 1
ATOM 2687 N N . ASN A 1 351 ? 2.640 0.978 57.343 1.00 7.78 343 ASN A N 1
ATOM 2688 C CA . ASN A 1 351 ? 3.412 -0.102 56.726 1.00 8.17 343 ASN A CA 1
ATOM 2689 C C . ASN A 1 351 ? 4.334 -0.767 57.740 1.00 9.96 343 ASN A C 1
ATOM 2690 O O . ASN A 1 351 ? 4.556 -1.973 57.669 1.00 8.83 343 ASN A O 1
ATOM 2695 N N . ASP A 1 352 ? 4.846 -0.006 58.706 1.00 8.11 344 ASP A N 1
ATOM 2696 C CA . ASP A 1 352 ? 5.730 -0.588 59.711 1.00 7.14 344 ASP A CA 1
ATOM 2697 C C . ASP A 1 352 ? 4.970 -1.569 60.584 1.00 7.73 344 ASP A C 1
ATOM 2698 O O . ASP A 1 352 ? 5.494 -2.643 60.930 1.00 9.83 344 ASP A O 1
ATOM 2703 N N . THR A 1 353 ? 3.724 -1.233 60.916 1.00 8.38 345 THR A N 1
ATOM 2704 C CA . THR A 1 353 ? 2.884 -2.171 61.647 1.00 8.43 345 THR A CA 1
ATOM 2705 C C . THR A 1 353 ? 2.678 -3.453 60.849 1.00 9.64 345 THR A C 1
ATOM 2706 O O . THR A 1 353 ? 2.841 -4.560 61.377 1.00 9.78 345 THR A O 1
ATOM 2710 N N . ALA A 1 354 ? 2.369 -3.331 59.553 1.00 8.23 346 ALA A N 1
ATOM 2711 C CA . ALA A 1 354 ? 2.172 -4.534 58.736 1.00 6.85 346 ALA A CA 1
ATOM 2712 C C . ALA A 1 354 ? 3.414 -5.406 58.695 1.00 8.89 346 ALA A C 1
ATOM 2713 O O . ALA A 1 354 ? 3.315 -6.643 58.776 1.00 9.53 346 ALA A O 1
ATOM 2715 N N . VAL A 1 355 ? 4.590 -4.796 58.502 1.00 8.16 347 VAL A N 1
ATOM 2716 C CA . VAL A 1 355 ? 5.829 -5.576 58.390 1.00 7.96 347 VAL A CA 1
ATOM 2717 C C . VAL A 1 355 ? 6.102 -6.357 59.679 1.00 8.19 347 VAL A C 1
ATOM 2718 O O . VAL A 1 355 ? 6.469 -7.536 59.640 1.00 8.59 347 VAL A O 1
ATOM 2722 N N . GLY A 1 356 ? 5.972 -5.710 60.840 1.00 7.52 348 GLY A N 1
ATOM 2723 C CA . GLY A 1 356 ? 6.211 -6.439 62.087 1.00 8.73 348 GLY A CA 1
ATOM 2724 C C . GLY A 1 356 ? 5.212 -7.571 62.292 1.00 8.30 348 GLY A C 1
ATOM 2725 O O . GLY A 1 356 ? 5.581 -8.654 62.753 1.00 9.89 348 GLY A O 1
ATOM 2726 N N . ILE A 1 357 ? 3.935 -7.338 61.955 1.00 7.51 349 ILE A N 1
ATOM 2727 C CA . ILE A 1 357 ? 2.956 -8.410 62.106 1.00 7.25 349 ILE A CA 1
ATOM 2728 C C . ILE A 1 357 ? 3.337 -9.594 61.221 1.00 9.02 349 ILE A C 1
ATOM 2729 O O . ILE A 1 357 ? 3.388 -10.741 61.677 1.00 9.56 349 ILE A O 1
ATOM 2734 N N . ALA A 1 358 ? 3.609 -9.331 59.938 1.00 8.89 350 ALA A N 1
ATOM 2735 C CA . ALA A 1 358 ? 3.964 -10.418 59.025 1.00 8.60 350 ALA A CA 1
ATOM 2736 C C . ALA A 1 358 ? 5.209 -11.164 59.481 1.00 9.69 350 ALA A C 1
ATOM 2737 O O . ALA A 1 358 ? 5.262 -12.406 59.416 1.00 8.92 350 ALA A O 1
ATOM 2739 N N . ASP A 1 359 ? 6.231 -10.432 59.950 1.00 8.64 351 ASP A N 1
ATOM 2740 C CA . ASP A 1 359 ? 7.443 -11.117 60.384 1.00 9.64 351 ASP A CA 1
ATOM 2741 C C . ASP A 1 359 ? 7.184 -12.002 61.599 1.00 9.32 351 ASP A C 1
ATOM 2742 O O . ASP A 1 359 ? 7.801 -13.069 61.724 1.00 10.19 351 ASP A O 1
ATOM 2747 N N . SER A 1 360 ? 6.277 -11.588 62.488 1.00 9.04 352 SER A N 1
ATOM 2748 C CA . SER A 1 360 ? 6.034 -12.333 63.721 1.00 10.51 352 SER A CA 1
ATOM 2749 C C . SER A 1 360 ? 5.373 -13.670 63.453 1.00 10.12 352 SER A C 1
ATOM 2750 O O . SER A 1 360 ? 5.296 -14.486 64.370 1.00 9.57 352 SER A O 1
ATOM 2753 N N . GLN A 1 361 ? 4.857 -13.884 62.238 1.00 9.95 353 GLN A N 1
ATOM 2754 C CA . GLN A 1 361 ? 4.003 -15.022 61.920 1.00 8.90 353 GLN A CA 1
ATOM 2755 C C . GLN A 1 361 ? 4.755 -16.192 61.242 1.00 10.34 353 GLN A C 1
ATOM 2756 O O . GLN A 1 361 ? 4.101 -17.083 60.696 1.00 11.33 353 GLN A O 1
ATOM 2762 N N . GLY A 1 362 ? 6.091 -16.267 61.356 1.00 9.97 354 GLY A N 1
ATOM 2763 C CA . GLY A 1 362 ? 6.804 -17.443 60.854 1.00 10.11 354 GLY A CA 1
ATOM 2764 C C . GLY A 1 362 ? 6.408 -18.721 61.584 1.00 11.84 354 GLY A C 1
ATOM 2765 O O . GLY A 1 362 ? 5.967 -18.696 62.735 1.00 11.54 354 GLY A O 1
ATOM 2766 N N . ASN A 1 363 ? 6.518 -19.864 60.885 1.00 11.51 355 ASN A N 1
ATOM 2767 C CA A ASN A 1 363 ? 6.318 -21.176 61.496 0.55 12.53 355 ASN A CA 1
ATOM 2768 C CA B ASN A 1 363 ? 6.325 -21.171 61.505 0.45 12.46 355 ASN A CA 1
ATOM 2769 C C . ASN A 1 363 ? 7.425 -22.119 61.056 1.00 12.54 355 ASN A C 1
ATOM 2770 O O . ASN A 1 363 ? 7.653 -22.291 59.849 1.00 12.66 355 ASN A O 1
ATOM 2779 N N . PHE A 1 364 ? 8.106 -22.735 62.023 1.00 11.98 356 PHE A N 1
ATOM 2780 C CA . PHE A 1 364 ? 9.054 -23.834 61.754 1.00 11.87 356 PHE A CA 1
ATOM 2781 C C . PHE A 1 364 ? 10.096 -23.350 60.747 1.00 13.76 356 PHE A C 1
ATOM 2782 O O . PHE A 1 364 ? 10.745 -22.319 60.969 1.00 13.04 356 PHE A O 1
ATOM 2790 N N . GLU A 1 365 ? 10.318 -24.061 59.646 1.00 12.53 357 GLU A N 1
ATOM 2791 C CA . GLU A 1 365 ? 11.484 -23.784 58.814 1.00 12.95 357 GLU A CA 1
ATOM 2792 C C . GLU A 1 365 ? 11.299 -22.628 57.824 1.00 12.09 357 GLU A C 1
ATOM 2793 O O . GLU A 1 365 ? 12.262 -22.284 57.133 1.00 14.28 357 GLU A O 1
ATOM 2799 N N . LEU A 1 366 ? 10.117 -22.031 57.711 1.00 11.78 358 LEU A N 1
ATOM 2800 C CA . LEU A 1 366 ? 9.905 -21.036 56.664 1.00 11.28 358 LEU A CA 1
ATOM 2801 C C . LEU A 1 366 ? 8.876 -19.998 57.087 1.00 13.59 358 LEU A C 1
ATOM 2802 O O . LEU A 1 366 ? 7.765 -20.345 57.499 1.00 13.75 358 LEU A O 1
ATOM 2807 N N . ASN A 1 367 ? 9.248 -18.716 57.033 1.00 9.63 359 ASN A N 1
ATOM 2808 C CA . ASN A 1 367 ? 8.268 -17.644 57.137 1.00 10.90 359 ASN A CA 1
ATOM 2809 C C . ASN A 1 367 ? 7.591 -17.494 55.776 1.00 10.20 359 ASN A C 1
ATOM 2810 O O . ASN A 1 367 ? 8.286 -17.331 54.772 1.00 10.51 359 ASN A O 1
ATOM 2815 N N . VAL A 1 368 ? 6.257 -17.633 55.721 1.00 9.17 360 VAL A N 1
ATOM 2816 C CA . VAL A 1 368 ? 5.576 -17.560 54.420 1.00 8.51 360 VAL A CA 1
ATOM 2817 C C . VAL A 1 368 ? 4.711 -16.306 54.369 1.00 9.59 360 VAL A C 1
ATOM 2818 O O . VAL A 1 368 ? 3.569 -16.319 53.894 1.00 10.37 360 VAL A O 1
ATOM 2822 N N . PHE A 1 369 ? 5.305 -15.194 54.788 1.00 8.10 361 PHE A N 1
ATOM 2823 C CA . PHE A 1 369 ? 4.784 -13.839 54.580 1.00 9.03 361 PHE A CA 1
ATOM 2824 C C . PHE A 1 369 ? 5.782 -13.007 53.782 1.00 8.71 361 PHE A C 1
ATOM 2825 O O . PHE A 1 369 ? 5.830 -11.786 53.938 1.00 9.89 361 PHE A O 1
ATOM 2833 N N . LYS A 1 370 ? 6.611 -13.653 52.938 1.00 9.28 362 LYS A N 1
ATOM 2834 C CA . LYS A 1 370 ? 7.737 -12.920 52.340 1.00 8.80 362 LYS A CA 1
ATOM 2835 C C . LYS A 1 370 ? 7.275 -11.810 51.398 1.00 9.00 362 LYS A C 1
ATOM 2836 O O . LYS A 1 370 ? 7.775 -10.678 51.530 1.00 10.20 362 LYS A O 1
ATOM 2842 N N . PRO A 1 371 ? 6.339 -12.024 50.473 1.00 9.49 363 PRO A N 1
ATOM 2843 C CA . PRO A 1 371 ? 5.961 -10.913 49.573 1.00 9.03 363 PRO A CA 1
ATOM 2844 C C . PRO A 1 371 ? 5.450 -9.681 50.290 1.00 10.06 363 PRO A C 1
ATOM 2845 O O . PRO A 1 371 ? 5.842 -8.563 49.928 1.00 8.43 363 PRO A O 1
ATOM 2849 N N . VAL A 1 372 ? 4.597 -9.825 51.307 1.00 8.10 364 VAL A N 1
ATOM 2850 C CA . VAL A 1 372 ? 4.059 -8.609 51.932 1.00 8.09 364 VAL A CA 1
ATOM 2851 C C . VAL A 1 372 ? 5.167 -7.863 52.670 1.00 9.54 364 VAL A C 1
ATOM 2852 O O . VAL A 1 372 ? 5.151 -6.625 52.737 1.00 9.86 364 VAL A O 1
ATOM 2856 N N . ILE A 1 373 ? 6.162 -8.579 53.203 1.00 9.23 365 ILE A N 1
ATOM 2857 C CA . ILE A 1 373 ? 7.253 -7.894 53.901 1.00 8.29 365 ILE A CA 1
ATOM 2858 C C . ILE A 1 373 ? 8.031 -7.022 52.918 1.00 9.08 365 ILE A C 1
ATOM 2859 O O . ILE A 1 373 ? 8.203 -5.819 53.155 1.00 9.67 365 ILE A O 1
ATOM 2864 N N . ILE A 1 374 ? 8.490 -7.594 51.788 1.00 7.92 366 ILE A N 1
ATOM 2865 C CA . ILE A 1 374 ? 9.305 -6.784 50.879 1.00 9.75 366 ILE A CA 1
ATOM 2866 C C . ILE A 1 374 ? 8.461 -5.718 50.176 1.00 9.46 366 ILE A C 1
ATOM 2867 O O . ILE A 1 374 ? 8.962 -4.626 49.861 1.00 10.75 366 ILE A O 1
ATOM 2872 N N . PHE A 1 375 ? 7.186 -6.006 49.916 1.00 9.55 367 PHE A N 1
ATOM 2873 C CA . PHE A 1 375 ? 6.297 -5.013 49.323 1.00 8.03 367 PHE A CA 1
ATOM 2874 C C . PHE A 1 375 ? 6.251 -3.738 50.165 1.00 8.61 367 PHE A C 1
ATOM 2875 O O . PHE A 1 375 ? 6.404 -2.622 49.642 1.00 9.83 367 PHE A O 1
ATOM 2883 N N . ASN A 1 376 ? 6.048 -3.890 51.485 1.00 8.40 368 ASN A N 1
ATOM 2884 C CA . ASN A 1 376 ? 5.996 -2.715 52.347 1.00 6.94 368 ASN A CA 1
ATOM 2885 C C . ASN A 1 376 ? 7.357 -2.039 52.465 1.00 9.20 368 ASN A C 1
ATOM 2886 O O . ASN A 1 376 ? 7.438 -0.803 52.509 1.00 9.69 368 ASN A O 1
ATOM 2891 N N . VAL A 1 377 ? 8.446 -2.810 52.557 1.00 7.66 369 VAL A N 1
ATOM 2892 C CA . VAL A 1 377 ? 9.766 -2.191 52.628 1.00 8.94 369 VAL A CA 1
ATOM 2893 C C . VAL A 1 377 ? 10.007 -1.312 51.411 1.00 9.64 369 VAL A C 1
ATOM 2894 O O . VAL A 1 377 ? 10.438 -0.152 51.530 1.00 9.46 369 VAL A O 1
ATOM 2898 N N . LEU A 1 378 ? 9.765 -1.851 50.211 1.00 9.24 370 LEU A N 1
ATOM 2899 C CA . LEU A 1 378 ? 10.042 -1.064 49.011 1.00 7.98 370 LEU A CA 1
ATOM 2900 C C . LEU A 1 378 ? 9.014 0.054 48.810 1.00 10.60 370 LEU A C 1
ATOM 2901 O O . LEU A 1 378 ? 9.371 1.130 48.328 1.00 10.46 370 LEU A O 1
ATOM 2906 N N . HIS A 1 379 ? 7.753 -0.157 49.201 1.00 8.97 371 HIS A N 1
ATOM 2907 C CA . HIS A 1 379 ? 6.765 0.919 49.120 1.00 8.49 371 HIS A CA 1
ATOM 2908 C C . HIS A 1 379 ? 7.170 2.092 49.998 1.00 9.61 371 HIS A C 1
ATOM 2909 O O . HIS A 1 379 ? 7.279 3.234 49.529 1.00 10.12 371 HIS A O 1
ATOM 2916 N N . SER A 1 380 ? 7.429 1.823 51.280 1.00 8.96 372 SER A N 1
ATOM 2917 C CA . SER A 1 380 ? 7.882 2.901 52.155 1.00 9.60 372 SER A CA 1
ATOM 2918 C C . SER A 1 380 ? 9.148 3.554 51.637 1.00 9.45 372 SER A C 1
ATOM 2919 O O . SER A 1 380 ? 9.279 4.790 51.673 1.00 9.46 372 SER A O 1
ATOM 2922 N N . LEU A 1 381 ? 10.102 2.746 51.145 1.00 8.32 373 LEU A N 1
ATOM 2923 C CA . LEU A 1 381 ? 11.365 3.299 50.688 1.00 9.50 373 LEU A CA 1
ATOM 2924 C C . LEU A 1 381 ? 11.149 4.264 49.528 1.00 8.84 373 LEU A C 1
ATOM 2925 O O . LEU A 1 381 ? 11.690 5.375 49.515 1.00 10.18 373 LEU A O 1
ATOM 2930 N N . ASN A 1 382 ? 10.384 3.844 48.521 1.00 8.80 374 ASN A N 1
ATOM 2931 C CA . ASN A 1 382 ? 10.187 4.707 47.366 1.00 7.96 374 ASN A CA 1
ATOM 2932 C C . ASN A 1 382 ? 9.370 5.951 47.732 1.00 9.35 374 ASN A C 1
ATOM 2933 O O . ASN A 1 382 ? 9.650 7.052 47.227 1.00 10.78 374 ASN A O 1
ATOM 2938 N N . LEU A 1 383 ? 8.354 5.804 48.592 1.00 9.46 375 LEU A N 1
ATOM 2939 C CA . LEU A 1 383 ? 7.594 6.985 49.007 1.00 8.35 375 LEU A CA 1
ATOM 2940 C C . LEU A 1 383 ? 8.502 7.975 49.718 1.00 8.91 375 LEU A C 1
ATOM 2941 O O . LEU A 1 383 ? 8.441 9.186 49.455 1.00 10.50 375 LEU A O 1
ATOM 2946 N N . LEU A 1 384 ? 9.307 7.478 50.671 1.00 8.52 376 LEU A N 1
ATOM 2947 C CA . LEU A 1 384 ? 10.195 8.365 51.415 1.00 9.59 376 LEU A CA 1
ATOM 2948 C C . LEU A 1 384 ? 11.230 9.011 50.508 1.00 11.50 376 LEU A C 1
ATOM 2949 O O . LEU A 1 384 ? 11.464 10.218 50.586 1.00 10.86 376 LEU A O 1
ATOM 2954 N N . ALA A 1 385 ? 11.869 8.229 49.648 1.00 10.78 377 ALA A N 1
ATOM 2955 C CA . ALA A 1 385 ? 12.909 8.800 48.804 1.00 10.66 377 ALA A CA 1
ATOM 2956 C C . ALA A 1 385 ? 12.324 9.796 47.809 1.00 11.99 377 ALA A C 1
ATOM 2957 O O . ALA A 1 385 ? 12.891 10.873 47.581 1.00 12.46 377 ALA A O 1
ATOM 2959 N N . ASP A 1 386 ? 11.204 9.427 47.174 1.00 11.93 378 ASP A N 1
ATOM 2960 C CA . ASP A 1 386 ? 10.586 10.321 46.203 1.00 10.99 378 ASP A CA 1
ATOM 2961 C C . ASP A 1 386 ? 10.085 11.592 46.865 1.00 10.09 378 ASP A C 1
ATOM 2962 O O . ASP A 1 386 ? 10.193 12.675 46.278 1.00 12.43 378 ASP A O 1
ATOM 2967 N N . SER A 1 387 ? 9.479 11.478 48.061 1.00 10.47 379 SER A N 1
ATOM 2968 C CA . SER A 1 387 ? 8.979 12.678 48.715 1.00 9.03 379 SER A CA 1
ATOM 2969 C C . SER A 1 387 ? 10.125 13.554 49.204 1.00 11.92 379 SER A C 1
ATOM 2970 O O . SER A 1 387 ? 10.038 14.785 49.124 1.00 12.88 379 SER A O 1
ATOM 2973 N N . CYS A 1 388 ? 11.215 12.953 49.701 1.00 11.67 380 CYS A N 1
ATOM 2974 C CA . CYS A 1 388 ? 12.395 13.760 50.034 1.00 11.85 380 CYS A CA 1
ATOM 2975 C C . CYS A 1 388 ? 12.849 14.556 48.825 1.00 11.99 380 CYS A C 1
ATOM 2976 O O . CYS A 1 388 ? 13.157 15.747 48.927 1.00 14.32 380 CYS A O 1
ATOM 2979 N N . HIS A 1 389 ? 12.919 13.898 47.661 1.00 13.00 381 HIS A N 1
ATOM 2980 C CA . HIS A 1 389 ? 13.434 14.571 46.478 1.00 14.75 381 HIS A CA 1
ATOM 2981 C C . HIS A 1 389 ? 12.495 15.676 46.026 1.00 14.44 381 HIS A C 1
ATOM 2982 O O . HIS A 1 389 ? 12.938 16.768 45.672 1.00 16.17 381 HIS A O 1
ATOM 2989 N N . SER A 1 390 ? 11.191 15.419 46.050 1.00 12.26 382 SER A N 1
ATOM 2990 C CA A SER A 1 390 ? 10.194 16.393 45.608 0.63 14.23 382 SER A CA 1
ATOM 2991 C CA B SER A 1 390 ? 10.291 16.453 45.558 0.37 13.08 382 SER A CA 1
ATOM 2992 C C . SER A 1 390 ? 10.104 17.564 46.582 1.00 13.95 382 SER A C 1
ATOM 2993 O O . SER A 1 390 ? 10.038 18.738 46.195 1.00 14.40 382 SER A O 1
ATOM 2998 N N . PHE A 1 391 ? 10.048 17.241 47.878 1.00 12.50 383 PHE A N 1
ATOM 2999 C CA . PHE A 1 391 ? 10.045 18.284 48.901 1.00 12.88 383 PHE A CA 1
ATOM 3000 C C . PHE A 1 391 ? 11.307 19.133 48.822 1.00 15.38 383 PHE A C 1
ATOM 3001 O O . PHE A 1 391 ? 11.245 20.358 48.961 1.00 15.35 383 PHE A O 1
ATOM 3009 N N . GLN A 1 392 ? 12.461 18.503 48.584 1.00 14.04 384 GLN A N 1
ATOM 3010 C CA . GLN A 1 392 ? 13.697 19.266 48.417 1.00 12.37 384 GLN A CA 1
ATOM 3011 C C . GLN A 1 392 ? 13.592 20.240 47.245 1.00 15.62 384 GLN A C 1
ATOM 3012 O O . GLN A 1 392 ? 13.831 21.442 47.395 1.00 17.18 384 GLN A O 1
ATOM 3018 N N . GLU A 1 393 ? 13.204 19.734 46.072 1.00 14.95 385 GLU A N 1
ATOM 3019 C CA . GLU A 1 393 ? 13.248 20.537 44.855 1.00 16.34 385 GLU A CA 1
ATOM 3020 C C . GLU A 1 393 ? 12.210 21.649 44.874 1.00 13.75 385 GLU A C 1
ATOM 3021 O O . GLU A 1 393 ? 12.492 22.775 44.434 1.00 16.79 385 GLU A O 1
ATOM 3027 N N . PHE A 1 394 ? 11.002 21.355 45.369 1.00 15.49 386 PHE A N 1
ATOM 3028 C CA . PHE A 1 394 ? 9.871 22.249 45.198 1.00 15.23 386 PHE A CA 1
ATOM 3029 C C . PHE A 1 394 ? 9.459 22.935 46.489 1.00 16.66 386 PHE A C 1
ATOM 3030 O O . PHE A 1 394 ? 8.509 23.722 46.478 1.00 19.02 386 PHE A O 1
ATOM 3038 N N . CYS A 1 395 ? 10.170 22.693 47.587 1.00 16.78 387 CYS A N 1
ATOM 3039 C CA . CYS A 1 395 ? 9.881 23.425 48.808 1.00 16.62 387 CYS A CA 1
ATOM 3040 C C . CYS A 1 395 ? 11.164 23.846 49.522 1.00 17.04 387 CYS A C 1
ATOM 3041 O O . CYS A 1 395 ? 11.434 25.043 49.647 1.00 17.14 387 CYS A O 1
ATOM 3044 N N . ALA A 1 396 ? 11.958 22.883 49.995 1.00 16.63 388 ALA A N 1
ATOM 3045 C CA . ALA A 1 396 ? 13.089 23.222 50.869 1.00 16.91 388 ALA A CA 1
ATOM 3046 C C . ALA A 1 396 ? 14.082 24.166 50.200 1.00 17.95 388 ALA A C 1
ATOM 3047 O O . ALA A 1 396 ? 14.554 25.120 50.829 1.00 18.02 388 ALA A O 1
ATOM 3049 N N . GLU A 1 397 ? 14.454 23.901 48.945 1.00 18.00 389 GLU A N 1
ATOM 3050 C CA . GLU A 1 397 ? 15.446 24.752 48.295 1.00 18.95 389 GLU A CA 1
ATOM 3051 C C . GLU A 1 397 ? 14.994 26.201 48.209 1.00 19.34 389 GLU A C 1
ATOM 3052 O O . GLU A 1 397 ? 15.841 27.096 48.123 1.00 20.28 389 GLU A O 1
ATOM 3058 N N . GLY A 1 398 ? 13.685 26.451 48.248 1.00 18.85 390 GLY A N 1
ATOM 3059 C CA . GLY A 1 398 ? 13.152 27.786 48.074 1.00 19.37 390 GLY A CA 1
ATOM 3060 C C . GLY A 1 398 ? 12.673 28.449 49.342 1.00 19.08 390 GLY A C 1
ATOM 3061 O O . GLY A 1 398 ? 12.100 29.546 49.268 1.00 22.52 390 GLY A O 1
ATOM 3062 N N . ILE A 1 399 ? 12.935 27.858 50.510 1.00 18.49 391 ILE A N 1
ATOM 3063 C CA . ILE A 1 399 ? 12.472 28.443 51.765 1.00 19.03 391 ILE A CA 1
ATOM 3064 C C . ILE A 1 399 ? 13.176 29.770 51.974 1.00 20.95 391 ILE A C 1
ATOM 3065 O O . ILE A 1 399 ? 14.406 29.862 51.847 1.00 20.15 391 ILE A O 1
ATOM 3070 N N . GLU A 1 400 ? 12.404 30.805 52.292 1.00 19.33 392 GLU A N 1
ATOM 3071 C CA . GLU A 1 400 ? 12.989 32.090 52.622 1.00 20.25 392 GLU A CA 1
ATOM 3072 C C . GLU A 1 400 ? 12.388 32.619 53.906 1.00 19.93 392 GLU A C 1
ATOM 3073 O O . GLU A 1 400 ? 11.245 32.288 54.242 1.00 20.41 392 GLU A O 1
ATOM 3079 N N . PRO A 1 401 ? 13.131 33.447 54.646 1.00 21.24 393 PRO A N 1
ATOM 3080 C CA . PRO A 1 401 ? 12.561 34.065 55.842 1.00 20.38 393 PRO A CA 1
ATOM 3081 C C . PRO A 1 401 ? 11.701 35.262 55.482 1.00 21.03 393 PRO A C 1
ATOM 3082 O O . PRO A 1 401 ? 12.009 36.017 54.554 1.00 23.34 393 PRO A O 1
ATOM 3086 N N . ASN A 1 402 ? 10.622 35.441 56.243 1.00 22.19 394 ASN A N 1
ATOM 3087 C CA . ASN A 1 402 ? 9.865 36.690 56.223 1.00 22.37 394 ASN A CA 1
ATOM 3088 C C . ASN A 1 402 ? 10.435 37.528 57.356 1.00 21.79 394 ASN A C 1
ATOM 3089 O O . ASN A 1 402 ? 9.982 37.466 58.493 1.00 21.43 394 ASN A O 1
ATOM 3094 N N . GLN A 1 403 ? 11.477 38.296 57.042 1.00 22.89 395 GLN A N 1
ATOM 3095 C CA . GLN A 1 403 ? 12.211 38.985 58.096 1.00 24.00 395 GLN A CA 1
ATOM 3096 C C . GLN A 1 403 ? 11.360 39.989 58.856 1.00 23.73 395 GLN A C 1
ATOM 3097 O O . GLN A 1 403 ? 11.495 40.054 60.095 1.00 23.41 395 GLN A O 1
ATOM 3103 N N . PRO A 1 404 ? 10.488 40.781 58.221 1.00 24.45 396 PRO A N 1
ATOM 3104 C CA . PRO A 1 404 ? 9.653 41.698 59.018 1.00 26.23 396 PRO A CA 1
ATOM 3105 C C . PRO A 1 404 ? 8.759 40.985 60.016 1.00 26.29 396 PRO A C 1
ATOM 3106 O O . PRO A 1 404 ? 8.556 41.495 61.128 1.00 24.03 396 PRO A O 1
ATOM 3110 N N . VAL A 1 405 ? 8.233 39.808 59.663 1.00 22.52 397 VAL A N 1
ATOM 3111 C CA . VAL A 1 405 ? 7.384 39.077 60.606 1.00 21.52 397 VAL A CA 1
ATOM 3112 C C . VAL A 1 405 ? 8.230 38.485 61.725 1.00 21.37 397 VAL A C 1
ATOM 3113 O O . VAL A 1 405 ? 7.869 38.564 62.906 1.00 22.79 397 VAL A O 1
ATOM 3117 N N . ILE A 1 406 ? 9.358 37.860 61.371 1.00 20.65 398 ILE A N 1
ATOM 3118 C CA . ILE A 1 406 ? 10.265 37.315 62.383 1.00 20.30 398 ILE A CA 1
ATOM 3119 C C . ILE A 1 406 ? 10.629 38.400 63.394 1.00 20.99 398 ILE A C 1
ATOM 3120 O O . ILE A 1 406 ? 10.529 38.198 64.614 1.00 21.83 398 ILE A O 1
ATOM 3125 N N . ASP A 1 407 ? 11.017 39.577 62.892 1.00 22.09 399 ASP A N 1
ATOM 3126 C CA . ASP A 1 407 ? 11.437 40.673 63.757 1.00 22.96 399 ASP A CA 1
ATOM 3127 C C . ASP A 1 407 ? 10.292 41.189 64.611 1.00 24.21 399 ASP A C 1
ATOM 3128 O O . ASP A 1 407 ? 10.497 41.567 65.771 1.00 24.56 399 ASP A O 1
ATOM 3133 N N . TYR A 1 408 ? 9.091 41.274 64.036 1.00 22.68 400 TYR A N 1
ATOM 3134 C CA . TYR A 1 408 ? 7.934 41.728 64.801 1.00 22.70 400 TYR A CA 1
ATOM 3135 C C . TYR A 1 408 ? 7.726 40.855 66.029 1.00 21.75 400 TYR A C 1
ATOM 3136 O O . TYR A 1 408 ? 7.648 41.354 67.159 1.00 23.78 400 TYR A O 1
ATOM 3145 N N . TYR A 1 409 ? 7.672 39.539 65.830 1.00 20.82 401 TYR A N 1
ATOM 3146 C CA . TYR A 1 409 ? 7.495 38.633 66.963 1.00 20.13 401 TYR A CA 1
ATOM 3147 C C . TYR A 1 409 ? 8.616 38.794 67.982 1.00 21.00 401 TYR A C 1
ATOM 3148 O O . TYR A 1 409 ? 8.370 38.816 69.195 1.00 20.60 401 TYR A O 1
ATOM 3157 N N . LEU A 1 410 ? 9.864 38.862 67.508 1.00 21.67 402 LEU A N 1
ATOM 3158 C CA . LEU A 1 410 ? 11.002 38.936 68.425 1.00 21.08 402 LEU A CA 1
ATOM 3159 C C . LEU A 1 410 ? 10.867 40.116 69.381 1.00 22.99 402 LEU A C 1
ATOM 3160 O O . LEU A 1 410 ? 11.042 39.972 70.598 1.00 25.54 402 LEU A O 1
ATOM 3165 N N . HIS A 1 411 ? 10.512 41.279 68.856 1.00 22.42 403 HIS A N 1
ATOM 3166 C CA . HIS A 1 411 ? 10.485 42.493 69.667 1.00 23.27 403 HIS A CA 1
ATOM 3167 C C . HIS A 1 411 ? 9.114 42.796 70.254 1.00 24.49 403 HIS A C 1
ATOM 3168 O O . HIS A 1 411 ? 8.986 43.748 71.031 1.00 28.69 403 HIS A O 1
ATOM 3175 N N . HIS A 1 412 ? 8.096 42.019 69.916 1.00 23.23 404 HIS A N 1
ATOM 3176 C CA A HIS A 1 412 ? 6.730 42.126 70.428 0.46 24.74 404 HIS A CA 1
ATOM 3177 C CA B HIS A 1 412 ? 6.820 42.227 70.564 0.54 24.94 404 HIS A CA 1
ATOM 3178 C C . HIS A 1 412 ? 6.436 41.104 71.518 1.00 25.16 404 HIS A C 1
ATOM 3179 O O . HIS A 1 412 ? 5.511 41.297 72.311 1.00 25.60 404 HIS A O 1
ATOM 3192 N N . SER A 1 413 ? 7.197 40.011 71.562 1.00 21.03 405 SER A N 1
ATOM 3193 C CA . SER A 1 413 ? 7.017 39.005 72.601 1.00 20.52 405 SER A CA 1
ATOM 3194 C C . SER A 1 413 ? 7.302 39.580 73.987 1.00 21.02 405 SER A C 1
ATOM 3195 O O . SER A 1 413 ? 8.131 40.484 74.163 1.00 22.54 405 SER A O 1
ATOM 3198 N N . LEU A 1 414 ? 6.617 39.020 74.984 1.00 20.93 406 LEU A N 1
ATOM 3199 C CA . LEU A 1 414 ? 6.928 39.356 76.361 1.00 22.55 406 LEU A CA 1
ATOM 3200 C C . LEU A 1 414 ? 8.116 38.569 76.898 1.00 21.88 406 LEU A C 1
ATOM 3201 O O . LEU A 1 414 ? 8.572 38.848 78.011 1.00 22.57 406 LEU A O 1
ATOM 3206 N N . MET A 1 415 ? 8.638 37.604 76.137 1.00 21.44 407 MET A N 1
ATOM 3207 C CA . MET A 1 415 ? 9.578 36.663 76.725 1.00 22.78 407 MET A CA 1
ATOM 3208 C C . MET A 1 415 ? 10.976 37.231 76.904 1.00 29.41 407 MET A C 1
ATOM 3209 O O . MET A 1 415 ? 11.757 36.660 77.675 1.00 33.15 407 MET A O 1
ATOM 3214 N N . LEU A 1 416 ? 11.308 38.344 76.259 1.00 22.14 408 LEU A N 1
ATOM 3215 C CA . LEU A 1 416 ? 12.642 38.910 76.446 1.00 23.02 408 LEU A CA 1
ATOM 3216 C C . LEU A 1 416 ? 12.794 39.645 77.769 1.00 27.65 408 LEU A C 1
ATOM 3217 O O . LEU A 1 416 ? 13.893 40.129 78.064 1.00 25.21 408 LEU A O 1
ATOM 3222 N N . VAL A 1 417 ? 11.739 39.717 78.589 1.00 24.05 409 VAL A N 1
ATOM 3223 C CA . VAL A 1 417 ? 11.785 40.603 79.747 1.00 24.62 409 VAL A CA 1
ATOM 3224 C C . VAL A 1 417 ? 12.816 40.148 80.774 1.00 25.09 409 VAL A C 1
ATOM 3225 O O . VAL A 1 417 ? 13.355 40.985 81.515 1.00 26.63 409 VAL A O 1
ATOM 3229 N N . THR A 1 418 ? 13.149 38.857 80.820 1.00 29.71 410 THR A N 1
ATOM 3230 C CA . THR A 1 418 ? 14.095 38.435 81.851 1.00 35.72 410 THR A CA 1
ATOM 3231 C C . THR A 1 418 ? 15.492 39.008 81.648 1.00 35.19 410 THR A C 1
ATOM 3232 O O . THR A 1 418 ? 16.317 38.918 82.564 1.00 33.75 410 THR A O 1
ATOM 3236 N N . ALA A 1 419 ? 15.771 39.612 80.490 1.00 32.59 411 ALA A N 1
ATOM 3237 C CA . ALA A 1 419 ? 17.029 40.326 80.314 1.00 28.03 411 ALA A CA 1
ATOM 3238 C C . ALA A 1 419 ? 17.133 41.542 81.229 1.00 32.86 411 ALA A C 1
ATOM 3239 O O . ALA A 1 419 ? 18.243 42.051 81.448 1.00 30.87 411 ALA A O 1
ATOM 3241 N N . LEU A 1 420 ? 16.010 41.991 81.802 1.00 28.41 412 LEU A N 1
ATOM 3242 C CA . LEU A 1 420 ? 15.992 43.173 82.656 1.00 31.15 412 LEU A CA 1
ATOM 3243 C C . LEU A 1 420 ? 16.288 42.874 84.119 1.00 30.03 412 LEU A C 1
ATOM 3244 O O . LEU A 1 420 ? 16.707 43.784 84.845 1.00 31.48 412 LEU A O 1
ATOM 3249 N N . ASN A 1 421 ? 16.104 41.624 84.554 1.00 30.19 413 ASN A N 1
ATOM 3250 C CA . ASN A 1 421 ? 16.162 41.293 85.976 1.00 30.70 413 ASN A CA 1
ATOM 3251 C C . ASN A 1 421 ? 17.450 41.779 86.617 1.00 37.96 413 ASN A C 1
ATOM 3252 O O . ASN A 1 421 ? 17.427 42.411 87.678 1.00 41.51 413 ASN A O 1
ATOM 3257 N N . GLN A 1 422 ? 18.591 41.506 85.980 1.00 40.22 414 GLN A N 1
ATOM 3258 C CA . GLN A 1 422 ? 19.859 41.832 86.624 1.00 43.82 414 GLN A CA 1
ATOM 3259 C C . GLN A 1 422 ? 20.097 43.339 86.743 1.00 46.23 414 GLN A C 1
ATOM 3260 O O . GLN A 1 422 ? 20.925 43.758 87.565 1.00 44.99 414 GLN A O 1
ATOM 3266 N N . HIS A 1 423 ? 19.376 44.157 85.970 1.00 43.17 415 HIS A N 1
ATOM 3267 C CA . HIS A 1 423 ? 19.521 45.611 85.994 1.00 37.70 415 HIS A CA 1
ATOM 3268 C C . HIS A 1 423 ? 18.519 46.305 86.906 1.00 36.56 415 HIS A C 1
ATOM 3269 O O . HIS A 1 423 ? 18.890 47.235 87.640 1.00 38.78 415 HIS A O 1
ATOM 3276 N N . ILE A 1 424 ? 17.254 45.893 86.871 1.00 35.81 416 ILE A N 1
ATOM 3277 C CA . ILE A 1 424 ? 16.208 46.558 87.641 1.00 39.44 416 ILE A CA 1
ATOM 3278 C C . ILE A 1 424 ? 15.566 45.656 88.683 1.00 32.88 416 ILE A C 1
ATOM 3279 O O . ILE A 1 424 ? 14.774 46.153 89.503 1.00 33.68 416 ILE A O 1
ATOM 3284 N N . GLY A 1 425 ? 15.889 44.370 88.704 1.00 36.14 417 GLY A N 1
ATOM 3285 C CA . GLY A 1 425 ? 15.310 43.453 89.662 1.00 37.39 417 GLY A CA 1
ATOM 3286 C C . GLY A 1 425 ? 14.085 42.743 89.114 1.00 40.04 417 GLY A C 1
ATOM 3287 O O . GLY A 1 425 ? 13.451 43.178 88.154 1.00 34.05 417 GLY A O 1
ATOM 3288 N N . TYR A 1 426 ? 13.755 41.620 89.757 1.00 37.98 418 TYR A N 1
ATOM 3289 C CA . TYR A 1 426 ? 12.634 40.803 89.298 1.00 36.30 418 TYR A CA 1
ATOM 3290 C C . TYR A 1 426 ? 11.326 41.576 89.371 1.00 34.92 418 TYR A C 1
ATOM 3291 O O . TYR A 1 426 ? 10.507 41.511 88.445 1.00 33.54 418 TYR A O 1
ATOM 3300 N N . ASP A 1 427 ? 11.104 42.296 90.473 1.00 35.20 419 ASP A N 1
ATOM 3301 C CA . ASP A 1 427 ? 9.829 42.977 90.675 1.00 34.94 419 ASP A CA 1
ATOM 3302 C C . ASP A 1 427 ? 9.562 43.995 89.574 1.00 33.02 419 ASP A C 1
ATOM 3303 O O . ASP A 1 427 ? 8.467 44.031 89.001 1.00 31.89 419 ASP A O 1
ATOM 3308 N N . LYS A 1 428 ? 10.544 44.856 89.284 1.00 31.79 420 LYS A N 1
ATOM 3309 C CA . LYS A 1 428 ? 10.331 45.873 88.257 1.00 31.63 420 LYS A CA 1
ATOM 3310 C C . LYS A 1 428 ? 10.214 45.238 86.875 1.00 30.08 420 LYS A C 1
ATOM 3311 O O . LYS A 1 428 ? 9.438 45.709 86.033 1.00 29.66 420 LYS A O 1
ATOM 3317 N N . ALA A 1 429 ? 10.967 44.163 86.623 1.00 29.71 421 ALA A N 1
ATOM 3318 C CA . ALA A 1 429 ? 10.843 43.475 85.340 1.00 28.81 421 ALA A CA 1
ATOM 3319 C C . ALA A 1 429 ? 9.452 42.865 85.178 1.00 31.83 421 ALA A C 1
ATOM 3320 O O . ALA A 1 429 ? 8.830 42.979 84.112 1.00 25.75 421 ALA A O 1
ATOM 3322 N N . ALA A 1 430 ? 8.940 42.231 86.237 1.00 28.81 422 ALA A N 1
ATOM 3323 C CA . ALA A 1 430 ? 7.596 41.671 86.180 1.00 31.00 422 ALA A CA 1
ATOM 3324 C C . ALA A 1 430 ? 6.541 42.755 86.005 1.00 30.05 422 ALA A C 1
ATOM 3325 O O . ALA A 1 430 ? 5.529 42.529 85.332 1.00 28.78 422 ALA A O 1
ATOM 3327 N N . LYS A 1 431 ? 6.756 43.931 86.602 1.00 26.78 423 LYS A N 1
ATOM 3328 C CA . LYS A 1 431 ? 5.811 45.032 86.432 1.00 28.74 423 LYS A CA 1
ATOM 3329 C C . LYS A 1 431 ? 5.780 45.493 84.983 1.00 30.84 423 LYS A C 1
ATOM 3330 O O . LYS A 1 431 ? 4.709 45.775 84.428 1.00 27.71 423 LYS A O 1
ATOM 3332 N N . ILE A 1 432 ? 6.949 45.561 84.349 1.00 28.19 424 ILE A N 1
ATOM 3333 C CA . ILE A 1 432 ? 7.008 45.928 82.938 1.00 26.25 424 ILE A CA 1
ATOM 3334 C C . ILE A 1 432 ? 6.246 44.920 82.086 1.00 25.36 424 ILE A C 1
ATOM 3335 O O . ILE A 1 432 ? 5.459 45.298 81.209 1.00 25.27 424 ILE A O 1
ATOM 3340 N N . ALA A 1 433 ? 6.462 43.623 82.332 1.00 24.85 425 ALA A N 1
ATOM 3341 C CA . ALA A 1 433 ? 5.772 42.604 81.547 1.00 24.11 425 ALA A CA 1
ATOM 3342 C C . ALA A 1 433 ? 4.264 42.657 81.760 1.00 24.23 425 ALA A C 1
ATOM 3343 O O . ALA A 1 433 ? 3.489 42.542 80.796 1.00 24.73 425 ALA A O 1
ATOM 3345 N N . LYS A 1 434 ? 3.828 42.839 83.014 1.00 24.79 426 LYS A N 1
ATOM 3346 C CA . LYS A 1 434 ? 2.395 42.862 83.300 1.00 27.75 426 LYS A CA 1
ATOM 3347 C C . LYS A 1 434 ? 1.727 44.065 82.643 1.00 25.54 426 LYS A C 1
ATOM 3348 O O . LYS A 1 434 ? 0.620 43.950 82.100 1.00 25.62 426 LYS A O 1
ATOM 3350 N N . THR A 1 435 ? 2.405 45.218 82.646 1.00 25.88 427 THR A N 1
ATOM 3351 C CA . THR A 1 435 ? 1.857 46.412 82.010 1.00 26.46 427 THR A CA 1
ATOM 3352 C C . THR A 1 435 ? 1.822 46.261 80.501 1.00 26.07 427 THR A C 1
ATOM 3353 O O . THR A 1 435 ? 0.838 46.642 79.853 1.00 29.95 427 THR A O 1
ATOM 3357 N N . ALA A 1 436 ? 2.888 45.709 79.919 1.00 25.45 428 ALA A N 1
ATOM 3358 C CA . ALA A 1 436 ? 2.884 45.452 78.485 1.00 25.02 428 ALA A CA 1
ATOM 3359 C C . ALA A 1 436 ? 1.711 44.555 78.109 1.00 24.69 428 ALA A C 1
ATOM 3360 O O . ALA A 1 436 ? 0.967 44.843 77.164 1.00 26.20 428 ALA A O 1
ATOM 3362 N N . HIS A 1 437 ? 1.515 43.470 78.864 1.00 24.29 429 HIS A N 1
ATOM 3363 C CA . HIS A 1 437 ? 0.418 42.552 78.571 1.00 24.18 429 HIS A CA 1
ATOM 3364 C C . HIS A 1 437 ? -0.938 43.227 78.745 1.00 27.86 429 HIS A C 1
ATOM 3365 O O . HIS A 1 437 ? -1.837 43.070 77.908 1.00 28.55 429 HIS A O 1
ATOM 3372 N N . HIS A 1 438 ? -1.113 43.966 79.839 1.00 25.77 430 HIS A N 1
ATOM 3373 C CA . HIS A 1 438 ? -2.412 44.570 80.105 1.00 26.82 430 HIS A CA 1
ATOM 3374 C C . HIS A 1 438 ? -2.735 45.656 79.088 1.00 30.08 430 HIS A C 1
ATOM 3375 O O . HIS A 1 438 ? -3.880 45.768 78.634 1.00 28.78 430 HIS A O 1
ATOM 3382 N N . ASP A 1 439 ? -1.743 46.462 78.714 1.00 31.12 431 ASP A N 1
ATOM 3383 C CA . ASP A 1 439 ? -1.976 47.611 77.848 1.00 32.55 431 ASP A CA 1
ATOM 3384 C C . ASP A 1 439 ? -1.815 47.287 76.368 1.00 34.14 431 ASP A C 1
ATOM 3385 O O . ASP A 1 439 ? -2.005 48.178 75.535 1.00 34.24 431 ASP A O 1
ATOM 3390 N N . ASN A 1 440 ? -1.475 46.040 76.021 1.00 30.98 432 ASN A N 1
ATOM 3391 C CA . ASN A 1 440 ? -1.251 45.625 74.635 1.00 32.03 432 ASN A CA 1
ATOM 3392 C C . ASN A 1 440 ? -0.175 46.484 73.965 1.00 33.55 432 ASN A C 1
ATOM 3393 O O . ASN A 1 440 ? -0.345 46.972 72.847 1.00 34.17 432 ASN A O 1
ATOM 3395 N N . ILE A 1 441 ? 0.948 46.668 74.664 1.00 26.69 433 ILE A N 1
ATOM 3396 C CA . ILE A 1 441 ? 2.085 47.418 74.148 1.00 27.74 433 ILE A CA 1
ATOM 3397 C C . ILE A 1 441 ? 3.341 46.567 74.312 1.00 26.77 433 ILE A C 1
ATOM 3398 O O . ILE A 1 441 ? 3.306 45.476 74.879 1.00 25.38 433 ILE A O 1
ATOM 3403 N N . SER A 1 442 ? 4.454 47.056 73.763 1.00 28.00 434 SER A N 1
ATOM 3404 C CA . SER A 1 442 ? 5.694 46.291 73.835 1.00 26.90 434 SER A CA 1
ATOM 3405 C C . SER A 1 442 ? 6.336 46.429 75.216 1.00 26.81 434 SER A C 1
ATOM 3406 O O . SER A 1 442 ? 5.990 47.313 76.001 1.00 28.87 434 SER A O 1
ATOM 3409 N N . LEU A 1 443 ? 7.293 45.535 75.505 1.00 25.98 435 LEU A N 1
ATOM 3410 C CA . LEU A 1 443 ? 8.068 45.653 76.740 1.00 26.06 435 LEU A CA 1
ATOM 3411 C C . LEU A 1 443 ? 8.773 47.002 76.824 1.00 27.70 435 LEU A C 1
ATOM 3412 O O . LEU A 1 443 ? 8.791 47.640 77.887 1.00 28.24 435 LEU A O 1
ATOM 3417 N N . GLN A 1 444 ? 9.367 47.453 75.716 1.00 28.59 436 GLN A N 1
ATOM 3418 C CA . GLN A 1 444 ? 10.051 48.742 75.737 1.00 30.27 436 GLN A CA 1
ATOM 3419 C C . GLN A 1 444 ? 9.073 49.879 76.003 1.00 31.28 436 GLN A C 1
ATOM 3420 O O . GLN A 1 444 ? 9.364 50.790 76.789 1.00 32.30 436 GLN A O 1
ATOM 3426 N N . GLU A 1 445 ? 7.894 49.830 75.380 1.00 31.09 437 GLU A N 1
ATOM 3427 C CA . GLU A 1 445 ? 6.916 50.889 75.606 1.00 32.16 437 GLU A CA 1
ATOM 3428 C C . GLU A 1 445 ? 6.413 50.883 77.046 1.00 31.74 437 GLU A C 1
ATOM 3429 O O . GLU A 1 445 ? 6.186 51.951 77.631 1.00 34.78 437 GLU A O 1
ATOM 3435 N N . ALA A 1 446 ? 6.242 49.699 77.641 1.00 30.14 438 ALA A N 1
ATOM 3436 C CA . ALA A 1 446 ? 5.801 49.651 79.035 1.00 29.83 438 ALA A CA 1
ATOM 3437 C C . ALA A 1 446 ? 6.881 50.169 79.976 1.00 33.40 438 ALA A C 1
ATOM 3438 O O . ALA A 1 446 ? 6.583 50.892 80.939 1.00 34.14 438 ALA A O 1
ATOM 3440 N N . ALA A 1 447 ? 8.142 49.805 79.722 1.00 30.38 439 ALA A N 1
ATOM 3441 C CA . ALA A 1 447 ? 9.230 50.294 80.565 1.00 31.17 439 ALA A CA 1
ATOM 3442 C C . ALA A 1 447 ? 9.303 51.813 80.539 1.00 37.08 439 ALA A C 1
ATOM 3443 O O . ALA A 1 447 ? 9.505 52.448 81.581 1.00 35.48 439 ALA A O 1
ATOM 3445 N N . VAL A 1 448 ? 9.144 52.412 79.356 1.00 34.02 440 VAL A N 1
ATOM 3446 C CA . VAL A 1 448 ? 9.148 53.872 79.248 1.00 35.78 440 VAL A CA 1
ATOM 3447 C C . VAL A 1 448 ? 7.917 54.459 79.927 1.00 36.89 440 VAL A C 1
ATOM 3448 O O . VAL A 1 448 ? 8.007 55.440 80.679 1.00 37.53 440 VAL A O 1
ATOM 3452 N N . LYS A 1 449 ? 6.747 53.869 79.661 1.00 35.88 441 LYS A N 1
ATOM 3453 C CA . LYS A 1 449 ? 5.495 54.383 80.209 1.00 40.29 441 LYS A CA 1
ATOM 3454 C C . LYS A 1 449 ? 5.531 54.440 81.730 1.00 40.79 441 LYS A C 1
ATOM 3455 O O . LYS A 1 449 ? 5.018 55.388 82.337 1.00 44.75 441 LYS A O 1
ATOM 3461 N N . LEU A 1 450 ? 6.136 53.437 82.362 1.00 37.60 442 LEU A N 1
ATOM 3462 C CA . LEU A 1 450 ? 6.250 53.380 83.813 1.00 37.22 442 LEU A CA 1
ATOM 3463 C C . LEU A 1 450 ? 7.391 54.233 84.353 1.00 38.32 442 LEU A C 1
ATOM 3464 O O . LEU A 1 450 ? 7.558 54.317 85.576 1.00 40.27 442 LEU A O 1
ATOM 3469 N N . GLY A 1 451 ? 8.170 54.866 83.477 1.00 37.10 443 GLY A N 1
ATOM 3470 C CA . GLY A 1 451 ? 9.308 55.653 83.910 1.00 40.01 443 GLY A CA 1
ATOM 3471 C C . GLY A 1 451 ? 10.440 54.836 84.487 1.00 40.83 443 GLY A C 1
ATOM 3472 O O . GLY A 1 451 ? 11.305 55.390 85.165 1.00 41.23 443 GLY A O 1
ATOM 3473 N N . ILE A 1 452 ? 10.460 53.523 84.234 1.00 37.07 444 ILE A N 1
ATOM 3474 C CA . ILE A 1 452 ? 11.495 52.682 84.827 1.00 37.41 444 ILE A CA 1
ATOM 3475 C C . ILE A 1 452 ? 12.771 52.727 83.997 1.00 39.95 444 ILE A C 1
ATOM 3476 O O . ILE A 1 452 ? 13.879 52.768 84.545 1.00 43.10 444 ILE A O 1
ATOM 3481 N N . LEU A 1 453 ? 12.639 52.725 82.672 1.00 38.77 445 LEU A N 1
ATOM 3482 C CA . LEU A 1 453 ? 13.775 52.783 81.766 1.00 39.52 445 LEU A CA 1
ATOM 3483 C C . LEU A 1 453 ? 13.499 53.787 80.660 1.00 39.94 445 LEU A C 1
ATOM 3484 O O . LEU A 1 453 ? 12.353 53.977 80.247 1.00 42.05 445 LEU A O 1
ATOM 3489 N N . THR A 1 454 ? 14.563 54.417 80.175 1.00 39.39 446 THR A N 1
ATOM 3490 C CA . THR A 1 454 ? 14.483 55.096 78.892 1.00 41.00 446 THR A CA 1
ATOM 3491 C C . THR A 1 454 ? 14.566 54.070 77.768 1.00 42.22 446 THR A C 1
ATOM 3492 O O . THR A 1 454 ? 14.908 52.902 77.979 1.00 38.71 446 THR A O 1
ATOM 3496 N N . ALA A 1 455 ? 14.273 54.526 76.548 1.00 42.26 447 ALA A N 1
ATOM 3497 C CA . ALA A 1 455 ? 14.363 53.624 75.405 1.00 44.24 447 ALA A CA 1
ATOM 3498 C C . ALA A 1 455 ? 15.805 53.185 75.170 1.00 44.52 447 ALA A C 1
ATOM 3499 O O . ALA A 1 455 ? 16.062 52.025 74.816 1.00 43.03 447 ALA A O 1
ATOM 3501 N N . GLU A 1 456 ? 16.760 54.097 75.381 1.00 44.78 448 GLU A N 1
ATOM 3502 C CA . GLU A 1 456 ? 18.166 53.758 75.196 1.00 43.95 448 GLU A CA 1
ATOM 3503 C C . GLU A 1 456 ? 18.632 52.760 76.247 1.00 41.88 448 GLU A C 1
ATOM 3504 O O . GLU A 1 456 ? 19.417 51.853 75.946 1.00 41.21 448 GLU A O 1
ATOM 3510 N N . GLN A 1 457 ? 18.165 52.912 77.489 1.00 38.38 449 GLN A N 1
ATOM 3511 C CA . GLN A 1 457 ? 18.483 51.917 78.509 1.00 37.16 449 GLN A CA 1
ATOM 3512 C C . GLN A 1 457 ? 17.903 50.557 78.144 1.00 35.32 449 GLN A C 1
ATOM 3513 O O . GLN A 1 457 ? 18.572 49.530 78.289 1.00 34.54 449 GLN A O 1
ATOM 3519 N N . PHE A 1 458 ? 16.663 50.531 77.655 1.00 34.69 450 PHE A N 1
ATOM 3520 C CA . PHE A 1 458 ? 16.066 49.258 77.264 1.00 34.19 450 PHE A CA 1
ATOM 3521 C C . PHE A 1 458 ? 16.894 48.581 76.175 1.00 34.59 450 PHE A C 1
ATOM 3522 O O . PHE A 1 458 ? 17.169 47.375 76.243 1.00 33.28 450 PHE A O 1
ATOM 3530 N N . ALA A 1 459 ? 17.303 49.347 75.159 1.00 34.28 451 ALA A N 1
ATOM 3531 C CA . ALA A 1 459 ? 18.045 48.757 74.046 1.00 37.10 451 ALA A CA 1
ATOM 3532 C C . ALA A 1 459 ? 19.414 48.258 74.486 1.00 38.81 451 ALA A C 1
ATOM 3533 O O . ALA A 1 459 ? 19.911 47.259 73.950 1.00 39.02 451 ALA A O 1
ATOM 3535 N N . GLU A 1 460 ? 20.034 48.934 75.459 1.00 36.69 452 GLU A N 1
ATOM 3536 C CA . GLU A 1 460 ? 21.305 48.467 75.999 1.00 36.39 452 GLU A CA 1
ATOM 3537 C C . GLU A 1 460 ? 21.132 47.168 76.777 1.00 36.77 452 GLU A C 1
ATOM 3538 O O . GLU A 1 460 ? 21.975 46.266 76.689 1.00 39.46 452 GLU A O 1
ATOM 3544 N N . PHE A 1 461 ? 20.034 47.045 77.527 1.00 33.69 453 PHE A N 1
ATOM 3545 C CA . PHE A 1 461 ? 19.861 45.900 78.417 1.00 33.53 453 PHE A CA 1
ATOM 3546 C C . PHE A 1 461 ? 19.276 44.678 77.719 1.00 32.69 453 PHE A C 1
ATOM 3547 O O . PHE A 1 461 ? 19.489 43.553 78.185 1.00 32.05 453 PHE A O 1
ATOM 3555 N N . VAL A 1 462 ? 18.524 44.864 76.636 1.00 30.05 454 VAL A N 1
ATOM 3556 C CA . VAL A 1 462 ? 17.805 43.771 75.974 1.00 28.71 454 VAL A CA 1
ATOM 3557 C C . VAL A 1 462 ? 18.391 43.625 74.576 1.00 30.55 454 VAL A C 1
ATOM 3558 O O . VAL A 1 462 ? 18.021 44.358 73.647 1.00 31.46 454 VAL A O 1
ATOM 3562 N N . LYS A 1 463 ? 19.318 42.686 74.429 1.00 29.12 455 LYS A N 1
ATOM 3563 C CA . LYS A 1 463 ? 20.010 42.450 73.164 1.00 32.15 455 LYS A CA 1
ATOM 3564 C C . LYS A 1 463 ? 19.770 41.000 72.782 1.00 28.50 455 LYS A C 1
ATOM 3565 O O . LYS A 1 463 ? 20.438 40.102 73.326 1.00 29.70 455 LYS A O 1
ATOM 3571 N N . PRO A 1 464 ? 18.830 40.719 71.872 1.00 27.90 456 PRO A N 1
ATOM 3572 C CA . PRO A 1 464 ? 18.542 39.318 71.522 1.00 26.70 456 PRO A CA 1
ATOM 3573 C C . PRO A 1 464 ? 19.767 38.539 71.088 1.00 30.20 456 PRO A C 1
ATOM 3574 O O . PRO A 1 464 ? 19.833 37.324 71.327 1.00 27.00 456 PRO A O 1
ATOM 3578 N N . GLU A 1 465 ? 20.746 39.195 70.466 1.00 31.98 457 GLU A N 1
ATOM 3579 C CA . GLU A 1 465 ? 21.968 38.506 70.069 1.00 33.54 457 GLU A CA 1
ATOM 3580 C C . GLU A 1 465 ? 22.787 38.032 71.266 1.00 29.56 457 GLU A C 1
ATOM 3581 O O . GLU A 1 465 ? 23.660 37.172 71.099 1.00 34.39 457 GLU A O 1
ATOM 3587 N N . LYS A 1 466 ? 22.510 38.540 72.461 1.00 29.30 458 LYS A N 1
ATOM 3588 C CA . LYS A 1 466 ? 23.133 38.051 73.679 1.00 30.52 458 LYS A CA 1
ATOM 3589 C C . LYS A 1 466 ? 22.235 37.075 74.428 1.00 30.67 458 LYS A C 1
ATOM 3590 O O . LYS A 1 466 ? 22.490 36.788 75.602 1.00 32.69 458 LYS A O 1
ATOM 3592 N N . MET A 1 467 ? 21.185 36.559 73.784 1.00 26.12 459 MET A N 1
ATOM 3593 C CA . MET A 1 467 ? 20.215 35.716 74.473 1.00 24.67 459 MET A CA 1
ATOM 3594 C C . MET A 1 467 ? 20.074 34.353 73.806 1.00 24.47 459 MET A C 1
ATOM 3595 O O . MET A 1 467 ? 19.042 33.686 73.959 1.00 28.93 459 MET A O 1
ATOM 3600 N N . ILE A 1 468 ? 21.091 33.921 73.066 1.00 26.17 460 ILE A N 1
ATOM 3601 C CA . ILE A 1 468 ? 20.970 32.697 72.286 1.00 27.08 460 ILE A CA 1
ATOM 3602 C C . ILE A 1 468 ? 22.100 31.731 72.617 1.00 24.58 460 ILE A C 1
ATOM 3603 O O . ILE A 1 468 ? 22.413 30.836 71.825 1.00 26.31 460 ILE A O 1
ATOM 3608 N N . SER A 1 469 ? 22.698 31.886 73.794 1.00 25.26 461 SER A N 1
ATOM 3609 C CA . SER A 1 469 ? 23.780 31.013 74.224 1.00 26.59 461 SER A CA 1
ATOM 3610 C C . SER A 1 469 ? 23.951 31.188 75.725 1.00 27.48 461 SER A C 1
ATOM 3611 O O . SER A 1 469 ? 23.357 32.105 76.320 1.00 25.93 461 SER A O 1
ATOM 3614 N N . PRO A 1 470 ? 24.743 30.326 76.371 1.00 27.64 462 PRO A N 1
ATOM 3615 C CA . PRO A 1 470 ? 25.043 30.517 77.799 1.00 30.14 462 PRO A CA 1
ATOM 3616 C C . PRO A 1 470 ? 25.845 31.783 78.035 1.00 40.44 462 PRO A C 1
ATOM 3617 O O . PRO A 1 470 ? 26.410 32.378 77.115 1.00 37.06 462 PRO A O 1
ATOM 3621 N N . GLU A 1 471 ? 25.899 32.177 79.308 1.00 42.74 463 GLU A N 1
ATOM 3622 C CA . GLU A 1 471 ? 26.669 33.334 79.768 1.00 49.88 463 GLU A CA 1
ATOM 3623 C C . GLU A 1 471 ? 28.087 33.346 79.203 1.00 55.73 463 GLU A C 1
ATOM 3624 O O . GLU A 1 471 ? 28.899 34.193 79.568 1.00 61.43 463 GLU A O 1
#

Sequence (466 aa):
HHHMAKTRVETDSMGEIEEVPSDKYWGAQTERSLLHHFNIGKDIIMPREVTHAFGILKKAAALTNLELGKLPKDKADLIVQAAEEVSSKGLLDEHFPLHVWQTGSGTQSNMNANEVISNRAIELAGGTLGSKSPIHPNDHVNMSQSSSNDTFPTAMHIAAAIAFNEEKLLPAVRNLRHHVFAAKMDAFKNIIKIGRTHLQDAVPLTLGQEFSGYVAQLDACVHRLEEVVLPELYELAAGGTAVGTGLNTHPQQFAVKVAEEHIAKITKLPFVTAPNKFAALASHEPLVHHAHGAMKTTLACALMKIANDIRWLASGPRCGIIGELIIPEENEPGSSSIMPGKVNPTQCEAMTMVCAQVLGNDTAVGIADSQGNNFELNVFKPVIIFNVLHSLNLLADSCHSSFQEFCAEGIEPNQPVIDYYLHHHSLMLVTALNQHIGYDKAAKIAKTAHHDNISLQEAAVKLGILTAEQFAEFVKPEKMISPE

Radius of gyration: 30.45 Å; Cα contacts (8 Å, |Δi|>4): 824; chains: 1; bounding box: 42×87×73 Å

Nearest PDB structures (foldseek):
  6n1m-assembly1_A  TM=1.002E+00  e=3.630E-72  Legionella pneumophila subsp. pneumophila str. Philadelphia 1
  6nz9-assembly1_B  TM=9.931E-01  e=6.534E-52  Escherichia coli K-12
  6p3c-assembly1_A  TM=9.906E-01  e=3.942E-51  Escherichia coli K-12
  3tv2-assembly1_A  TM=9.931E-01  e=1.013E-50  Burkholderia pseudomallei 1710b
  6nzc-assembly1_B-2  TM=9.929E-01  e=1.159E-50  Escherichia coli K-12

Organism: Legionella pneumophila subsp. pneumophila (strain Philadelphia 1 / ATCC 33152 / DSM 7513) (NCBI:txid272624)

InterPro domains:
  IPR000362 Fumarate lyase family [PR00149] (134-152)
  IPR000362 Fumarate lyase family [PR00149] (180-198)
  IPR000362 Fumarate lyase family [PR00149] (271-298)
  IPR000362 Fumarate lyase family [PR00149] (317-333)
  IPR005677 Fumarate hydratase, class II [MF_00743] (4-462)
  IPR005677 Fumarate hydratase, class II [PTHR11444] (2-463)
  IPR005677 Fumarate hydratase, class II [TIGR00979] (5-461)
  IPR005677 Fumarate hydratase, class II [cd01362] (5-459)
  IPR008948 L-Aspartase-like [SSF48557] (4-462)
  IPR018951 Fumarase C, C-terminal [PF10415] (408-460)
  IPR020557 Fumarate lyase, conserved site [PS00163] (317-326)
  IPR022761 Fumarate lyase, N-terminal [PF00206] (12-342)
  IPR024083 Fumarase/histidase, N-terminal [G3DSA:1.10.275.10] (5-139)

CATH classification: 1.10.275.10 (+2 more: 1.20.200.10, 1.10.40.30)

Secondary structure (DSSP, 8-state):
---SS-EEEEEETTEEEEEETT----HHHHHHHTT---SS-BPPHHHHHHHHHHHHHHHHHHHHTTSS-HHHHHHHHHHHHHHHTTTTGGG---BSSS-TT-HHHHHHHHHHHHHHHHHHTT--TTS--SS-IIIIITTT--TTTSHHHHHHHHHHHHIIIIIHHHHHHHHHHHHHHHHHTTT-EEEEEETTEEEEEEEHHHHHHHHHHHHHHHHHHHHHHHHHHTEE-TT-TTTSS-TTS-TTHHHHHHHHHHHHHTS--EE-S-HHHHHH--HHHHHHHHHHHHHHHHHHHHHHHHHHHT--SSSS--SEE----S---TTSTT----HHHHHHHHHHHHHHHHHHHHHHHHHT-BTTB---HHHHHHHHHHHHHHHHHHHHHHHHHTGGG-EE-HHHHHHHHHH-SGGGGGGHHHH-HHHHHHHHHHHHHHT--HHHHHHHTTS--HHHHHHH--GGGSSS--

B-factor: mean 21.78, std 11.25, range [5.91, 74.64]

Foldseek 3Di:
DDDPADWDWAADPVGIDTHHPPAQFGDLLVVQCVVQVPDQAFQDLLLQLLLLLLLLLLLVLCVVVVNADPLQSVLLNVLSNCSNVVVRVVNRGDHLRGFLLCLSSNSSSLRNSQQSSCVVVVHDRNPCPPPNSCVRSQAQWASRQRSLQSLLSSLLLLLVPFQLVLLVVLLVLLLVVLVVFVPAKFFDADPNHTAAIATPSVVSVVLSVLSVVLSVLLVVLNVVSLAGLTQLHDQHPNPNHDPCSQASSSVSSCVVSVHNRGHHPGNQCSFQFDVSLLSNLVSLLSVLVSLLVVLVVQCQCCPDVPPGNNFKHWDADDDDDPVDPSDHHSVLSVLSNVLSVLSVVLSVVLVVQRVPGDRRHRSNSSSSSVSSVSSSCSNRVSSNCCSVRTSNGMDGPSVSRVCNNFADLHLLVLCCVPQHPVLSVQLSVQCVVVVHTSLVSCVVVVNDHSVRVCVSRDSVVRHDDD

Solvent-accessible surface area: 21178 Å² total; per-residue (Å²): 174,161,58,201,54,76,45,33,78,7,58,29,126,137,32,130,19,90,0,15,50,106,52,33,14,1,2,72,0,4,38,8,46,53,116,70,114,94,56,180,42,81,11,19,134,44,0,5,41,2,2,0,16,0,1,41,0,1,3,46,0,1,48,98,33,69,82,3,65,124,93,41,1,69,32,1,20,81,0,0,50,29,0,33,146,23,121,11,22,124,20,16,24,6,19,1,81,18,36,22,10,0,20,22,6,1,56,2,0,6,12,0,0,2,6,46,0,0,71,57,50,70,34,98,37,12,56,57,64,44,0,48,16,90,77,34,2,16,33,11,19,15,45,24,1,0,0,3,0,0,0,18,0,2,0,0,38,9,0,40,123,78,0,1,41,13,0,90,82,0,51,108,23,0,13,64,27,55,78,70,7,113,125,27,25,2,3,5,75,79,167,160,111,84,10,80,9,51,8,0,2,80,36,0,44,32,2,9,59,59,0,58,37,1,17,105,96,0,60,99,0,15,85,62,0,24,63,1,5,3,5,0,5,52,67,5,90,17,126,132,26,50,128,98,0,18,75,41,0,3,103,31,0,23,71,57,22,181,28,81,5,75,31,6,112,83,26,100,56,22,0,26,26,4,92,28,0,44,74,0,0,24,5,0,76,44,0,0,62,8,1,55,99,1,0,42,33,0,67,166,13,20,33,43,75,221,133,35,49,9,0,4,89,12,44,98,70,85,135,55,59,121,144,104,107,57,94,44,90,28,46,31,0,70,44,0,12,135,20,0,61,82,0,68,40,8,32,83,36,1,28,105,5,14,79,84,28,97,177,88,30,0,70,75,0,5,28,0,0,39,8,0,1,71,0,0,33,49,1,2,76,12,0,113,34,0,28,88,85,3,0,85,27,0,89,30,36,60,102,41,0,57,124,53,5,108,85,8,60,70,5,19,79,18,0,49,161,85,31,31,159,116,110,3,41,44,0,20,64,27,2,136,155,48,93,43,23,5,67,96,0,0,72,130,76,66,45,11,72,41,134,75,19,58,110,41,14,93,13,107,74,42,42,83,131,156